Protein AF-A0A9X1VBZ9-F1 (afdb_monomer)

Structure (mmCIF, N/CA/C/O backbone):
data_AF-A0A9X1VBZ9-F1
#
_entry.id   AF-A0A9X1VBZ9-F1
#
loop_
_atom_site.group_PDB
_atom_site.id
_atom_site.type_symbol
_atom_site.label_atom_id
_atom_site.label_alt_id
_atom_site.label_comp_id
_atom_site.label_asym_id
_atom_site.label_entity_id
_atom_site.label_seq_id
_atom_site.pdbx_PDB_ins_code
_atom_site.Cartn_x
_atom_site.Cartn_y
_atom_site.Cartn_z
_atom_site.occupancy
_atom_site.B_iso_or_equiv
_atom_site.auth_seq_id
_atom_site.auth_comp_id
_atom_site.auth_asym_id
_atom_site.auth_atom_id
_atom_site.pdbx_PDB_model_num
ATOM 1 N N . MET A 1 1 ? 1.226 12.423 5.383 1.00 53.84 1 MET A N 1
ATOM 2 C CA . MET A 1 1 ? -0.102 12.284 6.009 1.00 53.84 1 MET A CA 1
ATOM 3 C C . MET A 1 1 ? -0.703 13.651 6.341 1.00 53.84 1 MET A C 1
ATOM 5 O O . MET A 1 1 ? -0.024 14.466 6.964 1.00 53.84 1 MET A O 1
ATOM 9 N N . PRO A 1 2 ? -1.955 13.914 5.944 1.00 56.84 2 PRO A N 1
ATOM 10 C CA . PRO A 1 2 ? -2.710 15.086 6.381 1.00 56.84 2 PRO A CA 1
ATOM 11 C C . PRO A 1 2 ? -3.010 15.087 7.891 1.00 56.84 2 PRO A C 1
ATOM 13 O O . PRO A 1 2 ? -3.467 14.091 8.442 1.00 56.84 2 PRO A O 1
ATOM 16 N N . TYR A 1 3 ? -2.828 16.229 8.563 1.00 52.31 3 TYR A N 1
ATOM 17 C CA . TYR A 1 3 ? -3.035 16.364 10.017 1.00 52.31 3 TYR A CA 1
ATOM 18 C C . TYR A 1 3 ? -4.476 16.064 10.468 1.00 52.31 3 TYR A C 1
ATOM 20 O O . TYR A 1 3 ? -4.707 15.714 11.622 1.00 52.31 3 TYR A O 1
ATOM 28 N N . TYR A 1 4 ? -5.461 16.189 9.573 1.00 55.19 4 TYR A N 1
ATOM 29 C CA . TYR A 1 4 ? -6.855 15.920 9.920 1.00 55.19 4 TYR A CA 1
ATOM 30 C C . TYR A 1 4 ? -7.104 14.430 10.209 1.00 55.19 4 TYR A C 1
ATOM 32 O O . TYR A 1 4 ? -7.902 14.153 11.097 1.00 55.19 4 TYR A O 1
ATOM 40 N N . LEU A 1 5 ? -6.385 13.502 9.556 1.00 51.59 5 LEU A N 1
ATOM 41 C CA . LEU A 1 5 ? -6.502 12.049 9.775 1.00 51.59 5 LEU A CA 1
ATOM 42 C C . LEU A 1 5 ? -6.064 11.625 11.191 1.00 51.59 5 LEU A C 1
ATOM 44 O O . LEU A 1 5 ? -6.492 10.598 11.695 1.00 51.59 5 LEU A O 1
ATOM 48 N N . LEU A 1 6 ? -5.255 12.429 11.891 1.00 58.06 6 LEU A N 1
ATOM 49 C CA . LEU A 1 6 ? -4.872 12.134 13.280 1.00 58.06 6 LEU A CA 1
ATOM 50 C C . LEU A 1 6 ? -6.039 12.269 14.269 1.00 58.06 6 LEU A C 1
ATOM 52 O O . LEU A 1 6 ? -5.960 11.742 15.371 1.00 58.06 6 LEU A O 1
ATOM 56 N N . LYS A 1 7 ? -7.113 12.988 13.911 1.00 51.31 7 LYS A N 1
ATOM 57 C CA . LYS A 1 7 ? -8.297 13.165 14.781 1.00 51.31 7 LYS A CA 1
ATOM 58 C C . LYS A 1 7 ? -9.188 11.921 14.862 1.00 51.31 7 LYS A C 1
ATOM 60 O O . LYS A 1 7 ? -10.097 11.865 15.691 1.00 51.31 7 LYS A O 1
ATOM 65 N N . TYR A 1 8 ? -8.948 11.011 13.939 1.00 51.62 8 TYR A N 1
ATOM 66 C CA . TYR A 1 8 ? -9.750 9.850 13.595 1.00 51.62 8 TYR A CA 1
ATOM 67 C C . TYR A 1 8 ? -9.130 8.593 14.225 1.00 51.62 8 TYR A C 1
ATOM 69 O O . TYR A 1 8 ? -9.820 7.796 14.857 1.00 51.62 8 TYR A O 1
ATOM 77 N N . LEU A 1 9 ? -7.798 8.563 14.285 1.00 60.00 9 LEU A N 1
ATOM 78 C CA . LEU A 1 9 ? -7.036 7.543 14.989 1.00 60.00 9 LEU A CA 1
ATOM 79 C C . LEU A 1 9 ? -7.076 7.663 16.515 1.00 60.00 9 LEU A C 1
ATOM 81 O O . LEU A 1 9 ? -6.998 8.749 17.097 1.00 60.00 9 LEU A O 1
ATOM 85 N N . SER A 1 10 ? -7.090 6.504 17.172 1.00 60.03 10 SER A N 1
ATOM 86 C CA . SER A 1 10 ? -6.899 6.397 18.615 1.00 60.03 10 SER A CA 1
ATOM 87 C C . SER A 1 10 ? -5.503 6.873 19.037 1.00 60.03 10 SER A C 1
ATOM 89 O O . SER A 1 10 ? -4.505 6.335 18.549 1.00 60.03 10 SER A O 1
ATOM 91 N N . PRO A 1 11 ? -5.388 7.803 20.005 1.00 62.31 11 PRO A N 1
ATOM 92 C CA . PRO A 1 11 ? -4.095 8.176 20.573 1.00 62.31 11 PRO A CA 1
ATOM 93 C C . PRO A 1 11 ? -3.332 6.980 21.156 1.00 62.31 11 PRO A C 1
ATOM 95 O O . PRO A 1 11 ? -2.108 6.949 21.068 1.00 62.31 11 PRO A O 1
ATOM 98 N N . LEU A 1 12 ? -4.052 5.988 21.698 1.00 59.88 12 LEU A N 1
ATOM 99 C CA . LEU A 1 12 ? -3.466 4.780 22.277 1.00 59.88 12 LEU A CA 1
ATOM 100 C C . LEU A 1 12 ? -2.837 3.891 21.197 1.00 59.88 12 LEU A C 1
ATOM 102 O O . LEU A 1 12 ? -1.691 3.481 21.353 1.00 59.88 12 LEU A O 1
ATOM 106 N N . THR A 1 13 ? -3.544 3.629 20.094 1.00 65.75 13 THR A N 1
ATOM 107 C CA . THR A 1 13 ? -3.013 2.839 18.967 1.00 65.75 13 THR A CA 1
ATOM 108 C C . THR A 1 13 ? -1.779 3.511 18.371 1.00 65.75 13 THR A C 1
ATOM 110 O O . THR A 1 13 ? -0.770 2.856 18.125 1.00 65.75 13 THR A O 1
ATOM 113 N N . VAL A 1 14 ? -1.821 4.838 18.206 1.00 73.38 14 VAL A N 1
ATOM 114 C CA . VAL A 1 14 ? -0.687 5.629 17.704 1.00 73.38 14 VAL A CA 1
ATOM 115 C C . VAL A 1 14 ? 0.513 5.536 18.652 1.00 73.38 14 VAL A C 1
ATOM 117 O O . VAL A 1 14 ? 1.641 5.320 18.206 1.00 73.38 14 VAL A O 1
ATOM 120 N N . GLU A 1 15 ? 0.287 5.677 19.959 1.00 72.81 15 GLU A N 1
ATOM 121 C CA . GLU A 1 15 ? 1.332 5.559 20.978 1.00 72.81 15 GLU A CA 1
ATOM 122 C C . GLU A 1 15 ? 1.944 4.153 21.007 1.00 72.81 15 GLU A C 1
ATOM 124 O O . GLU A 1 15 ? 3.171 4.020 20.989 1.00 72.81 15 GLU A O 1
ATOM 129 N N . GLN A 1 16 ? 1.113 3.108 21.006 1.00 72.06 16 GLN A N 1
ATOM 130 C CA . GLN A 1 16 ? 1.555 1.715 20.973 1.00 72.06 16 GLN A CA 1
ATOM 131 C C . GLN A 1 16 ? 2.349 1.413 19.703 1.00 72.06 16 GLN A C 1
ATOM 133 O O . GLN A 1 16 ? 3.428 0.826 19.784 1.00 72.06 16 GLN A O 1
ATOM 138 N N . PHE A 1 17 ? 1.873 1.862 18.541 1.00 81.31 17 PHE A N 1
ATOM 139 C CA . PHE A 1 17 ? 2.565 1.684 17.270 1.00 81.31 17 PHE A CA 1
ATOM 140 C C . PHE A 1 17 ? 3.962 2.305 17.280 1.00 81.31 17 PHE A C 1
ATOM 142 O O . PHE A 1 17 ? 4.945 1.608 17.014 1.00 81.31 17 PHE A O 1
ATOM 149 N N . TYR A 1 18 ? 4.089 3.583 17.649 1.00 85.25 18 TYR A N 1
ATOM 150 C CA . TYR A 1 18 ? 5.397 4.240 17.681 1.00 85.25 18 TYR A CA 1
ATOM 151 C C . TYR A 1 18 ? 6.309 3.697 18.780 1.00 85.25 18 TYR A C 1
ATOM 153 O O . TYR A 1 18 ? 7.512 3.559 18.552 1.00 85.25 18 TYR A O 1
ATOM 161 N N . SER A 1 19 ? 5.764 3.338 19.943 1.00 77.06 19 SER A N 1
ATOM 162 C CA . SER A 1 19 ? 6.538 2.723 21.025 1.00 77.06 19 SER A CA 1
ATOM 163 C C . SER A 1 19 ? 7.094 1.366 20.601 1.00 77.06 19 SER A C 1
ATOM 165 O O . SER A 1 19 ? 8.294 1.124 20.745 1.00 77.06 19 SER A O 1
ATOM 167 N N . SER A 1 20 ? 6.263 0.510 20.001 1.00 75.19 20 SER A N 1
ATOM 168 C CA . SER A 1 20 ? 6.684 -0.794 19.482 1.00 75.19 20 SER A CA 1
ATOM 169 C C . SER A 1 20 ? 7.672 -0.664 18.324 1.00 75.19 20 SER A C 1
ATOM 171 O O . SER A 1 20 ? 8.653 -1.409 18.274 1.00 75.19 20 SER A O 1
ATOM 173 N N . LEU A 1 21 ? 7.478 0.304 17.423 1.00 84.44 21 LEU A N 1
ATOM 174 C CA . LEU A 1 21 ? 8.411 0.586 16.332 1.00 84.44 21 LEU A CA 1
ATOM 175 C C . LEU A 1 21 ? 9.787 1.002 16.870 1.00 84.44 21 LEU A C 1
ATOM 177 O O . LEU A 1 21 ? 10.807 0.431 16.479 1.00 84.44 21 LEU A O 1
ATOM 181 N N . LEU A 1 22 ? 9.824 1.967 17.795 1.00 83.19 22 LEU A N 1
ATOM 182 C CA . LEU A 1 22 ? 11.060 2.462 18.405 1.00 83.19 22 LEU A CA 1
ATOM 183 C C . LEU A 1 22 ? 11.771 1.376 19.214 1.00 83.19 22 LEU A C 1
ATOM 185 O O . LEU A 1 22 ? 12.987 1.230 19.088 1.00 83.19 22 LEU A O 1
ATOM 189 N N . LEU A 1 23 ? 11.026 0.588 19.994 1.00 77.12 23 LEU A N 1
ATOM 190 C CA . LEU A 1 23 ? 11.561 -0.555 20.731 1.00 77.12 23 LEU A CA 1
ATOM 191 C C . LEU A 1 23 ? 12.206 -1.563 19.772 1.00 77.12 23 LEU A C 1
ATOM 193 O O . LEU A 1 23 ? 13.351 -1.963 19.974 1.00 77.12 23 LEU A O 1
ATOM 197 N N . THR A 1 24 ? 11.500 -1.936 18.703 1.00 75.88 24 THR A N 1
ATOM 198 C CA . THR A 1 24 ? 11.963 -2.933 17.728 1.00 75.88 24 THR A CA 1
ATOM 199 C C . THR A 1 24 ? 13.219 -2.457 17.003 1.00 75.88 24 THR A C 1
ATOM 201 O O . THR A 1 24 ? 14.221 -3.173 16.958 1.00 75.88 24 THR A O 1
ATOM 204 N N . ILE A 1 25 ? 13.217 -1.221 16.493 1.00 79.19 25 ILE A N 1
ATOM 205 C CA . ILE A 1 25 ? 14.392 -0.616 15.851 1.00 79.19 25 ILE A CA 1
ATOM 206 C C . ILE A 1 25 ? 15.552 -0.500 16.851 1.00 79.19 25 ILE A C 1
ATOM 208 O O . ILE A 1 25 ? 16.699 -0.781 16.495 1.00 79.19 25 ILE A O 1
ATOM 212 N N . GLY A 1 26 ? 15.269 -0.136 18.104 1.00 72.69 26 GLY A N 1
ATOM 213 C CA . GLY A 1 26 ? 16.252 -0.052 19.182 1.00 72.69 26 GLY A CA 1
ATOM 214 C C . GLY A 1 26 ? 16.922 -1.394 19.475 1.00 72.69 26 GLY A C 1
ATOM 215 O O . GLY A 1 26 ? 18.151 -1.475 19.478 1.00 72.69 26 GLY A O 1
ATOM 216 N N . ILE A 1 27 ? 16.134 -2.461 19.644 1.00 71.44 27 ILE A N 1
ATOM 217 C CA . ILE A 1 27 ? 16.629 -3.830 19.863 1.00 71.44 27 ILE A CA 1
ATOM 218 C C . ILE A 1 27 ? 17.498 -4.275 18.684 1.00 71.44 27 ILE A C 1
ATOM 220 O O . ILE A 1 27 ? 18.628 -4.719 18.890 1.00 71.44 27 ILE A O 1
ATOM 224 N N . ILE A 1 28 ? 17.021 -4.096 17.447 1.00 73.94 28 ILE A N 1
ATOM 225 C CA . ILE A 1 28 ? 17.789 -4.435 16.241 1.00 73.94 28 ILE A CA 1
ATOM 226 C C . ILE A 1 28 ? 19.106 -3.651 16.207 1.00 73.94 28 ILE A C 1
ATOM 228 O O . ILE A 1 28 ? 20.165 -4.230 15.953 1.00 73.94 28 ILE A O 1
ATOM 232 N N . GLY A 1 29 ? 19.071 -2.353 16.514 1.00 71.31 29 GLY A N 1
ATOM 233 C CA . GLY A 1 29 ? 20.256 -1.502 16.595 1.00 71.31 29 GLY A CA 1
ATOM 234 C C . GLY A 1 29 ? 21.277 -2.011 17.615 1.00 71.31 29 GLY A C 1
ATOM 235 O O . GLY A 1 29 ? 22.463 -2.124 17.295 1.00 71.31 29 GLY A O 1
ATOM 236 N N . ILE A 1 30 ? 20.826 -2.393 18.813 1.00 72.19 30 ILE A N 1
ATOM 237 C CA . ILE A 1 30 ? 21.673 -2.978 19.863 1.00 72.19 30 ILE A CA 1
ATOM 238 C C . ILE A 1 30 ? 22.279 -4.305 19.394 1.00 72.19 30 ILE A C 1
ATOM 240 O O . ILE A 1 30 ? 23.489 -4.498 19.529 1.00 72.19 30 ILE A O 1
ATOM 244 N N . CYS A 1 31 ? 21.488 -5.197 18.790 1.00 69.12 31 CYS A N 1
ATOM 245 C CA . CYS A 1 31 ? 21.980 -6.462 18.241 1.00 69.12 31 CYS A CA 1
ATOM 246 C C . CYS A 1 31 ? 23.056 -6.236 17.172 1.00 69.12 31 CYS A C 1
ATOM 248 O O . CYS A 1 31 ? 24.099 -6.892 17.195 1.00 69.12 31 CYS A O 1
ATOM 250 N N . VAL A 1 32 ? 22.853 -5.278 16.263 1.00 72.94 32 VAL A N 1
ATOM 251 C CA . VAL A 1 32 ? 23.838 -4.923 15.230 1.00 72.94 32 VAL A CA 1
ATOM 252 C C . VAL A 1 32 ? 25.130 -4.398 15.856 1.00 72.94 32 VAL A C 1
ATOM 254 O O . VAL A 1 32 ? 26.217 -4.791 15.422 1.00 72.94 32 VAL A O 1
ATOM 257 N N . ILE A 1 33 ? 25.043 -3.552 16.887 1.00 72.94 33 ILE A N 1
ATOM 258 C CA . ILE A 1 33 ? 26.212 -3.051 17.624 1.00 72.94 33 ILE A CA 1
ATOM 259 C C . ILE A 1 33 ? 26.944 -4.207 18.310 1.00 72.94 33 ILE A C 1
ATOM 261 O O . ILE A 1 33 ? 28.157 -4.337 18.148 1.00 72.94 33 ILE A O 1
ATOM 265 N N . PHE A 1 34 ? 26.221 -5.074 19.020 1.00 73.19 34 PHE A N 1
ATOM 266 C CA . PHE A 1 34 ? 26.791 -6.221 19.721 1.00 73.19 34 PHE A CA 1
ATOM 267 C C . PHE A 1 34 ? 27.496 -7.184 18.759 1.00 73.19 34 PHE A C 1
ATOM 269 O O . PHE A 1 34 ? 28.655 -7.529 18.979 1.00 73.19 34 PHE A O 1
ATOM 276 N N . ILE A 1 35 ? 26.853 -7.551 17.645 1.00 72.88 35 ILE A N 1
ATOM 277 C CA . ILE A 1 35 ? 27.451 -8.400 16.604 1.00 72.88 35 ILE A CA 1
ATOM 278 C C . ILE A 1 35 ? 28.677 -7.714 15.993 1.00 72.88 35 ILE A C 1
ATOM 280 O O . ILE A 1 35 ? 29.703 -8.358 15.783 1.00 72.88 35 ILE A O 1
ATOM 284 N N . SER A 1 36 ? 28.613 -6.407 15.733 1.00 72.00 36 SER A N 1
ATOM 285 C CA . SER A 1 36 ? 29.745 -5.653 15.182 1.00 72.00 36 SER A CA 1
ATOM 286 C C . SER A 1 36 ? 30.934 -5.617 16.144 1.00 72.00 36 SER A C 1
ATOM 288 O O . SER A 1 36 ? 32.073 -5.805 15.712 1.00 72.00 36 SER A O 1
ATOM 290 N N . LEU A 1 37 ? 30.683 -5.428 17.443 1.00 71.62 37 LEU A N 1
ATOM 291 C CA . LEU A 1 37 ? 31.698 -5.494 18.494 1.00 71.62 37 LEU A CA 1
ATOM 292 C C . LEU A 1 37 ? 32.273 -6.907 18.613 1.00 71.62 37 LEU A C 1
ATOM 294 O O . LEU A 1 37 ? 33.492 -7.061 18.612 1.00 71.62 37 LEU A O 1
ATOM 298 N N . LEU A 1 38 ? 31.428 -7.938 18.631 1.00 73.19 38 LEU A N 1
ATOM 299 C CA . LEU A 1 38 ? 31.850 -9.337 18.662 1.00 73.19 38 LEU A CA 1
ATOM 300 C C . LEU A 1 38 ? 32.754 -9.664 17.467 1.00 73.19 38 LEU A C 1
ATOM 302 O O . LEU A 1 38 ? 33.857 -10.174 17.646 1.00 73.19 38 LEU A O 1
ATOM 306 N N . LEU A 1 39 ? 32.342 -9.305 16.247 1.00 73.38 39 LEU A N 1
ATOM 307 C CA . LEU A 1 39 ? 33.145 -9.488 15.036 1.00 73.38 39 LEU A CA 1
ATOM 308 C C . LEU A 1 39 ? 34.456 -8.695 15.088 1.00 73.38 39 LEU A C 1
ATOM 310 O O . LEU A 1 39 ? 35.487 -9.192 14.632 1.00 73.38 39 LEU A O 1
ATOM 314 N N . PHE A 1 40 ? 34.447 -7.485 15.653 1.00 74.25 40 PHE A N 1
ATOM 315 C CA . PHE A 1 40 ? 35.656 -6.694 15.873 1.00 74.25 40 PHE A CA 1
ATOM 316 C C . PHE A 1 40 ? 36.621 -7.389 16.844 1.00 74.25 40 PHE A C 1
ATOM 318 O O . PHE A 1 40 ? 37.802 -7.520 16.522 1.00 74.25 40 PHE A O 1
ATOM 325 N N . PHE A 1 41 ? 36.138 -7.894 17.982 1.00 71.94 41 PHE A N 1
ATOM 326 C CA . PHE A 1 41 ? 36.957 -8.622 18.956 1.00 71.94 41 PHE A CA 1
ATOM 327 C C . PHE A 1 41 ? 37.475 -9.953 18.402 1.00 71.94 41 PHE A C 1
ATOM 329 O O . PHE A 1 41 ? 38.660 -10.246 18.546 1.00 71.94 41 PHE A O 1
ATOM 336 N N . LEU A 1 42 ? 36.649 -10.712 17.675 1.00 71.75 42 LEU A N 1
ATOM 337 C CA . LEU A 1 42 ? 37.066 -11.939 16.987 1.00 71.75 42 LEU A CA 1
ATOM 338 C C . LEU A 1 42 ? 38.142 -11.661 15.927 1.00 71.75 42 LEU A C 1
ATOM 340 O O . LEU A 1 42 ? 39.098 -12.425 15.784 1.00 71.75 42 LEU A O 1
ATOM 344 N N . LYS A 1 43 ? 38.024 -10.545 15.196 1.00 70.00 43 LYS A N 1
ATOM 345 C CA . LYS A 1 43 ? 39.021 -10.128 14.204 1.00 70.00 43 LYS A CA 1
ATOM 346 C C . LYS A 1 43 ? 40.312 -9.632 14.860 1.00 70.00 43 LYS A C 1
ATOM 348 O O . LYS A 1 43 ? 41.386 -9.958 14.365 1.00 70.00 43 LYS A O 1
ATOM 353 N N . LYS A 1 44 ? 40.219 -8.911 15.983 1.00 63.03 44 LYS A N 1
ATOM 354 C CA . LYS A 1 44 ? 41.369 -8.478 16.791 1.00 63.03 44 LYS A CA 1
ATOM 355 C C . LYS A 1 44 ? 42.115 -9.676 17.395 1.00 63.03 44 LYS A C 1
ATOM 357 O O . LYS A 1 44 ? 43.340 -9.692 17.345 1.00 63.03 44 LYS A O 1
ATOM 362 N N . ASN A 1 45 ? 41.401 -10.709 17.853 1.00 54.19 45 ASN A N 1
ATOM 363 C CA . ASN A 1 45 ? 42.006 -11.959 18.330 1.00 54.19 45 ASN A CA 1
ATOM 364 C C . ASN A 1 45 ? 42.695 -12.749 17.209 1.00 54.19 45 ASN A C 1
ATOM 366 O O . ASN A 1 45 ? 43.790 -13.258 17.420 1.00 54.19 45 ASN A O 1
ATOM 370 N N . LYS A 1 46 ? 42.133 -12.784 15.991 1.00 52.41 46 LYS A N 1
ATOM 371 C CA . LYS A 1 46 ? 42.824 -13.365 14.820 1.00 52.41 46 LYS A CA 1
ATOM 372 C C . LYS A 1 46 ? 44.063 -12.577 14.386 1.00 52.41 46 LYS A C 1
ATOM 374 O O . LYS A 1 46 ? 44.950 -13.140 13.755 1.00 52.41 46 LYS A O 1
ATOM 379 N N . GLN A 1 47 ? 44.137 -11.286 14.707 1.00 47.59 47 GLN A N 1
ATOM 380 C CA . GLN A 1 47 ? 45.290 -10.442 14.390 1.00 47.59 47 GLN A CA 1
ATOM 381 C C . GLN A 1 47 ? 46.449 -10.623 15.390 1.00 47.59 47 GLN A C 1
ATOM 383 O O . GLN A 1 47 ? 47.583 -10.293 15.058 1.00 47.59 47 GLN A O 1
ATOM 388 N N . PHE A 1 48 ? 46.188 -11.206 16.568 1.00 43.12 48 PHE A N 1
ATOM 389 C CA . PHE A 1 48 ? 47.208 -11.572 17.561 1.00 43.12 48 PHE A CA 1
ATOM 390 C C . PHE A 1 48 ? 47.829 -12.965 17.336 1.00 43.12 48 PHE A C 1
ATOM 392 O O . PHE A 1 48 ? 48.825 -13.292 17.970 1.00 43.12 48 PHE A O 1
ATOM 399 N N . SER A 1 49 ? 47.301 -13.764 16.400 1.00 43.47 49 SER A N 1
ATOM 400 C CA . SER A 1 49 ? 47.816 -15.098 16.045 1.00 43.47 49 SER A CA 1
ATOM 401 C C . SER A 1 49 ? 48.415 -15.170 14.630 1.00 43.47 49 SER A C 1
ATOM 403 O O . SER A 1 49 ? 48.457 -16.239 14.027 1.00 43.47 49 SER A O 1
ATOM 405 N N . GLY A 1 50 ? 48.824 -14.034 14.056 1.00 41.06 50 GLY A N 1
ATOM 406 C CA . GLY A 1 50 ? 49.270 -13.960 12.663 1.00 41.06 50 GLY A CA 1
ATOM 407 C C . GLY A 1 50 ? 50.077 -12.707 12.343 1.00 41.06 50 GLY A C 1
ATOM 408 O O . GLY A 1 50 ? 49.732 -11.963 11.427 1.00 41.06 50 GLY A O 1
ATOM 409 N N . LEU A 1 51 ? 51.155 -12.461 13.091 1.00 46.66 51 LEU A N 1
ATOM 410 C CA . LEU A 1 51 ? 52.275 -11.685 12.557 1.00 46.66 51 LEU A CA 1
ATOM 411 C C . LEU A 1 51 ? 52.928 -12.523 11.452 1.00 46.66 51 LEU A C 1
ATOM 413 O O . LEU A 1 51 ? 53.205 -13.698 11.663 1.00 46.66 51 LEU A O 1
ATOM 417 N N . SER A 1 52 ? 53.180 -11.889 10.306 1.00 44.69 52 SER A N 1
ATOM 418 C CA . SER A 1 52 ? 53.787 -12.417 9.071 1.00 44.69 52 SER A CA 1
ATOM 419 C C . SER A 1 52 ? 52.860 -13.162 8.094 1.00 44.69 52 SER A C 1
ATOM 421 O O . SER A 1 52 ? 52.794 -14.385 8.056 1.00 44.69 52 SER A O 1
ATOM 423 N N . ARG A 1 53 ? 52.216 -12.404 7.190 1.00 38.03 53 ARG A N 1
ATOM 424 C CA . ARG A 1 53 ? 52.242 -12.716 5.747 1.00 38.03 53 ARG A CA 1
ATOM 425 C C . ARG A 1 53 ? 51.664 -11.586 4.884 1.00 38.03 53 ARG A C 1
ATOM 427 O O . ARG A 1 53 ? 50.525 -11.162 5.051 1.00 38.03 53 ARG A O 1
ATOM 434 N N . THR A 1 54 ? 52.486 -11.192 3.910 1.00 38.38 54 THR A N 1
ATOM 435 C CA . THR A 1 54 ? 52.107 -10.610 2.612 1.00 38.38 54 THR A CA 1
ATOM 436 C C . THR A 1 54 ? 51.938 -9.088 2.525 1.00 38.38 54 THR A C 1
ATOM 438 O O . THR A 1 54 ? 50.877 -8.559 2.209 1.00 38.38 54 THR A O 1
ATOM 441 N N . SER A 1 55 ? 53.064 -8.385 2.673 1.00 34.94 55 SER A N 1
ATOM 442 C CA . SER A 1 55 ? 53.353 -7.138 1.951 1.00 34.94 55 SER A CA 1
ATOM 443 C C . SER A 1 55 ? 54.007 -7.493 0.607 1.00 34.94 55 SER A C 1
ATOM 445 O O . SER A 1 55 ? 55.219 -7.397 0.469 1.00 34.94 55 SER A O 1
ATOM 447 N N . GLN A 1 56 ? 53.230 -7.985 -0.358 1.00 34.69 56 GLN A N 1
ATOM 448 C CA . GLN A 1 56 ? 53.655 -8.163 -1.755 1.00 34.69 56 GLN A CA 1
ATOM 449 C C . GLN 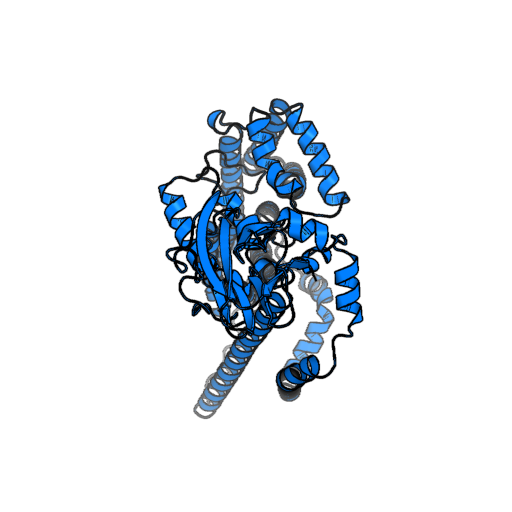A 1 56 ? 52.416 -8.543 -2.572 1.00 34.69 56 GLN A C 1
ATOM 451 O O . GLN A 1 56 ? 52.070 -9.713 -2.654 1.00 34.69 56 GLN A O 1
ATOM 456 N N . ASN A 1 57 ? 51.666 -7.536 -3.031 1.00 31.86 57 ASN A N 1
ATOM 457 C CA . ASN A 1 57 ? 50.737 -7.592 -4.179 1.00 31.86 57 ASN A CA 1
ATOM 458 C C . ASN A 1 57 ? 50.069 -6.220 -4.421 1.00 31.86 57 ASN A C 1
ATOM 460 O O . ASN A 1 57 ? 48.901 -6.127 -4.785 1.00 31.86 57 ASN A O 1
ATOM 464 N N . PHE A 1 58 ? 50.813 -5.126 -4.233 1.00 33.38 58 PHE A N 1
ATOM 465 C CA . PHE A 1 58 ? 50.397 -3.787 -4.660 1.00 33.38 58 PHE A CA 1
ATOM 466 C C . PHE A 1 58 ? 50.999 -3.481 -6.032 1.00 33.38 58 PHE A C 1
ATOM 468 O O . PHE A 1 58 ? 51.782 -2.549 -6.151 1.00 33.38 58 PHE A O 1
ATOM 475 N N . GLN A 1 59 ? 50.695 -4.278 -7.065 1.00 34.53 59 GLN A N 1
ATOM 476 C CA . GLN A 1 59 ? 51.023 -3.830 -8.426 1.00 34.53 59 GLN A CA 1
ATOM 477 C C . GLN A 1 59 ? 50.284 -4.463 -9.608 1.00 34.53 59 GLN A C 1
ATOM 479 O O . GLN A 1 59 ? 50.685 -4.203 -10.733 1.00 34.53 59 GLN A O 1
ATOM 484 N N . ASN A 1 60 ? 49.179 -5.196 -9.435 1.00 33.72 60 ASN A N 1
ATOM 485 C CA . ASN A 1 60 ? 48.419 -5.657 -10.604 1.00 33.72 60 ASN A CA 1
ATOM 486 C C . ASN A 1 60 ? 46.915 -5.395 -10.488 1.00 33.72 60 ASN A C 1
ATOM 488 O O . ASN A 1 60 ? 46.277 -5.773 -9.510 1.00 33.72 60 ASN A O 1
ATOM 492 N N . ASN A 1 61 ? 46.389 -4.786 -11.557 1.00 31.61 61 ASN A N 1
ATOM 493 C CA . ASN A 1 61 ? 44.988 -4.494 -11.886 1.00 31.61 61 ASN A CA 1
ATOM 494 C C . ASN A 1 61 ? 44.405 -3.148 -11.423 1.00 31.61 61 ASN A C 1
ATOM 496 O O . ASN A 1 61 ? 43.329 -3.090 -10.839 1.00 31.61 61 ASN A O 1
ATOM 500 N N . ASN A 1 62 ? 45.011 -2.044 -11.872 1.00 32.03 62 ASN A N 1
ATOM 501 C CA . ASN A 1 62 ? 44.282 -0.789 -12.118 1.00 32.03 62 ASN A CA 1
ATOM 502 C C . ASN A 1 62 ? 43.505 -0.840 -13.456 1.00 32.03 62 ASN A C 1
ATOM 504 O O . ASN A 1 62 ? 43.553 0.089 -14.256 1.00 32.03 62 ASN A O 1
ATOM 508 N N . LYS A 1 63 ? 42.743 -1.911 -13.708 1.00 37.56 63 LYS A N 1
ATOM 509 C CA . LYS A 1 63 ? 41.548 -1.783 -14.550 1.00 37.56 63 LYS A CA 1
ATOM 510 C C . LYS A 1 63 ? 40.427 -1.397 -13.600 1.00 37.56 63 LYS A C 1
ATOM 512 O O . LYS A 1 63 ? 39.780 -2.257 -13.014 1.00 37.56 63 LYS A O 1
ATOM 517 N N . SER A 1 64 ? 40.261 -0.092 -13.394 1.00 38.78 64 SER A N 1
ATOM 518 C CA . SER A 1 64 ? 39.047 0.450 -12.791 1.00 38.78 64 SER A CA 1
ATOM 519 C C . SER A 1 64 ? 37.888 0.019 -13.685 1.00 38.78 64 SER A C 1
ATOM 521 O O . SER A 1 64 ? 37.661 0.638 -14.721 1.00 38.78 64 SER A O 1
ATOM 523 N N . THR A 1 65 ? 37.203 -1.073 -13.341 1.00 45.56 65 THR A N 1
ATOM 524 C CA . THR A 1 65 ? 35.960 -1.468 -14.002 1.00 45.56 65 THR A CA 1
ATOM 525 C C . THR A 1 65 ? 34.956 -0.357 -13.731 1.00 45.56 65 THR A C 1
ATOM 527 O O . THR A 1 65 ? 34.419 -0.210 -12.630 1.00 45.56 65 THR A O 1
ATOM 530 N N . SER A 1 66 ? 34.802 0.537 -14.705 1.00 55.28 66 SER A N 1
ATOM 531 C CA . SER A 1 66 ? 33.856 1.640 -14.629 1.00 55.28 66 SER A CA 1
ATOM 532 C C . SER A 1 66 ? 32.460 1.039 -14.532 1.00 55.28 66 SER A C 1
ATOM 534 O O . SER A 1 66 ? 31.961 0.474 -15.501 1.00 55.28 66 SER A O 1
ATOM 536 N N . VAL A 1 67 ? 31.848 1.121 -13.349 1.00 61.47 67 VAL A N 1
ATOM 537 C CA . VAL A 1 67 ? 30.495 0.603 -13.124 1.00 61.47 67 VAL A CA 1
ATOM 538 C C . VAL A 1 67 ? 29.540 1.305 -14.098 1.00 61.47 67 VAL A C 1
ATOM 540 O O . VAL A 1 67 ? 29.502 2.539 -14.091 1.00 61.47 67 VAL A O 1
ATOM 543 N N . PRO A 1 68 ? 28.758 0.563 -14.905 1.00 75.88 68 PRO A N 1
ATOM 544 C CA . PRO A 1 68 ? 27.788 1.165 -15.812 1.00 75.88 68 PRO A CA 1
ATOM 545 C C . PRO A 1 68 ? 26.802 2.056 -15.050 1.00 75.88 68 PRO A C 1
ATOM 547 O O . PRO A 1 68 ? 26.215 1.630 -14.050 1.00 75.88 68 PRO A O 1
ATOM 550 N N . VAL A 1 69 ? 26.614 3.293 -15.517 1.00 79.00 69 VAL A N 1
ATOM 551 C CA . VAL A 1 69 ? 25.785 4.306 -14.837 1.00 79.00 69 VAL A CA 1
ATOM 552 C C . VAL A 1 69 ? 24.351 3.814 -14.643 1.00 79.00 69 VAL A C 1
ATOM 554 O O . VAL A 1 69 ? 23.786 3.985 -13.567 1.00 79.00 69 VAL A O 1
ATOM 557 N N . GLY A 1 70 ? 23.801 3.115 -15.639 1.00 81.00 70 GLY A N 1
ATOM 558 C CA . GLY A 1 70 ? 22.473 2.506 -15.570 1.00 81.00 70 GLY A CA 1
ATOM 559 C C . GLY A 1 70 ? 22.293 1.564 -14.378 1.00 81.00 70 GLY A C 1
ATOM 560 O O . GLY A 1 70 ? 21.342 1.699 -13.611 1.00 81.00 70 GLY A O 1
ATOM 561 N N . ARG A 1 71 ? 23.264 0.674 -14.137 1.00 86.62 71 ARG A N 1
ATOM 562 C CA . ARG A 1 71 ? 23.253 -0.237 -12.979 1.00 86.62 71 ARG A CA 1
ATOM 563 C C . ARG A 1 71 ? 23.261 0.532 -11.659 1.00 86.62 71 ARG A C 1
ATOM 565 O O . ARG A 1 71 ? 22.593 0.137 -10.710 1.00 86.62 71 ARG A O 1
ATOM 572 N N . TRP A 1 72 ? 24.037 1.613 -11.590 1.00 86.62 72 TRP A N 1
ATOM 573 C CA . TRP A 1 72 ? 24.122 2.458 -10.399 1.00 86.62 72 TRP A CA 1
ATOM 574 C C . TRP A 1 72 ? 22.791 3.163 -10.119 1.00 86.62 72 TRP A C 1
ATOM 576 O O . TRP A 1 72 ? 22.315 3.123 -8.986 1.00 86.62 72 TRP A O 1
ATOM 586 N N . ILE A 1 73 ? 22.172 3.737 -11.155 1.00 88.19 73 ILE A N 1
ATOM 587 C CA . ILE A 1 73 ? 20.850 4.372 -11.080 1.00 88.19 73 ILE A CA 1
ATOM 588 C C . ILE A 1 73 ? 19.816 3.367 -10.575 1.00 88.19 73 ILE A C 1
ATOM 590 O O . ILE A 1 73 ? 19.113 3.663 -9.616 1.00 88.19 73 ILE A O 1
ATOM 594 N N . LEU A 1 74 ? 19.762 2.167 -11.161 1.00 91.56 74 LEU A N 1
ATOM 595 C CA . LEU A 1 74 ? 18.792 1.148 -10.759 1.00 91.56 74 LEU A CA 1
ATOM 596 C C . LEU A 1 74 ? 19.010 0.684 -9.311 1.00 91.56 74 LEU A C 1
ATOM 598 O O . LEU A 1 74 ? 18.047 0.524 -8.570 1.00 91.56 74 LEU A O 1
ATOM 602 N N . TRP A 1 75 ? 20.268 0.517 -8.884 1.00 93.62 75 TRP A N 1
ATOM 603 C CA . TRP A 1 75 ? 20.603 0.088 -7.523 1.00 93.62 75 TRP A CA 1
ATOM 604 C C . TRP A 1 75 ? 20.135 1.087 -6.463 1.00 93.62 75 TRP A C 1
ATOM 606 O O . TRP A 1 75 ? 19.4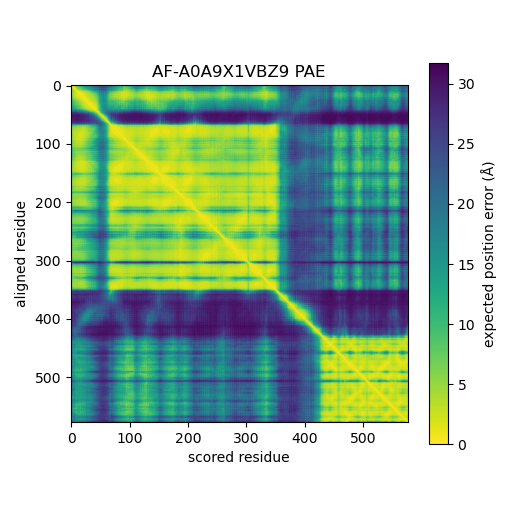57 0.714 -5.508 1.00 93.62 75 TRP A O 1
ATOM 616 N N . TYR A 1 76 ? 20.512 2.358 -6.612 1.00 91.00 76 TYR A N 1
ATOM 617 C CA . TYR A 1 76 ? 20.148 3.393 -5.645 1.00 91.00 76 TYR A CA 1
ATOM 618 C C . TYR A 1 76 ? 18.709 3.873 -5.806 1.00 91.00 76 TYR A C 1
ATOM 620 O O . TYR A 1 76 ? 18.120 4.317 -4.826 1.00 91.00 76 TYR A O 1
ATOM 628 N N . GLY A 1 77 ? 18.134 3.734 -7.000 1.00 93.19 77 GLY A N 1
ATOM 629 C CA . GLY A 1 77 ? 16.711 3.920 -7.236 1.00 93.19 77 GLY A CA 1
ATOM 630 C C . GLY A 1 77 ? 15.900 2.904 -6.442 1.00 93.19 77 GLY A C 1
ATOM 631 O O . GLY A 1 77 ? 15.143 3.314 -5.575 1.00 93.19 77 GLY A O 1
ATOM 632 N N . LEU A 1 78 ? 16.146 1.600 -6.621 1.00 96.69 78 LEU A N 1
ATOM 633 C CA . LEU A 1 78 ? 15.459 0.547 -5.860 1.00 96.69 78 LEU A CA 1
ATOM 634 C C . LEU A 1 78 ? 15.642 0.716 -4.341 1.00 96.69 78 LEU A C 1
ATOM 636 O O . LEU A 1 78 ? 14.694 0.556 -3.582 1.00 96.69 78 LEU A O 1
ATOM 640 N N . ALA A 1 79 ? 16.847 1.085 -3.889 1.00 93.94 79 ALA A N 1
ATOM 641 C CA . ALA A 1 79 ? 17.090 1.387 -2.476 1.00 93.94 79 ALA A CA 1
ATOM 642 C C . ALA A 1 79 ? 16.257 2.580 -1.972 1.00 93.94 79 ALA A C 1
ATOM 644 O O . ALA A 1 79 ? 15.790 2.564 -0.836 1.00 93.94 79 ALA A O 1
ATOM 645 N N . SER A 1 80 ? 16.082 3.608 -2.808 1.00 95.06 80 SER A N 1
ATOM 646 C CA . SER A 1 80 ? 15.256 4.779 -2.494 1.00 95.06 80 SER A CA 1
ATOM 647 C C . SER A 1 80 ? 13.769 4.442 -2.466 1.00 95.06 80 SER A C 1
ATOM 649 O O . SER A 1 80 ? 13.093 4.918 -1.567 1.00 95.06 80 SER A O 1
ATOM 651 N N . PHE A 1 81 ? 13.277 3.607 -3.386 1.00 95.69 81 PHE A N 1
ATOM 652 C CA . PHE A 1 81 ? 11.888 3.134 -3.375 1.00 95.69 81 PHE A CA 1
ATOM 653 C C . PHE A 1 81 ? 11.580 2.387 -2.075 1.00 95.69 81 PHE A C 1
ATOM 655 O O . PHE A 1 81 ? 10.729 2.834 -1.323 1.00 95.69 81 PHE A O 1
ATOM 662 N N . TRP A 1 82 ? 12.388 1.390 -1.694 1.00 97.25 82 TRP A N 1
ATOM 663 C CA . TRP A 1 82 ? 12.210 0.712 -0.401 1.00 97.25 82 TRP A CA 1
ATOM 664 C C . TRP A 1 82 ? 12.285 1.639 0.815 1.00 97.25 82 TRP A C 1
ATOM 666 O O . TRP A 1 82 ? 11.648 1.378 1.831 1.00 97.25 82 TRP A O 1
ATOM 676 N N . LEU A 1 83 ? 13.086 2.707 0.742 1.00 94.25 83 LEU A N 1
ATOM 677 C CA . LEU A 1 83 ? 13.142 3.705 1.806 1.00 94.25 83 LEU A CA 1
ATOM 678 C C . LEU A 1 83 ? 11.862 4.544 1.861 1.00 94.25 83 LEU A C 1
ATOM 680 O O . LEU A 1 83 ? 11.392 4.841 2.954 1.00 94.25 83 LEU A O 1
ATOM 684 N N . VAL A 1 84 ? 11.329 4.944 0.706 1.00 93.12 84 VAL A N 1
ATOM 685 C CA . VAL A 1 84 ? 10.055 5.665 0.614 1.00 93.12 84 VAL A CA 1
ATOM 686 C C . VAL A 1 84 ? 8.931 4.784 1.142 1.00 93.12 84 VAL A C 1
ATOM 688 O O . VAL A 1 84 ? 8.210 5.243 2.021 1.00 93.12 84 VAL A O 1
ATOM 691 N N . ASP A 1 85 ? 8.861 3.523 0.724 1.00 93.94 85 ASP A N 1
ATOM 692 C CA . ASP A 1 85 ? 7.869 2.558 1.203 1.00 93.94 85 ASP A CA 1
ATOM 693 C C . ASP A 1 85 ? 7.969 2.394 2.725 1.00 93.94 85 ASP A C 1
ATOM 695 O O . ASP A 1 85 ? 6.975 2.531 3.427 1.00 93.94 85 ASP A O 1
ATOM 699 N N . ALA A 1 86 ? 9.185 2.252 3.270 1.00 91.69 86 ALA A N 1
ATOM 700 C CA . ALA A 1 86 ? 9.392 2.186 4.717 1.00 91.69 86 ALA A CA 1
ATOM 701 C C . ALA A 1 86 ? 8.896 3.443 5.450 1.00 91.69 86 ALA A C 1
ATOM 703 O O . ALA A 1 86 ? 8.319 3.346 6.529 1.00 91.69 86 ALA A O 1
ATOM 704 N N . ILE A 1 87 ? 9.123 4.633 4.888 1.00 90.00 87 ILE A N 1
ATOM 705 C CA . ILE A 1 87 ? 8.641 5.897 5.464 1.00 90.00 87 ILE A CA 1
ATOM 706 C C . ILE A 1 87 ? 7.112 5.963 5.406 1.00 90.00 87 ILE A C 1
ATOM 708 O O . ILE A 1 87 ? 6.477 6.389 6.371 1.00 90.00 87 ILE A O 1
ATOM 712 N N . LEU A 1 88 ? 6.526 5.539 4.290 1.00 90.62 88 LEU A N 1
ATOM 713 C CA . LEU A 1 88 ? 5.085 5.484 4.090 1.00 90.62 88 LEU A CA 1
ATOM 714 C C . LEU A 1 88 ? 4.422 4.457 5.017 1.00 90.62 88 LEU A C 1
ATOM 716 O O . LEU A 1 88 ? 3.354 4.728 5.560 1.00 90.62 88 LEU A O 1
ATOM 720 N N . GLN A 1 89 ? 5.083 3.339 5.300 1.00 91.19 89 GLN A N 1
ATOM 721 C CA . GLN A 1 89 ? 4.599 2.315 6.222 1.00 91.19 89 GLN A CA 1
ATOM 722 C C . GLN A 1 89 ? 4.596 2.779 7.690 1.00 91.19 89 GLN A C 1
ATOM 724 O O . GLN A 1 89 ? 3.859 2.241 8.511 1.00 91.19 89 GLN A O 1
ATOM 729 N N . ILE A 1 90 ? 5.385 3.805 8.034 1.00 89.19 90 ILE A N 1
ATOM 730 C CA . ILE A 1 90 ? 5.429 4.421 9.377 1.00 89.19 90 ILE A CA 1
ATOM 731 C C . ILE A 1 90 ? 4.258 5.407 9.593 1.00 89.19 90 ILE A C 1
ATOM 733 O O . ILE A 1 90 ? 4.121 6.022 10.657 1.00 89.19 90 ILE A O 1
ATOM 737 N N . GLN A 1 91 ? 3.380 5.576 8.601 1.00 86.81 91 GLN A N 1
ATOM 738 C CA . GLN A 1 91 ? 2.167 6.367 8.764 1.00 86.81 91 GLN A CA 1
ATOM 739 C C . GLN A 1 91 ? 1.244 5.727 9.820 1.00 86.81 91 GLN A C 1
ATOM 741 O O . GLN A 1 91 ? 0.979 4.532 9.746 1.00 86.81 91 GLN A O 1
ATOM 746 N N . PRO A 1 92 ? 0.705 6.501 10.780 1.00 80.25 92 PRO A N 1
ATOM 747 C CA . PRO A 1 92 ? -0.161 5.968 11.832 1.00 80.25 92 PRO A CA 1
ATOM 748 C C . PRO A 1 92 ? -1.360 5.118 11.354 1.00 80.25 92 PRO A C 1
ATOM 750 O O . PRO A 1 92 ? -1.592 4.068 11.958 1.00 80.25 92 PRO A O 1
ATOM 753 N N . PRO A 1 93 ? -2.078 5.478 10.263 1.00 79.25 93 PRO A N 1
ATOM 754 C CA . PRO A 1 93 ? -3.165 4.660 9.712 1.00 79.25 93 PRO A CA 1
ATOM 755 C C . PRO A 1 93 ? -2.764 3.238 9.306 1.00 79.25 93 PRO A C 1
ATOM 757 O O . PRO A 1 93 ? -3.611 2.355 9.262 1.00 79.25 93 PRO A O 1
ATOM 760 N N . MET A 1 94 ? -1.477 2.985 9.041 1.00 84.38 94 MET A N 1
ATOM 761 C CA . MET A 1 94 ? -0.988 1.654 8.660 1.00 84.38 94 MET A CA 1
ATOM 762 C C . MET A 1 94 ? -1.130 0.621 9.780 1.00 84.38 94 MET A C 1
ATOM 764 O O . MET A 1 94 ? -1.070 -0.577 9.522 1.00 84.38 94 MET A O 1
ATOM 768 N N . SER A 1 95 ? -1.290 1.088 11.021 1.00 81.19 95 SER A N 1
ATOM 769 C CA . SER A 1 95 ? -1.432 0.259 12.218 1.00 81.19 95 SER A CA 1
ATOM 770 C C . SER A 1 95 ? -2.883 0.036 12.660 1.00 81.19 95 SER A C 1
ATOM 772 O O . SER A 1 95 ? -3.091 -0.590 13.696 1.00 81.19 95 SER A O 1
ATOM 774 N N . SER A 1 96 ? -3.866 0.533 11.897 1.00 76.00 96 SER A N 1
ATOM 775 C CA . SER A 1 96 ? -5.299 0.422 12.194 1.00 76.00 96 SER A CA 1
ATOM 776 C C . SER A 1 96 ? -6.077 -0.286 11.074 1.00 76.00 96 SER A C 1
ATOM 778 O O . SER A 1 96 ? -5.525 -0.663 10.037 1.00 76.00 96 SER A O 1
ATOM 780 N N . SER A 1 97 ? -7.391 -0.430 11.266 1.00 72.19 97 SER A N 1
ATOM 781 C CA . SER A 1 97 ? -8.349 -0.886 10.247 1.00 72.19 97 SER A CA 1
ATOM 782 C C . SER A 1 97 ? -8.351 -0.047 8.972 1.00 72.19 97 SER A C 1
ATOM 784 O O . SER A 1 97 ? -8.680 -0.580 7.918 1.00 72.19 97 SER A O 1
ATOM 786 N N . MET A 1 98 ? -7.937 1.226 9.039 1.00 74.81 98 MET A N 1
ATOM 787 C CA . MET A 1 98 ? -7.901 2.126 7.881 1.00 74.81 98 MET A CA 1
ATOM 788 C C . MET A 1 98 ? -7.084 1.527 6.736 1.00 74.81 98 MET A C 1
ATOM 790 O O . MET A 1 98 ? -7.463 1.654 5.578 1.00 74.81 98 MET A O 1
ATOM 794 N N . PHE A 1 99 ? -5.976 0.848 7.046 1.00 79.31 99 PHE A N 1
ATOM 795 C CA . PHE A 1 99 ? -5.184 0.154 6.035 1.00 79.31 99 PHE A CA 1
ATOM 796 C C . PHE A 1 99 ? -5.993 -0.935 5.320 1.00 79.31 99 PHE A C 1
ATOM 798 O O . PHE A 1 99 ? -5.966 -1.029 4.098 1.00 79.31 99 PHE A O 1
ATOM 805 N N . VAL A 1 100 ? -6.740 -1.745 6.068 1.00 78.06 100 VAL A N 1
ATOM 806 C CA . VAL A 1 100 ? -7.534 -2.836 5.491 1.00 78.06 100 VAL A CA 1
ATOM 807 C C . VAL A 1 100 ? -8.666 -2.271 4.643 1.00 78.06 100 VAL A C 1
ATOM 809 O O . VAL A 1 100 ? -8.817 -2.680 3.496 1.00 78.06 100 VAL A O 1
ATOM 812 N N . ASP A 1 101 ? -9.396 -1.293 5.168 1.00 73.31 101 ASP A N 1
ATOM 813 C CA . ASP A 1 101 ? -10.575 -0.733 4.509 1.00 73.31 101 ASP A CA 1
ATOM 814 C C . ASP A 1 101 ? -10.210 0.092 3.269 1.00 73.31 101 ASP A C 1
ATOM 816 O O . ASP A 1 101 ? -10.892 0.008 2.252 1.00 73.31 101 ASP A O 1
ATOM 820 N N . MET A 1 102 ? -9.121 0.863 3.323 1.00 74.88 102 MET A N 1
ATOM 821 C CA . MET A 1 102 ? -8.764 1.797 2.249 1.00 74.88 102 MET A CA 1
ATOM 822 C C . MET A 1 102 ? -7.734 1.249 1.257 1.00 74.88 102 MET A C 1
ATOM 824 O O . MET A 1 102 ? -7.652 1.757 0.142 1.00 74.88 102 MET A O 1
ATOM 828 N N . VAL A 1 103 ? -6.922 0.258 1.643 1.00 79.19 103 VAL A N 1
ATOM 829 C CA . VAL A 1 103 ? -5.872 -0.303 0.769 1.00 79.19 103 VAL A CA 1
ATOM 830 C C . VAL A 1 103 ? -6.221 -1.713 0.328 1.00 79.19 103 VAL A C 1
ATOM 832 O O . VAL A 1 103 ? -6.084 -2.030 -0.847 1.00 79.19 103 VAL A O 1
ATOM 835 N N . VAL A 1 104 ? -6.693 -2.565 1.240 1.00 80.25 104 VAL A N 1
ATOM 836 C CA . VAL A 1 104 ? -6.864 -3.994 0.943 1.00 80.25 104 VAL A CA 1
ATOM 837 C C . VAL A 1 104 ? -8.267 -4.332 0.434 1.00 80.25 104 VAL A C 1
ATOM 839 O O . VAL A 1 104 ? -8.409 -5.170 -0.452 1.00 80.25 104 VAL A O 1
ATOM 842 N N . ALA A 1 105 ? -9.316 -3.682 0.937 1.00 77.50 105 ALA A N 1
ATOM 843 C CA . ALA A 1 105 ? -10.689 -3.949 0.513 1.00 77.50 105 ALA A CA 1
ATOM 844 C C . ALA A 1 105 ? -10.928 -3.706 -0.991 1.00 77.50 105 ALA A C 1
ATOM 846 O O . ALA A 1 105 ? -11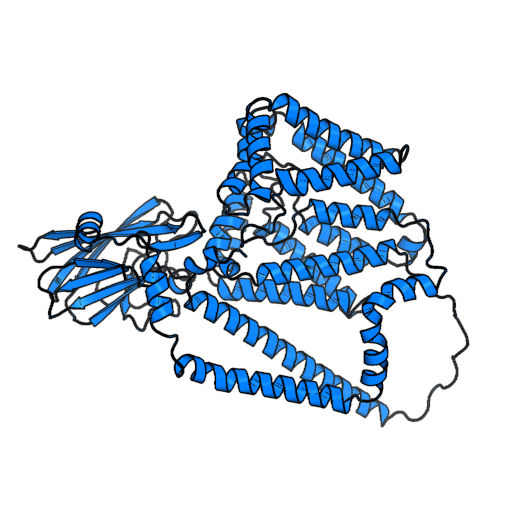.542 -4.571 -1.624 1.00 77.50 105 ALA A O 1
ATOM 847 N N . PRO A 1 106 ? -10.416 -2.614 -1.603 1.00 76.50 106 PRO A N 1
ATOM 848 C CA . PRO A 1 106 ? -10.577 -2.388 -3.041 1.00 76.50 106 PRO A CA 1
ATOM 849 C C . PRO A 1 106 ? -9.922 -3.480 -3.894 1.00 76.50 106 PRO A C 1
ATOM 851 O O . PRO A 1 106 ? -10.430 -3.829 -4.956 1.00 76.50 106 PRO A O 1
ATOM 854 N N . VAL A 1 107 ? -8.830 -4.069 -3.401 1.00 79.06 107 VAL A N 1
ATOM 855 C CA . VAL A 1 107 ? -8.055 -5.111 -4.090 1.00 79.06 107 VAL A CA 1
ATOM 856 C C . VAL A 1 107 ? -8.837 -6.421 -4.238 1.00 79.06 107 VAL A C 1
ATOM 858 O O . VAL A 1 107 ? -8.534 -7.227 -5.109 1.00 79.06 107 VAL A O 1
ATOM 861 N N . LEU A 1 108 ? -9.869 -6.652 -3.422 1.00 77.88 108 LEU A N 1
ATOM 862 C CA . LEU A 1 108 ? -10.676 -7.874 -3.497 1.00 77.88 108 LEU A CA 1
ATOM 863 C C . LEU A 1 108 ? -11.695 -7.866 -4.645 1.00 77.88 108 LEU A C 1
ATOM 865 O O . LEU A 1 108 ? -12.311 -8.896 -4.930 1.00 77.88 108 LEU A O 1
ATOM 869 N N . GLN A 1 109 ? -11.934 -6.720 -5.280 1.00 77.62 109 GLN A N 1
ATOM 870 C CA . GLN A 1 109 ? -12.983 -6.596 -6.284 1.00 77.62 109 GLN A CA 1
ATOM 871 C C . GLN A 1 109 ? -12.601 -7.307 -7.589 1.00 77.62 109 GLN A C 1
ATOM 873 O O . GLN A 1 109 ? -11.524 -7.107 -8.138 1.00 77.62 109 GLN A O 1
ATOM 878 N N . GLY A 1 110 ? -13.506 -8.150 -8.097 1.00 77.69 110 GLY A N 1
ATOM 879 C CA . GLY A 1 110 ? -13.319 -8.881 -9.357 1.00 77.69 110 GLY A CA 1
ATOM 880 C C . GLY A 1 110 ? -12.409 -10.112 -9.267 1.00 77.69 110 GLY A C 1
ATOM 881 O O . GLY A 1 110 ? -12.318 -10.870 -10.230 1.00 77.69 110 GLY A O 1
ATOM 882 N N . GLU A 1 111 ? -11.771 -10.361 -8.121 1.00 84.56 111 GLU A N 1
ATOM 883 C CA . GLU A 1 111 ? -10.802 -11.447 -7.984 1.00 84.56 111 GLU A CA 1
ATOM 884 C C . GLU A 1 111 ? -11.449 -12.851 -7.994 1.00 84.56 111 GLU A C 1
ATOM 886 O O . GLU A 1 111 ? -12.549 -13.058 -7.462 1.00 84.56 111 GLU A O 1
ATOM 891 N N . PRO A 1 112 ? -10.770 -13.880 -8.540 1.00 87.19 112 PRO A N 1
ATOM 892 C CA . PRO A 1 112 ? -11.296 -15.239 -8.571 1.00 87.19 112 PRO A CA 1
ATOM 893 C C . PRO A 1 112 ? -11.520 -15.808 -7.166 1.00 87.19 112 PRO A C 1
ATOM 895 O O . PRO A 1 112 ? -10.684 -15.664 -6.274 1.00 87.19 112 PRO A O 1
ATOM 898 N N . THR A 1 113 ? -12.579 -16.601 -6.980 1.00 84.75 113 THR A N 1
ATOM 899 C CA . THR A 1 113 ? -12.941 -17.172 -5.665 1.00 84.75 113 THR A CA 1
ATOM 900 C C . THR A 1 113 ? -11.818 -17.978 -5.008 1.00 84.75 113 THR A C 1
ATOM 902 O O . THR A 1 113 ? -11.682 -17.993 -3.784 1.00 84.75 113 THR A O 1
ATOM 905 N N . TRP A 1 114 ? -10.992 -18.675 -5.796 1.00 84.12 114 TRP A N 1
ATOM 906 C CA . TRP A 1 114 ? -9.860 -19.423 -5.247 1.00 84.12 114 TRP A CA 1
ATOM 907 C C . TRP A 1 114 ? -8.804 -18.496 -4.639 1.00 84.12 114 TRP A C 1
ATOM 909 O O . TRP A 1 114 ? -8.224 -18.855 -3.617 1.00 84.12 114 TRP A O 1
ATOM 919 N N . TYR A 1 115 ? -8.597 -17.322 -5.234 1.00 86.94 115 TYR A N 1
ATOM 920 C CA . TYR A 1 115 ? -7.608 -16.348 -4.802 1.00 86.94 115 TYR A CA 1
ATOM 921 C C . TYR A 1 115 ? -8.130 -15.500 -3.644 1.00 86.94 115 TYR A C 1
ATOM 923 O O . TYR A 1 115 ? -7.402 -15.299 -2.675 1.00 86.94 115 TYR A O 1
ATOM 931 N N . LEU A 1 116 ? -9.422 -15.154 -3.653 1.00 81.06 116 LEU A N 1
ATOM 932 C CA . LEU A 1 116 ? -10.103 -14.523 -2.517 1.00 81.06 116 LEU A CA 1
ATOM 933 C C . LEU A 1 116 ? -9.926 -15.304 -1.208 1.00 81.06 116 LEU A C 1
ATOM 935 O O . LEU A 1 116 ? -9.762 -14.701 -0.152 1.00 81.06 116 LEU A O 1
ATOM 939 N N . ARG A 1 117 ? -9.899 -16.644 -1.253 1.00 77.75 117 ARG A N 1
ATOM 940 C CA . ARG A 1 117 ? -9.611 -17.465 -0.061 1.00 77.75 117 ARG A CA 1
ATOM 941 C C . ARG A 1 117 ? -8.191 -17.254 0.466 1.00 77.75 117 ARG A C 1
ATOM 943 O O . ARG A 1 117 ? -8.002 -17.172 1.676 1.00 77.75 117 ARG A O 1
ATOM 950 N N . THR A 1 118 ? -7.209 -17.156 -0.425 1.00 79.94 118 THR A N 1
ATOM 951 C CA . THR A 1 118 ? -5.809 -16.892 -0.066 1.00 79.94 118 THR A CA 1
ATOM 952 C C . THR A 1 118 ? -5.632 -15.470 0.466 1.00 79.94 118 THR A C 1
ATOM 954 O O . THR A 1 118 ? -4.994 -15.280 1.500 1.00 79.94 118 THR A O 1
ATOM 957 N N . LEU A 1 119 ? -6.243 -14.480 -0.194 1.00 80.75 119 LEU A N 1
ATOM 958 C CA . LEU A 1 119 ? -6.252 -13.088 0.259 1.00 80.75 119 LEU A CA 1
ATOM 959 C C . LEU A 1 119 ? -6.912 -12.962 1.633 1.00 80.75 119 LEU A C 1
ATOM 961 O O . LEU A 1 119 ? -6.328 -12.364 2.530 1.00 80.75 119 LEU A O 1
ATOM 965 N N . GLY A 1 120 ? -8.061 -13.609 1.843 1.00 75.00 120 GLY A N 1
ATOM 966 C CA . GLY A 1 120 ? -8.758 -13.623 3.129 1.00 75.00 120 GLY A CA 1
ATOM 967 C C . GLY A 1 120 ? -7.896 -14.157 4.277 1.00 75.00 120 GLY A C 1
ATOM 968 O O . GLY A 1 120 ? -7.899 -13.580 5.360 1.00 75.00 120 GLY A O 1
ATOM 969 N N . GLN A 1 121 ? -7.096 -15.203 4.043 1.00 72.50 121 GLN A N 1
ATOM 970 C CA . GLN A 1 121 ? -6.140 -15.703 5.042 1.00 72.50 121 GLN A CA 1
ATOM 971 C C . GLN A 1 121 ? -5.029 -14.689 5.344 1.00 72.50 121 GLN A C 1
ATOM 973 O O . GLN A 1 121 ? -4.682 -14.487 6.506 1.00 72.50 121 GLN A O 1
ATOM 978 N N . GLY A 1 122 ? -4.476 -14.040 4.315 1.00 75.25 122 GLY A N 1
ATOM 979 C CA . GLY A 1 122 ? -3.462 -12.995 4.481 1.00 75.25 122 GLY A CA 1
ATOM 980 C C . GLY A 1 122 ? -3.989 -11.784 5.253 1.00 75.25 122 GLY A C 1
ATOM 981 O O . GLY A 1 122 ? -3.327 -11.307 6.173 1.00 75.25 122 GLY A O 1
ATOM 982 N N . ILE A 1 123 ? -5.208 -11.347 4.932 1.00 76.38 123 ILE A N 1
ATOM 983 C CA . ILE A 1 123 ? -5.913 -10.268 5.630 1.00 76.38 123 ILE A CA 1
ATOM 984 C C . ILE A 1 123 ? -6.115 -10.633 7.094 1.00 76.38 123 ILE A C 1
ATOM 986 O O . ILE A 1 123 ? -5.755 -9.843 7.956 1.00 76.38 123 ILE A O 1
ATOM 990 N N . GLN A 1 124 ? -6.600 -11.842 7.389 1.00 71.44 124 GLN A N 1
ATOM 991 C CA . GLN A 1 124 ? -6.782 -12.300 8.768 1.00 71.44 124 GLN A CA 1
ATOM 992 C C . GLN A 1 124 ? -5.470 -12.317 9.559 1.00 71.44 124 GLN A C 1
ATOM 994 O O . GLN A 1 124 ? -5.432 -11.877 10.704 1.00 71.44 124 GLN A O 1
ATOM 999 N N . LEU A 1 125 ? -4.374 -12.792 8.959 1.00 73.25 125 LEU A N 1
ATOM 1000 C CA . LEU A 1 125 ? -3.057 -12.757 9.603 1.00 73.25 125 LEU A CA 1
ATOM 1001 C C . LEU A 1 125 ? -2.615 -11.323 9.912 1.00 73.25 125 LEU A C 1
ATOM 1003 O O . LEU A 1 125 ? -2.054 -11.077 10.981 1.00 73.25 125 LEU A O 1
ATOM 1007 N N . TRP A 1 126 ? -2.887 -10.387 9.000 1.00 77.62 126 TRP A N 1
ATOM 1008 C CA . TRP A 1 126 ? -2.602 -8.974 9.211 1.00 77.62 126 TRP A CA 1
ATOM 1009 C C . TRP A 1 126 ? -3.468 -8.386 10.327 1.00 77.62 126 TRP A C 1
ATOM 1011 O O . TRP A 1 126 ? -2.933 -7.749 11.236 1.00 77.62 126 TRP A O 1
ATOM 1021 N N . THR A 1 127 ? -4.785 -8.618 10.291 1.00 70.75 127 THR A N 1
ATOM 1022 C CA . THR A 1 127 ? -5.737 -8.046 11.250 1.00 70.75 127 THR A CA 1
ATOM 1023 C C . THR A 1 127 ? -5.549 -8.598 12.649 1.00 70.75 127 THR A C 1
ATOM 1025 O O . THR A 1 127 ? -5.521 -7.819 13.587 1.00 70.75 127 THR A O 1
ATOM 1028 N N . ASN A 1 128 ? -5.272 -9.891 12.818 1.00 66.88 128 ASN A N 1
ATOM 1029 C CA . ASN A 1 128 ? -5.009 -10.471 14.142 1.00 66.88 128 ASN A CA 1
ATOM 1030 C C . ASN A 1 128 ? -3.927 -9.713 14.929 1.00 66.88 128 ASN A C 1
ATOM 1032 O O . ASN A 1 128 ? -3.983 -9.645 16.157 1.00 66.88 128 ASN A O 1
ATOM 1036 N N . HIS A 1 129 ? -2.960 -9.107 14.231 1.00 71.75 129 HIS A N 1
ATOM 1037 C CA . HIS A 1 129 ? -1.899 -8.315 14.839 1.00 71.75 129 HIS A CA 1
ATOM 1038 C C . HIS A 1 129 ? -1.573 -7.042 14.032 1.00 71.75 129 HIS A C 1
ATOM 1040 O O . HIS A 1 129 ? -0.426 -6.862 13.621 1.00 71.75 129 HIS A O 1
ATOM 1046 N N . GLN A 1 130 ? -2.542 -6.138 13.827 1.00 76.88 130 GLN A N 1
ATOM 1047 C CA . GLN A 1 130 ? -2.389 -4.938 12.970 1.00 76.88 130 GLN A CA 1
ATOM 1048 C C . GLN A 1 130 ? -1.128 -4.116 13.288 1.00 76.88 130 GLN A C 1
ATOM 1050 O O . GLN A 1 130 ? -0.309 -3.850 12.406 1.00 76.88 130 GLN A O 1
ATOM 1055 N N . ILE A 1 131 ? -0.918 -3.778 14.566 1.00 78.75 131 ILE A N 1
ATOM 1056 C CA . ILE A 1 131 ? 0.240 -2.989 15.009 1.00 78.75 131 ILE A CA 1
ATOM 1057 C C . ILE A 1 131 ? 1.555 -3.731 14.728 1.00 78.75 131 ILE A C 1
ATOM 1059 O O . ILE A 1 131 ? 2.499 -3.146 14.195 1.00 78.75 131 ILE A O 1
ATOM 1063 N N . ALA A 1 132 ? 1.636 -5.020 15.070 1.00 78.50 132 ALA A N 1
ATOM 1064 C CA . ALA A 1 132 ? 2.860 -5.797 14.880 1.00 78.50 132 ALA A CA 1
ATOM 1065 C C . ALA A 1 132 ? 3.175 -6.010 13.392 1.00 78.50 132 ALA A C 1
ATOM 1067 O O . ALA A 1 132 ? 4.336 -5.907 12.997 1.00 78.50 132 ALA A O 1
ATOM 1068 N N . SER A 1 133 ? 2.151 -6.247 12.570 1.00 83.38 133 SER A N 1
ATOM 1069 C CA . SER A 1 133 ? 2.268 -6.392 11.117 1.00 83.38 133 SER A CA 1
ATOM 1070 C C . SER A 1 133 ? 2.776 -5.106 10.467 1.00 83.38 133 SER A C 1
ATOM 1072 O O . SER A 1 133 ? 3.730 -5.147 9.688 1.00 83.38 133 SER A O 1
ATOM 1074 N N . ALA A 1 134 ? 2.233 -3.950 10.864 1.00 87.38 134 ALA A N 1
ATOM 1075 C CA . ALA A 1 134 ? 2.692 -2.645 10.397 1.00 87.38 134 ALA A CA 1
ATOM 1076 C C . ALA A 1 134 ? 4.152 -2.362 10.792 1.00 87.38 134 ALA A C 1
ATOM 1078 O O . ALA A 1 134 ? 4.953 -1.935 9.957 1.00 87.38 134 ALA A O 1
ATOM 1079 N N . VAL A 1 135 ? 4.529 -2.651 12.046 1.00 86.44 135 VAL A N 1
ATOM 1080 C CA . VAL A 1 135 ? 5.919 -2.521 12.518 1.00 86.44 135 VAL A CA 1
ATOM 1081 C C . VAL A 1 135 ? 6.848 -3.448 11.736 1.00 86.44 135 VAL A C 1
ATOM 1083 O O . VAL A 1 135 ? 7.915 -3.019 11.295 1.00 86.44 135 VAL A O 1
ATOM 1086 N N . PHE A 1 136 ? 6.452 -4.706 11.533 1.00 88.38 136 PHE A N 1
ATOM 1087 C CA . PHE A 1 136 ? 7.238 -5.678 10.780 1.00 88.38 136 PHE A CA 1
ATOM 1088 C C . PHE A 1 136 ? 7.468 -5.221 9.337 1.00 88.38 136 PHE A C 1
ATOM 1090 O O . PHE A 1 136 ? 8.615 -5.215 8.885 1.00 88.38 136 PHE A O 1
ATOM 1097 N N . ALA A 1 137 ? 6.411 -4.776 8.648 1.00 90.69 137 ALA A N 1
ATOM 1098 C CA . ALA A 1 137 ? 6.485 -4.246 7.290 1.00 90.69 137 ALA A CA 1
ATOM 1099 C C . ALA A 1 137 ? 7.437 -3.037 7.201 1.00 90.69 137 ALA A C 1
ATOM 1101 O O . ALA A 1 137 ? 8.334 -3.018 6.356 1.00 90.69 137 ALA A O 1
ATOM 1102 N N . ALA A 1 138 ? 7.332 -2.078 8.127 1.00 92.12 138 ALA A N 1
ATOM 1103 C CA . ALA A 1 138 ? 8.213 -0.910 8.151 1.00 92.12 138 ALA A CA 1
ATOM 1104 C C . ALA A 1 138 ? 9.684 -1.307 8.372 1.00 92.12 138 ALA A C 1
ATOM 1106 O O . ALA A 1 138 ? 10.595 -0.802 7.708 1.00 92.12 138 ALA A O 1
ATOM 1107 N N . VAL A 1 139 ? 9.933 -2.247 9.287 1.00 89.19 139 VAL A N 1
ATOM 1108 C CA . VAL A 1 139 ? 11.283 -2.715 9.622 1.00 89.19 139 VAL A CA 1
ATOM 1109 C C . VAL A 1 139 ? 11.911 -3.497 8.470 1.00 89.19 139 VAL A C 1
ATOM 1111 O O . VAL A 1 139 ? 13.084 -3.265 8.166 1.00 89.19 139 VAL A O 1
ATOM 1114 N N . ILE A 1 140 ? 11.177 -4.400 7.812 1.00 91.62 140 ILE A N 1
ATOM 1115 C CA . ILE A 1 140 ? 11.728 -5.181 6.696 1.00 91.62 140 ILE A CA 1
ATOM 1116 C C . ILE A 1 140 ? 12.027 -4.289 5.486 1.00 91.62 140 ILE A C 1
ATOM 1118 O O . ILE A 1 140 ? 13.118 -4.393 4.923 1.00 91.62 140 ILE A O 1
ATOM 1122 N N . GLN A 1 141 ? 11.135 -3.353 5.140 1.00 95.44 141 GLN A N 1
ATOM 1123 C CA . GLN A 1 141 ? 11.349 -2.384 4.057 1.00 95.44 141 GLN A CA 1
ATOM 1124 C C . GLN A 1 141 ? 12.574 -1.497 4.343 1.00 95.44 141 GLN A C 1
ATOM 1126 O O . GLN A 1 141 ? 13.467 -1.360 3.499 1.00 95.44 141 GLN A O 1
ATOM 1131 N N . LEU A 1 142 ? 12.700 -0.987 5.576 1.00 94.56 142 LEU A N 1
ATOM 1132 C CA . LEU A 1 142 ? 13.862 -0.202 6.000 1.00 94.56 142 LEU A CA 1
ATOM 1133 C C . LEU A 1 142 ? 15.155 -1.029 5.962 1.00 94.56 142 LEU A C 1
ATOM 1135 O O . LEU A 1 142 ? 16.196 -0.541 5.515 1.00 94.56 142 LEU A O 1
ATOM 1139 N N . ALA A 1 143 ? 15.110 -2.287 6.407 1.00 90.94 143 ALA A N 1
ATOM 1140 C CA . ALA A 1 143 ? 16.259 -3.183 6.379 1.00 90.94 143 ALA A CA 1
ATOM 1141 C C . ALA A 1 143 ? 16.735 -3.448 4.944 1.00 90.94 143 ALA A C 1
ATOM 1143 O O . ALA A 1 143 ? 17.941 -3.382 4.685 1.00 90.94 143 ALA A O 1
ATOM 1144 N N . ILE A 1 144 ? 15.810 -3.675 4.001 1.00 95.06 144 ILE A N 1
ATOM 1145 C CA . ILE A 1 144 ? 16.130 -3.814 2.575 1.00 95.06 144 ILE A CA 1
ATOM 1146 C C . ILE A 1 144 ? 16.823 -2.543 2.072 1.00 95.06 144 ILE A C 1
ATOM 1148 O O . ILE A 1 144 ? 17.928 -2.628 1.528 1.00 95.06 144 ILE A O 1
ATOM 1152 N N . ALA A 1 145 ? 16.239 -1.365 2.315 1.00 93.19 145 ALA A N 1
ATOM 1153 C CA . ALA A 1 145 ? 16.821 -0.089 1.905 1.00 93.19 145 ALA A CA 1
ATOM 1154 C C . ALA A 1 145 ? 18.254 0.085 2.442 1.00 93.19 145 ALA A C 1
ATOM 1156 O O . ALA A 1 145 ? 19.188 0.359 1.682 1.00 93.19 145 ALA A O 1
ATOM 1157 N N . VAL A 1 146 ? 18.467 -0.151 3.741 1.00 89.50 146 VAL A N 1
ATOM 1158 C CA . VAL A 1 146 ? 19.785 -0.052 4.390 1.00 89.50 146 VAL A CA 1
ATOM 1159 C C . VAL A 1 146 ? 20.781 -1.054 3.801 1.00 89.50 146 VAL A C 1
ATOM 1161 O O . VAL A 1 146 ? 21.929 -0.689 3.517 1.00 89.50 146 VAL A O 1
ATOM 1164 N N . PHE A 1 147 ? 20.369 -2.304 3.574 1.00 91.94 147 PHE A N 1
ATOM 1165 C CA . PHE A 1 147 ? 21.225 -3.330 2.973 1.00 91.94 147 PHE A CA 1
ATOM 1166 C C . PHE A 1 147 ? 21.658 -2.938 1.563 1.00 91.94 147 PHE A C 1
ATOM 1168 O O . PHE A 1 147 ? 22.824 -3.133 1.209 1.00 91.94 147 PHE A O 1
ATOM 1175 N N . LEU A 1 148 ? 20.771 -2.333 0.773 1.00 90.12 148 LEU A N 1
ATOM 1176 C CA . LEU A 1 148 ? 21.102 -1.853 -0.563 1.00 90.12 148 LEU A CA 1
ATOM 1177 C C . LEU A 1 148 ? 22.006 -0.611 -0.516 1.00 90.12 148 LEU A C 1
ATOM 1179 O O . LEU A 1 148 ? 23.042 -0.599 -1.188 1.00 90.12 148 LEU A O 1
ATOM 1183 N N . PHE A 1 149 ? 21.713 0.394 0.317 1.00 89.31 149 PHE A N 1
ATOM 1184 C CA . PHE A 1 149 ? 22.538 1.608 0.425 1.00 89.31 149 PHE A CA 1
ATOM 1185 C C . PHE A 1 149 ? 23.967 1.322 0.910 1.00 89.31 149 PHE A C 1
ATOM 1187 O O . PHE A 1 149 ? 24.934 1.863 0.361 1.00 89.31 149 PHE A O 1
ATOM 1194 N N . LEU A 1 150 ? 24.124 0.463 1.923 1.00 83.25 150 LEU A N 1
ATOM 1195 C CA . LEU A 1 150 ? 25.424 0.156 2.537 1.00 83.25 150 LEU A CA 1
ATOM 1196 C C . LEU A 1 150 ? 26.158 -1.009 1.857 1.00 83.25 150 LEU A C 1
ATOM 1198 O O . LEU A 1 150 ? 27.378 -1.166 2.004 1.00 83.25 150 LEU A O 1
ATOM 1202 N N . GLY A 1 151 ? 25.419 -1.845 1.131 1.00 83.12 151 GLY A N 1
ATOM 1203 C CA . GLY A 1 151 ? 25.870 -3.140 0.643 1.00 83.12 151 GLY A CA 1
ATOM 1204 C C . GLY A 1 151 ? 26.198 -3.224 -0.835 1.00 83.12 151 GLY A C 1
ATOM 1205 O O . GLY A 1 151 ? 26.356 -4.347 -1.309 1.00 83.12 151 GLY A O 1
ATOM 1206 N N . LYS A 1 152 ? 26.318 -2.105 -1.564 1.00 84.31 152 LYS A N 1
ATOM 1207 C CA . LYS A 1 152 ? 26.590 -2.116 -3.013 1.00 84.31 152 LYS A CA 1
ATOM 1208 C C . LYS A 1 152 ? 27.716 -3.087 -3.388 1.00 84.31 152 LYS A C 1
ATOM 1210 O O . LYS A 1 152 ? 28.837 -2.959 -2.896 1.00 84.31 152 LYS A O 1
ATOM 1215 N N . ASP A 1 153 ? 27.392 -4.060 -4.243 1.00 77.81 153 ASP A N 1
ATOM 1216 C CA . ASP A 1 153 ? 28.259 -5.157 -4.718 1.00 77.81 153 ASP A CA 1
ATOM 1217 C C . ASP A 1 153 ? 28.885 -6.052 -3.621 1.00 77.81 153 ASP A C 1
ATOM 1219 O O . ASP A 1 153 ? 29.707 -6.925 -3.901 1.00 77.81 153 ASP A O 1
ATOM 1223 N N . ARG A 1 154 ? 28.476 -5.890 -2.359 1.00 86.19 154 ARG A N 1
ATOM 1224 C CA . ARG A 1 154 ? 28.889 -6.718 -1.218 1.00 86.19 154 ARG A CA 1
ATOM 1225 C C . ARG A 1 154 ? 27.862 -7.819 -0.965 1.00 86.19 154 ARG A C 1
ATOM 1227 O O . ARG A 1 154 ? 26.719 -7.748 -1.408 1.00 86.19 154 ARG A O 1
ATOM 1234 N N . ARG A 1 155 ? 28.255 -8.826 -0.176 1.00 89.62 155 ARG A N 1
ATOM 1235 C CA . ARG A 1 155 ? 27.356 -9.921 0.239 1.00 89.62 155 ARG A CA 1
ATOM 1236 C C . ARG A 1 155 ? 26.066 -9.401 0.881 1.00 89.62 155 ARG A C 1
ATOM 1238 O O . ARG A 1 155 ? 25.004 -9.894 0.540 1.00 89.62 155 ARG A O 1
ATOM 1245 N N . ILE A 1 156 ? 26.155 -8.372 1.727 1.00 85.94 156 ILE A N 1
ATOM 1246 C CA . ILE A 1 156 ? 24.981 -7.791 2.396 1.00 85.94 156 ILE A CA 1
ATOM 1247 C C . ILE A 1 156 ? 23.996 -7.137 1.416 1.00 85.94 156 ILE A C 1
ATOM 1249 O O . ILE A 1 156 ? 22.796 -7.311 1.573 1.00 85.94 156 ILE A O 1
ATOM 1253 N N . GLY A 1 157 ? 24.476 -6.485 0.349 1.00 90.38 157 GLY A N 1
ATOM 1254 C CA . GLY A 1 157 ? 23.595 -5.945 -0.690 1.00 90.38 157 GLY A CA 1
ATOM 1255 C C . GLY A 1 157 ? 22.924 -7.045 -1.505 1.00 90.38 157 GLY A C 1
ATOM 1256 O O . GLY A 1 157 ? 21.745 -6.940 -1.802 1.00 90.38 157 GLY A O 1
ATOM 1257 N N . LYS A 1 158 ? 23.633 -8.144 -1.802 1.00 94.19 158 LYS A N 1
ATOM 1258 C CA . LYS A 1 158 ? 23.026 -9.319 -2.455 1.00 94.19 158 LYS A CA 1
ATOM 1259 C C . LYS A 1 158 ? 21.957 -9.979 -1.585 1.00 94.19 158 LYS A C 1
ATOM 1261 O O . LYS A 1 158 ? 20.929 -10.381 -2.110 1.00 94.19 158 LYS A O 1
ATOM 1266 N N . ILE A 1 159 ? 22.191 -10.071 -0.274 1.00 94.94 159 ILE A N 1
ATOM 1267 C CA . ILE A 1 159 ? 21.175 -10.521 0.686 1.00 94.94 159 ILE A CA 1
ATOM 1268 C C . ILE A 1 159 ? 19.974 -9.568 0.644 1.00 94.94 159 ILE A C 1
ATOM 1270 O O . ILE A 1 159 ? 18.852 -10.034 0.506 1.00 94.94 159 ILE A O 1
ATOM 1274 N N . GLY A 1 160 ? 20.208 -8.250 0.655 1.00 95.31 160 GLY A N 1
ATOM 1275 C CA . GLY A 1 160 ? 19.156 -7.241 0.496 1.00 95.31 160 GLY A CA 1
ATOM 1276 C C . GLY A 1 160 ? 18.334 -7.408 -0.785 1.00 95.31 160 GLY A C 1
ATOM 1277 O O . GLY A 1 160 ? 17.117 -7.313 -0.725 1.00 95.31 160 GLY A O 1
ATOM 1278 N N . LEU A 1 161 ? 18.961 -7.734 -1.921 1.00 98.19 161 LEU A N 1
ATOM 1279 C CA . LEU A 1 161 ? 18.251 -8.014 -3.178 1.00 98.19 161 LEU A CA 1
ATOM 1280 C C . LEU A 1 161 ? 17.384 -9.280 -3.100 1.00 98.19 161 LEU A C 1
ATOM 1282 O O . LEU A 1 161 ? 16.273 -9.285 -3.614 1.00 98.19 161 LEU A O 1
ATOM 1286 N N . TRP A 1 162 ? 17.852 -10.346 -2.445 1.00 98.25 162 TRP A N 1
ATOM 1287 C CA . TRP A 1 162 ? 17.039 -11.554 -2.252 1.00 98.25 162 TRP A CA 1
ATOM 1288 C C . TRP A 1 162 ? 15.866 -11.324 -1.299 1.00 98.25 162 TRP A C 1
ATOM 1290 O O . TRP A 1 162 ? 14.759 -11.769 -1.590 1.00 98.25 162 TRP A O 1
ATOM 1300 N N . ILE A 1 163 ? 16.086 -10.590 -0.204 1.00 97.75 163 ILE A N 1
ATOM 1301 C CA . ILE A 1 163 ? 15.010 -10.184 0.711 1.00 97.75 163 ILE A CA 1
ATOM 1302 C C . ILE A 1 163 ? 14.021 -9.274 -0.024 1.00 97.75 163 ILE A C 1
ATOM 1304 O O . ILE A 1 163 ? 12.821 -9.483 0.095 1.00 97.75 163 ILE A O 1
ATOM 1308 N N . SER A 1 164 ? 14.510 -8.336 -0.846 1.00 98.19 164 SER A N 1
ATOM 1309 C CA . SER A 1 164 ? 13.682 -7.501 -1.723 1.00 98.19 164 SER A CA 1
ATOM 1310 C C . SER A 1 164 ? 12.779 -8.359 -2.598 1.00 98.19 164 SER A C 1
ATOM 1312 O O . SER A 1 164 ? 11.589 -8.090 -2.641 1.00 98.19 164 SER A O 1
ATOM 1314 N N . ILE A 1 165 ? 13.302 -9.390 -3.271 1.00 98.62 165 ILE A N 1
ATOM 1315 C CA . ILE A 1 165 ? 12.493 -10.286 -4.116 1.00 98.62 165 ILE A CA 1
ATOM 1316 C C . ILE A 1 165 ? 11.440 -11.023 -3.283 1.00 98.62 165 ILE A C 1
ATOM 1318 O O . ILE A 1 165 ? 10.271 -11.031 -3.654 1.00 98.62 165 ILE A O 1
ATOM 1322 N N . ALA A 1 166 ? 11.840 -11.622 -2.160 1.00 98.12 166 ALA A N 1
ATOM 1323 C CA . ALA A 1 166 ? 10.933 -12.394 -1.315 1.00 98.12 166 ALA A CA 1
ATOM 1324 C C . ALA A 1 166 ? 9.799 -11.528 -0.747 1.00 98.12 166 ALA A C 1
ATOM 1326 O O . ALA A 1 166 ? 8.634 -11.896 -0.846 1.00 98.12 166 ALA A O 1
ATOM 1327 N N . TRP A 1 167 ? 10.134 -10.355 -0.206 1.00 96.81 167 TRP A N 1
ATOM 1328 C CA . TRP A 1 167 ? 9.150 -9.422 0.333 1.00 96.81 167 TRP A CA 1
ATOM 1329 C C . TRP A 1 167 ? 8.261 -8.834 -0.765 1.00 96.81 167 TRP A C 1
ATOM 1331 O O . TRP A 1 167 ? 7.051 -8.743 -0.587 1.00 96.81 167 TRP A O 1
ATOM 1341 N N . SER A 1 168 ? 8.832 -8.543 -1.937 1.00 97.94 168 SER A N 1
ATOM 1342 C CA . SER A 1 168 ? 8.056 -8.089 -3.093 1.00 97.94 168 SER A CA 1
ATOM 1343 C C . SER A 1 168 ? 6.998 -9.105 -3.518 1.00 97.94 168 SER A C 1
ATOM 1345 O O . SER A 1 168 ? 5.887 -8.722 -3.849 1.00 97.94 168 SER A O 1
ATOM 1347 N N . LEU A 1 169 ? 7.306 -10.406 -3.485 1.00 96.75 169 LEU A N 1
ATOM 1348 C CA . LEU A 1 169 ? 6.325 -11.448 -3.803 1.00 96.75 169 LEU A CA 1
ATOM 1349 C C . LEU A 1 169 ? 5.177 -11.487 -2.786 1.00 96.75 169 LEU A C 1
ATOM 1351 O O . LEU A 1 169 ? 4.031 -11.681 -3.180 1.00 96.75 169 LEU A O 1
ATOM 1355 N N . VAL A 1 170 ? 5.465 -11.282 -1.498 1.00 93.19 170 VAL A N 1
ATOM 1356 C CA . VAL A 1 170 ? 4.429 -11.204 -0.453 1.00 93.19 170 VAL A CA 1
ATOM 1357 C C . VAL A 1 170 ? 3.525 -9.996 -0.690 1.00 93.19 170 VAL A C 1
ATOM 1359 O O . VAL A 1 170 ? 2.310 -10.154 -0.735 1.00 93.19 170 VAL A O 1
ATOM 1362 N N . VAL A 1 171 ? 4.102 -8.811 -0.906 1.00 93.00 171 VAL A N 1
ATOM 1363 C CA . VAL A 1 171 ? 3.327 -7.587 -1.160 1.00 93.00 171 VAL A CA 1
ATOM 1364 C C . VAL A 1 171 ? 2.535 -7.701 -2.461 1.00 93.00 171 VAL A C 1
ATOM 1366 O O . VAL A 1 171 ? 1.344 -7.425 -2.463 1.00 93.00 171 VAL A O 1
ATOM 1369 N N . TRP A 1 172 ? 3.138 -8.200 -3.539 1.00 94.62 172 TRP A N 1
ATOM 1370 C CA . TRP A 1 172 ? 2.446 -8.365 -4.817 1.00 94.62 172 TRP A CA 1
ATOM 1371 C C . TRP A 1 172 ? 1.258 -9.331 -4.708 1.00 94.62 172 TRP A C 1
ATOM 1373 O O . TRP A 1 172 ? 0.195 -9.071 -5.256 1.00 94.62 172 TRP A O 1
ATOM 1383 N N . THR A 1 173 ? 1.402 -10.435 -3.967 1.00 90.88 173 THR A N 1
ATOM 1384 C CA . THR A 1 173 ? 0.339 -11.450 -3.844 1.00 90.88 173 THR A CA 1
ATOM 1385 C C . THR A 1 173 ? -0.701 -11.170 -2.767 1.00 90.88 173 THR A C 1
ATOM 1387 O O . THR A 1 173 ? -1.805 -11.683 -2.893 1.00 90.88 173 THR A O 1
ATOM 1390 N N . LEU A 1 174 ? -0.392 -10.427 -1.704 1.00 85.38 174 LEU A N 1
ATOM 1391 C CA . LEU A 1 174 ? -1.335 -10.186 -0.602 1.00 85.38 174 LEU A CA 1
ATOM 1392 C C . LEU A 1 174 ? -1.738 -8.717 -0.462 1.00 85.38 174 LEU A C 1
ATOM 1394 O O . LEU A 1 174 ? -2.855 -8.444 -0.043 1.00 85.38 174 LEU A O 1
ATOM 1398 N N . GLY A 1 175 ? -0.839 -7.789 -0.790 1.00 85.00 175 GLY A N 1
ATOM 1399 C CA . GLY A 1 175 ? -1.066 -6.347 -0.684 1.00 85.00 175 GLY A CA 1
ATOM 1400 C C . GLY A 1 175 ? -1.625 -5.720 -1.961 1.00 85.00 175 GLY A C 1
ATOM 1401 O O . GLY A 1 175 ? -2.545 -4.922 -1.879 1.00 85.00 175 GLY A O 1
ATOM 1402 N N . GLU A 1 176 ? -1.110 -6.099 -3.135 1.00 89.94 176 GLU A N 1
ATOM 1403 C CA . GLU A 1 176 ? -1.528 -5.527 -4.429 1.00 89.94 176 GLU A CA 1
ATOM 1404 C C . GLU A 1 176 ? -2.550 -6.394 -5.190 1.00 89.94 176 GLU A C 1
ATOM 1406 O O . GLU A 1 176 ? -2.976 -6.010 -6.276 1.00 89.94 176 GLU A O 1
ATOM 1411 N N . GLY A 1 177 ? -2.911 -7.587 -4.696 1.00 89.50 177 GLY A N 1
ATOM 1412 C CA . GLY A 1 177 ? -3.854 -8.484 -5.393 1.00 89.50 177 GLY A CA 1
ATOM 1413 C C . GLY A 1 177 ? -3.356 -8.950 -6.761 1.00 89.50 177 GLY A C 1
ATOM 1414 O O . GLY A 1 177 ? -4.097 -8.949 -7.736 1.00 89.50 177 GLY A O 1
ATOM 1415 N N . MET A 1 178 ? -2.058 -9.236 -6.882 1.00 92.38 178 MET A N 1
ATOM 1416 C CA . MET A 1 178 ? -1.365 -9.444 -8.161 1.00 92.38 178 MET A CA 1
ATOM 1417 C C . MET A 1 178 ? -1.511 -8.258 -9.130 1.00 92.38 178 MET A C 1
ATOM 1419 O O . MET A 1 178 ? -1.436 -8.432 -10.346 1.00 92.38 178 MET A O 1
ATOM 1423 N N . GLY A 1 179 ? -1.734 -7.052 -8.601 1.00 90.06 179 GLY A N 1
ATOM 1424 C CA . GLY A 1 179 ? -1.981 -5.834 -9.364 1.00 90.06 179 GLY A CA 1
ATOM 1425 C C . GLY A 1 179 ? -3.276 -5.859 -10.171 1.00 90.06 179 GLY A C 1
ATOM 1426 O O . GLY A 1 179 ? -3.336 -5.211 -11.218 1.00 90.06 179 GLY A O 1
ATOM 1427 N N . GLY A 1 180 ? -4.267 -6.654 -9.754 1.00 89.50 180 GLY A N 1
ATOM 1428 C CA . GLY A 1 180 ? -5.560 -6.775 -10.428 1.00 89.50 180 GLY A CA 1
ATOM 1429 C C . GLY A 1 180 ? -5.499 -7.493 -11.777 1.00 89.50 180 GLY A C 1
ATOM 1430 O O . GLY A 1 180 ? -6.420 -7.384 -12.576 1.00 89.50 180 GLY A O 1
ATOM 1431 N N . ILE A 1 181 ? -4.423 -8.233 -12.080 1.00 92.12 181 ILE A N 1
ATOM 1432 C CA . ILE A 1 181 ? -4.311 -8.978 -13.353 1.00 92.12 181 ILE A CA 1
ATOM 1433 C C . ILE A 1 181 ? -5.445 -10.002 -13.505 1.00 92.12 181 ILE A C 1
ATOM 1435 O O . ILE A 1 181 ? -5.842 -10.330 -14.622 1.00 92.12 181 ILE A O 1
ATOM 1439 N N . LEU A 1 182 ? -5.947 -10.524 -12.385 1.00 89.88 182 LEU A N 1
ATOM 1440 C CA . LEU A 1 182 ? -6.974 -11.559 -12.350 1.00 89.88 182 LEU A CA 1
ATOM 1441 C C . LEU A 1 182 ? -8.384 -11.003 -12.097 1.00 89.88 182 LEU A C 1
ATOM 1443 O O . LEU A 1 182 ? -9.332 -11.787 -12.131 1.00 89.88 182 LEU A O 1
ATOM 1447 N N . SER A 1 183 ? -8.535 -9.685 -11.916 1.00 84.38 183 SER A N 1
ATOM 1448 C CA . SER A 1 183 ? -9.811 -9.041 -11.570 1.00 84.38 183 SER A CA 1
ATOM 1449 C C . SER A 1 183 ? -10.819 -8.975 -12.727 1.00 84.38 183 SER A C 1
ATOM 1451 O O . SER A 1 183 ? -11.982 -8.631 -12.528 1.00 84.38 183 SER A O 1
ATOM 1453 N N . GLY A 1 184 ? -10.378 -9.285 -13.953 1.00 83.69 184 GLY A N 1
ATOM 1454 C CA . GLY A 1 184 ? -11.181 -9.186 -15.176 1.00 83.69 184 GLY A CA 1
ATOM 1455 C C . GLY A 1 184 ? -11.132 -7.820 -15.870 1.00 83.69 184 GLY A C 1
ATOM 1456 O O . GLY A 1 184 ? -11.606 -7.718 -16.996 1.00 83.69 184 GLY A O 1
ATOM 1457 N N . SER A 1 185 ? -10.508 -6.810 -15.250 1.00 86.31 185 SER A N 1
ATOM 1458 C CA . SER A 1 185 ? -10.322 -5.473 -15.837 1.00 86.31 185 SER A CA 1
ATOM 1459 C C . SER A 1 185 ? -8.957 -4.855 -15.471 1.00 86.31 185 SER A C 1
ATOM 1461 O O . SER A 1 185 ? -8.910 -3.789 -14.852 1.00 86.31 185 SER A O 1
ATOM 1463 N N . PRO A 1 186 ? -7.813 -5.486 -15.811 1.00 91.19 186 PRO A N 1
ATOM 1464 C CA . PRO A 1 186 ? -6.500 -4.909 -15.527 1.00 91.19 186 PRO A CA 1
ATOM 1465 C C . PRO A 1 186 ? -6.210 -3.683 -16.399 1.00 91.19 186 PRO A C 1
ATOM 1467 O O . PRO A 1 186 ? -6.451 -3.682 -17.603 1.00 91.19 186 PRO A O 1
ATOM 1470 N N . THR A 1 187 ? -5.607 -2.640 -15.826 1.00 91.88 187 THR A N 1
ATOM 1471 C CA . THR A 1 187 ? -5.177 -1.468 -16.600 1.00 91.88 187 THR A CA 1
ATOM 1472 C C . THR A 1 187 ? -3.941 -0.797 -16.013 1.00 91.88 187 THR A C 1
ATOM 1474 O O . THR A 1 187 ? -3.796 -0.619 -14.807 1.00 91.88 187 THR A O 1
ATOM 1477 N N . PHE A 1 188 ? -3.030 -0.364 -16.889 1.00 94.31 188 PHE A N 1
ATOM 1478 C CA . PHE A 1 188 ? -1.864 0.423 -16.479 1.00 94.31 188 PHE A CA 1
ATOM 1479 C C . PHE A 1 188 ? -2.260 1.761 -15.833 1.00 94.31 188 PHE A C 1
ATOM 1481 O O . PHE A 1 188 ? -1.505 2.311 -15.028 1.00 94.31 188 PHE A O 1
ATOM 1488 N N . ILE A 1 189 ? -3.440 2.290 -16.178 1.00 92.12 189 ILE A N 1
ATOM 1489 C CA . ILE A 1 189 ? -3.912 3.582 -15.678 1.00 92.12 189 ILE A CA 1
ATOM 1490 C C . ILE A 1 189 ? -4.108 3.541 -14.160 1.00 92.12 189 ILE A C 1
ATOM 1492 O O . ILE A 1 189 ? -3.728 4.496 -13.495 1.00 92.12 189 ILE A O 1
ATOM 1496 N N . THR A 1 190 ? -4.598 2.425 -13.616 1.00 87.44 190 THR A N 1
ATOM 1497 C CA . THR A 1 190 ? -4.781 2.209 -12.168 1.00 87.44 190 THR A CA 1
ATOM 1498 C C . THR A 1 190 ? -3.583 1.540 -11.506 1.00 87.44 190 THR A C 1
ATOM 1500 O O . THR A 1 190 ? -3.549 1.390 -10.291 1.00 87.44 190 THR A O 1
ATOM 1503 N N . GLY A 1 191 ? -2.570 1.164 -12.289 1.00 91.12 191 GLY A N 1
ATOM 1504 C CA . GLY A 1 191 ? -1.307 0.653 -11.776 1.00 91.12 191 GLY A CA 1
ATOM 1505 C C . GLY A 1 191 ? -1.049 -0.835 -12.010 1.00 91.12 191 GLY A C 1
ATOM 1506 O O . GLY A 1 191 ? 0.010 -1.309 -11.602 1.00 91.12 191 GLY A O 1
ATOM 1507 N N . SER A 1 192 ? -1.923 -1.579 -12.702 1.00 93.19 192 SER A N 1
ATOM 1508 C CA . SER A 1 192 ? -1.648 -2.977 -13.074 1.00 93.19 192 SER A CA 1
ATOM 1509 C C . SER A 1 192 ? -0.364 -3.087 -13.911 1.00 93.19 192 SER A C 1
ATOM 1511 O O . SER A 1 192 ? -0.138 -2.256 -14.800 1.00 93.19 192 SER A O 1
ATOM 1513 N N . PRO A 1 193 ? 0.483 -4.119 -13.723 1.00 94.62 193 PRO A N 1
ATOM 1514 C CA . PRO A 1 193 ? 0.379 -5.285 -12.826 1.00 94.62 193 PRO A CA 1
ATOM 1515 C C . PRO A 1 193 ? 0.866 -5.081 -11.373 1.00 94.62 193 PRO A C 1
ATOM 1517 O O . PRO A 1 193 ? 1.238 -6.059 -10.724 1.00 94.62 193 PRO A O 1
ATOM 1520 N N . GLY A 1 194 ? 0.895 -3.855 -10.857 1.00 93.06 194 GLY A N 1
ATOM 1521 C CA . GLY A 1 194 ? 1.444 -3.520 -9.538 1.00 93.06 194 GLY A CA 1
ATOM 1522 C C . GLY A 1 194 ? 2.879 -3.003 -9.629 1.00 93.06 194 GLY A C 1
ATOM 1523 O O . GLY A 1 194 ? 3.624 -3.342 -10.556 1.00 93.06 194 GLY A O 1
ATOM 1524 N N . SER A 1 195 ? 3.288 -2.140 -8.699 1.00 94.75 195 SER A N 1
ATOM 1525 C CA . SER A 1 195 ? 4.611 -1.502 -8.745 1.00 94.75 195 SER A CA 1
ATOM 1526 C C . SER A 1 195 ? 5.709 -2.483 -8.330 1.00 94.75 195 SER A C 1
ATOM 1528 O O . SER A 1 195 ? 6.803 -2.523 -8.912 1.00 94.75 195 SER A O 1
ATOM 1530 N N . VAL A 1 196 ? 5.382 -3.359 -7.384 1.00 95.50 196 VAL A N 1
ATOM 1531 C CA . VAL A 1 196 ? 6.330 -4.230 -6.696 1.00 95.50 196 VAL A CA 1
ATOM 1532 C C . VAL A 1 196 ? 6.830 -5.381 -7.583 1.00 95.50 196 VAL A C 1
ATOM 1534 O O . VAL A 1 196 ? 7.960 -5.858 -7.422 1.00 95.50 196 VAL A O 1
ATOM 1537 N N . ILE A 1 197 ? 6.096 -5.764 -8.634 1.00 95.75 197 ILE A N 1
ATOM 1538 C CA . ILE A 1 197 ? 6.626 -6.691 -9.652 1.00 95.75 197 ILE A CA 1
ATOM 1539 C C . ILE A 1 197 ? 7.875 -6.110 -10.340 1.00 95.75 197 ILE A C 1
ATOM 1541 O O . ILE A 1 197 ? 8.823 -6.837 -10.654 1.00 95.75 197 ILE A O 1
ATOM 1545 N N . LEU A 1 198 ? 7.944 -4.785 -10.520 1.00 95.94 198 LEU A N 1
ATOM 1546 C CA . LEU A 1 198 ? 9.119 -4.129 -11.090 1.00 95.94 198 LEU A CA 1
ATOM 1547 C C . LEU A 1 198 ? 10.273 -4.047 -10.090 1.00 95.94 198 LEU A C 1
ATOM 1549 O O . LEU A 1 198 ? 11.428 -3.987 -10.516 1.00 95.94 198 LEU A O 1
ATOM 1553 N N . TYR A 1 199 ? 10.006 -4.120 -8.783 1.00 97.88 199 TYR A N 1
ATOM 1554 C CA . TYR A 1 199 ? 11.050 -4.250 -7.765 1.00 97.88 199 TYR A CA 1
ATOM 1555 C C . TYR A 1 199 ? 11.731 -5.613 -7.885 1.00 97.88 199 TYR A C 1
ATOM 1557 O O . TYR A 1 199 ? 12.961 -5.689 -7.836 1.00 97.88 199 TYR A O 1
ATOM 1565 N N . ILE A 1 200 ? 10.956 -6.676 -8.137 1.00 97.88 200 ILE A N 1
ATOM 1566 C CA . ILE A 1 200 ? 11.484 -8.016 -8.434 1.00 97.88 200 ILE A CA 1
ATOM 1567 C C . ILE A 1 200 ? 12.349 -7.963 -9.690 1.00 97.88 200 ILE A C 1
ATOM 1569 O O . ILE A 1 200 ? 13.503 -8.396 -9.658 1.00 97.88 200 ILE A O 1
ATOM 1573 N N . VAL A 1 201 ? 11.834 -7.388 -10.783 1.00 95.50 201 VAL A N 1
ATOM 1574 C CA . VAL A 1 201 ? 12.588 -7.250 -12.040 1.00 95.50 201 VAL A CA 1
ATOM 1575 C C . VAL A 1 201 ? 13.888 -6.476 -11.812 1.00 95.50 201 VAL A C 1
ATOM 1577 O O . VAL A 1 201 ? 14.956 -6.938 -12.217 1.00 95.50 201 VAL A O 1
ATOM 1580 N N . ALA A 1 202 ? 13.835 -5.338 -11.117 1.00 95.94 202 ALA A N 1
ATOM 1581 C CA . ALA A 1 202 ? 15.013 -4.542 -10.799 1.00 95.94 202 ALA A CA 1
ATOM 1582 C C . ALA A 1 202 ? 16.028 -5.337 -9.969 1.00 95.94 202 ALA A C 1
ATOM 1584 O O . ALA A 1 202 ? 17.213 -5.370 -10.309 1.00 95.94 202 ALA A O 1
ATOM 1585 N N . ALA A 1 203 ? 15.579 -6.034 -8.924 1.00 97.38 203 ALA A N 1
ATOM 1586 C CA . ALA A 1 203 ? 16.452 -6.828 -8.075 1.00 97.38 203 ALA A CA 1
ATOM 1587 C C . ALA A 1 203 ? 17.119 -7.982 -8.842 1.00 97.38 203 ALA A C 1
ATOM 1589 O O . ALA A 1 203 ? 18.331 -8.183 -8.724 1.00 97.38 203 ALA A O 1
ATOM 1590 N N . VAL A 1 204 ? 16.367 -8.685 -9.695 1.00 95.94 204 VAL A N 1
ATOM 1591 C CA . VAL A 1 204 ? 16.884 -9.748 -10.572 1.00 95.94 204 VAL A CA 1
ATOM 1592 C C . VAL A 1 204 ? 17.923 -9.196 -11.550 1.00 95.94 204 VAL A C 1
ATOM 1594 O O . VAL A 1 204 ? 19.001 -9.777 -11.689 1.00 95.94 204 VAL A O 1
ATOM 1597 N N . LEU A 1 205 ? 17.663 -8.046 -12.182 1.00 92.56 205 LEU A N 1
ATOM 1598 C CA . LEU A 1 205 ? 18.625 -7.392 -13.078 1.00 92.56 205 LEU A CA 1
ATOM 1599 C C . LEU A 1 205 ? 19.924 -7.005 -12.347 1.00 92.56 205 LEU A C 1
ATOM 1601 O O . LEU A 1 205 ? 21.017 -7.141 -12.905 1.00 92.56 205 LEU A O 1
ATOM 1605 N N . LEU A 1 206 ? 19.831 -6.553 -11.093 1.00 93.88 206 LEU A N 1
ATOM 1606 C CA . LEU A 1 206 ? 20.985 -6.179 -10.266 1.00 93.88 206 LEU A CA 1
ATOM 1607 C C . LEU A 1 206 ? 21.779 -7.387 -9.744 1.00 93.88 206 LEU A C 1
ATOM 1609 O O . LEU A 1 206 ? 22.990 -7.272 -9.520 1.00 93.88 206 LEU A O 1
ATOM 1613 N N . LEU A 1 207 ? 21.133 -8.547 -9.589 1.00 94.44 207 LEU A N 1
ATOM 1614 C CA . LEU A 1 207 ? 21.792 -9.814 -9.254 1.00 94.44 207 LEU A CA 1
ATOM 1615 C C . LEU A 1 207 ? 22.633 -10.370 -10.414 1.00 94.44 207 LEU A C 1
ATOM 1617 O O . LEU A 1 207 ? 23.551 -11.160 -10.170 1.00 94.44 207 LEU A O 1
ATOM 1621 N N . LEU A 1 208 ? 22.378 -9.939 -11.655 1.00 90.88 208 LEU A N 1
ATOM 1622 C CA . LEU A 1 208 ? 23.175 -10.354 -12.807 1.00 90.88 208 LEU A CA 1
ATOM 1623 C C . LEU A 1 208 ? 24.647 -9.893 -12.697 1.00 90.88 208 LEU A C 1
ATOM 1625 O O . LEU A 1 208 ? 24.949 -8.826 -12.137 1.00 90.88 208 LEU A O 1
ATOM 1629 N N . PRO A 1 209 ? 25.589 -10.668 -13.277 1.00 86.88 209 PRO A N 1
ATOM 1630 C CA . PRO A 1 209 ? 26.998 -10.288 -13.345 1.00 86.88 209 PRO A CA 1
ATOM 1631 C C . PRO A 1 209 ? 27.206 -8.910 -13.986 1.00 86.88 209 PRO A C 1
ATOM 1633 O O . PRO A 1 209 ? 26.506 -8.550 -14.932 1.00 86.88 209 PRO A O 1
ATOM 1636 N N . ILE A 1 210 ? 28.201 -8.157 -13.499 1.00 83.12 210 ILE A N 1
ATOM 1637 C CA . ILE A 1 210 ? 28.523 -6.804 -13.994 1.00 83.12 210 ILE A CA 1
ATOM 1638 C C . ILE A 1 210 ? 28.855 -6.816 -15.493 1.00 83.12 210 ILE A C 1
ATOM 1640 O O . ILE A 1 210 ? 28.419 -5.914 -16.199 1.00 83.12 210 ILE A O 1
ATOM 1644 N N . SER A 1 211 ? 29.504 -7.868 -16.002 1.00 81.81 211 SER A N 1
ATOM 1645 C CA . SER A 1 2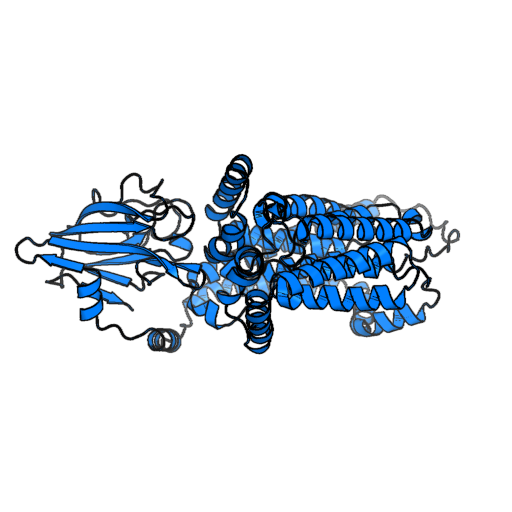11 ? 29.830 -8.008 -17.431 1.00 81.81 211 SER A CA 1
ATOM 1646 C C . SER A 1 211 ? 28.609 -7.869 -18.346 1.00 81.81 211 SER A C 1
ATOM 1648 O O . SER A 1 211 ? 28.664 -7.197 -19.368 1.00 81.81 211 SER A O 1
ATOM 1650 N N . ARG A 1 212 ? 27.443 -8.387 -17.930 1.00 82.81 212 ARG A N 1
ATOM 1651 C CA . ARG A 1 212 ? 26.190 -8.267 -18.701 1.00 82.81 212 ARG A CA 1
ATOM 1652 C C . ARG A 1 212 ? 25.707 -6.822 -18.847 1.00 82.81 212 ARG A C 1
ATOM 1654 O O . ARG A 1 212 ? 24.960 -6.525 -19.778 1.00 82.81 212 ARG A O 1
ATOM 1661 N N . TRP A 1 213 ? 26.105 -5.952 -17.922 1.00 80.38 213 TRP A N 1
ATOM 1662 C CA . TRP A 1 213 ? 25.827 -4.520 -17.961 1.00 80.38 213 TRP A CA 1
ATOM 1663 C C . TRP A 1 213 ? 26.860 -3.747 -18.790 1.00 80.38 213 TRP A C 1
ATOM 1665 O O . TRP A 1 213 ? 26.507 -2.728 -19.379 1.00 80.38 213 TRP A O 1
ATOM 1675 N N . GLU A 1 214 ? 28.101 -4.233 -18.862 1.00 77.62 214 GLU A N 1
ATOM 1676 C CA . GLU A 1 214 ? 29.190 -3.642 -19.655 1.00 77.62 214 GLU A CA 1
ATOM 1677 C C . GLU A 1 214 ? 29.004 -3.895 -21.159 1.00 77.62 214 GLU A C 1
ATOM 1679 O O . GLU A 1 214 ? 29.190 -2.985 -21.961 1.00 77.62 214 GLU A O 1
ATOM 1684 N N . ASP A 1 215 ? 28.522 -5.082 -21.540 1.00 71.44 215 ASP A N 1
ATOM 1685 C CA . ASP A 1 215 ? 28.348 -5.492 -22.944 1.00 71.44 215 ASP A CA 1
ATOM 1686 C C . ASP A 1 215 ? 27.226 -4.733 -23.689 1.00 71.44 215 ASP A C 1
ATOM 1688 O O . ASP A 1 215 ? 26.932 -5.009 -24.854 1.00 71.44 215 ASP A O 1
ATOM 1692 N N . GLY A 1 216 ? 26.498 -3.833 -23.017 1.00 67.50 216 GLY A N 1
ATOM 1693 C CA . GLY A 1 216 ? 25.384 -3.068 -23.590 1.00 67.50 216 GLY A CA 1
ATOM 1694 C C . GLY A 1 216 ? 24.126 -3.894 -23.922 1.00 67.50 216 GLY A C 1
ATOM 1695 O O . GLY A 1 216 ? 23.036 -3.334 -24.047 1.00 67.50 216 GLY A O 1
ATOM 1696 N N . GLY A 1 217 ? 24.232 -5.224 -24.005 1.00 75.69 217 GLY A N 1
ATOM 1697 C CA . GLY A 1 217 ? 23.149 -6.134 -24.385 1.00 75.69 217 GLY A CA 1
ATOM 1698 C C . GLY A 1 217 ? 21.948 -6.117 -23.437 1.00 75.69 217 GLY A C 1
ATOM 1699 O O . GLY A 1 217 ? 20.817 -6.294 -23.895 1.00 75.69 217 GLY A O 1
ATOM 1700 N N . ILE A 1 218 ? 22.159 -5.853 -22.142 1.00 79.31 218 ILE A N 1
ATOM 1701 C CA . ILE A 1 218 ? 21.063 -5.745 -21.169 1.00 79.31 218 ILE A CA 1
ATOM 1702 C C . ILE A 1 218 ? 20.113 -4.592 -21.503 1.00 79.31 218 ILE A C 1
ATOM 1704 O O . ILE A 1 218 ? 18.905 -4.762 -21.418 1.00 79.31 218 ILE A O 1
ATOM 1708 N N . HIS A 1 219 ? 20.634 -3.470 -21.998 1.00 77.00 219 HIS A N 1
ATOM 1709 C CA . HIS A 1 219 ? 19.839 -2.290 -22.328 1.00 77.00 219 HIS A CA 1
ATOM 1710 C C . HIS A 1 219 ? 18.912 -2.548 -23.518 1.00 77.00 219 HIS A C 1
ATOM 1712 O O . HIS A 1 219 ? 17.728 -2.224 -23.470 1.00 77.00 219 HIS A O 1
ATOM 1718 N N . ARG A 1 220 ? 19.415 -3.230 -24.560 1.00 78.94 220 ARG A N 1
ATOM 1719 C CA . ARG A 1 220 ? 18.589 -3.652 -25.707 1.00 78.94 220 ARG A CA 1
ATOM 1720 C C . ARG A 1 220 ? 17.502 -4.635 -25.285 1.00 78.94 220 ARG A C 1
ATOM 1722 O O . ARG A 1 220 ? 16.386 -4.564 -25.786 1.00 78.94 220 ARG A O 1
ATOM 1729 N N . ARG A 1 221 ? 17.825 -5.556 -24.369 1.00 85.44 221 ARG A N 1
ATOM 1730 C CA . ARG A 1 221 ? 16.835 -6.486 -23.816 1.00 85.44 221 ARG A CA 1
ATOM 1731 C C . ARG A 1 221 ? 15.777 -5.727 -23.027 1.00 85.44 221 ARG A C 1
ATOM 1733 O O . ARG A 1 221 ? 14.609 -5.944 -23.303 1.00 85.44 221 ARG A O 1
ATOM 1740 N N . ILE A 1 222 ? 16.164 -4.825 -22.121 1.00 85.75 222 ILE A N 1
ATOM 1741 C CA . ILE A 1 222 ? 15.220 -4.004 -21.348 1.00 85.75 222 ILE A CA 1
ATOM 1742 C C . ILE A 1 222 ? 14.290 -3.224 -22.289 1.00 85.75 222 ILE A C 1
ATOM 1744 O O . ILE A 1 222 ? 13.084 -3.271 -22.096 1.00 85.75 222 ILE A O 1
ATOM 1748 N N . GLY A 1 223 ? 14.804 -2.614 -23.364 1.00 85.94 223 GLY A N 1
ATOM 1749 C CA . GLY A 1 223 ? 13.961 -1.960 -24.375 1.00 85.94 223 GLY A CA 1
ATOM 1750 C C . GLY A 1 223 ? 12.904 -2.893 -24.987 1.00 85.94 223 GLY A C 1
ATOM 1751 O O . GLY A 1 223 ? 11.733 -2.531 -25.054 1.00 85.94 223 GLY A O 1
ATOM 1752 N N . LYS A 1 224 ? 13.281 -4.127 -25.351 1.00 88.12 224 LYS A N 1
ATOM 1753 C CA . LYS A 1 224 ? 12.335 -5.141 -25.855 1.00 88.12 224 LYS A CA 1
ATOM 1754 C C . LYS A 1 224 ? 11.329 -5.603 -24.798 1.00 88.12 224 LYS A C 1
ATOM 1756 O O . LYS A 1 224 ? 10.160 -5.765 -25.124 1.00 88.12 224 LYS A O 1
ATOM 1761 N N . TRP A 1 225 ? 11.761 -5.794 -23.551 1.00 90.06 225 TRP A N 1
ATOM 1762 C CA . TRP A 1 225 ? 10.867 -6.138 -22.439 1.00 90.06 225 TRP A CA 1
ATOM 1763 C C . TRP A 1 225 ? 9.840 -5.035 -22.187 1.00 90.06 225 TRP A C 1
ATOM 1765 O O . TRP A 1 225 ? 8.676 -5.332 -21.968 1.00 90.06 225 TRP A O 1
ATOM 1775 N N . ILE A 1 226 ? 10.253 -3.771 -22.278 1.00 91.12 226 ILE A N 1
ATOM 1776 C CA . ILE A 1 226 ? 9.366 -2.618 -22.096 1.00 91.12 226 ILE A CA 1
ATOM 1777 C C . ILE A 1 226 ? 8.410 -2.464 -23.278 1.00 91.12 226 ILE A C 1
ATOM 1779 O O . ILE A 1 226 ? 7.240 -2.166 -23.078 1.00 91.12 226 ILE A O 1
ATOM 1783 N N . SER A 1 227 ? 8.866 -2.736 -24.502 1.00 93.31 227 SER A N 1
ATOM 1784 C CA . SER A 1 227 ? 7.974 -2.841 -25.661 1.00 93.31 227 SER A CA 1
ATOM 1785 C C . SER A 1 227 ? 6.909 -3.924 -25.450 1.00 93.31 227 SER A C 1
ATOM 1787 O O . SER A 1 227 ? 5.725 -3.643 -25.601 1.00 93.31 227 SER A O 1
ATOM 1789 N N . LEU A 1 228 ? 7.308 -5.128 -25.020 1.00 94.56 228 LEU A N 1
ATOM 1790 C CA . LEU A 1 228 ? 6.383 -6.225 -24.722 1.00 94.56 228 LEU A CA 1
ATOM 1791 C C . LEU A 1 228 ? 5.409 -5.874 -23.589 1.00 94.56 228 LEU A C 1
ATOM 1793 O O . LEU A 1 228 ? 4.224 -6.174 -23.691 1.00 94.56 228 LEU A O 1
ATOM 1797 N N . PHE A 1 229 ? 5.899 -5.214 -22.540 1.00 94.50 229 PHE A N 1
ATOM 1798 C CA . PHE A 1 229 ? 5.075 -4.698 -21.452 1.00 94.50 229 PHE A CA 1
ATOM 1799 C C . PHE A 1 229 ? 3.983 -3.759 -21.979 1.00 94.50 229 PHE A C 1
ATOM 1801 O O . PHE A 1 229 ? 2.813 -3.987 -21.697 1.00 94.50 229 PHE A O 1
ATOM 1808 N N . TRP A 1 230 ? 4.332 -2.783 -22.824 1.00 96.25 230 TRP A N 1
ATOM 1809 C CA . TRP A 1 230 ? 3.342 -1.885 -23.427 1.00 96.25 230 TRP A CA 1
ATOM 1810 C C . TRP A 1 230 ? 2.369 -2.600 -24.373 1.00 96.25 230 TRP A C 1
ATOM 1812 O O . TRP A 1 230 ? 1.201 -2.232 -24.435 1.00 96.25 230 TRP A O 1
ATOM 1822 N N . VAL A 1 231 ? 2.804 -3.640 -25.095 1.00 97.31 231 VAL A N 1
ATOM 1823 C CA . VAL A 1 231 ? 1.881 -4.474 -25.890 1.00 97.31 231 VAL A CA 1
ATOM 1824 C C . VAL A 1 231 ? 0.866 -5.166 -24.983 1.00 97.31 231 VAL A C 1
ATOM 1826 O O . VAL A 1 231 ? -0.321 -5.173 -25.292 1.00 97.31 231 VAL A O 1
ATOM 1829 N N . MET A 1 232 ? 1.310 -5.719 -23.854 1.00 95.56 232 MET A N 1
ATOM 1830 C CA . MET A 1 232 ? 0.425 -6.378 -22.896 1.00 95.56 232 MET A CA 1
ATOM 1831 C C . MET A 1 232 ? -0.611 -5.402 -22.321 1.00 95.56 232 MET A C 1
ATOM 1833 O O . MET A 1 232 ? -1.794 -5.726 -22.296 1.00 95.56 232 MET A O 1
ATOM 1837 N N . THR A 1 233 ? -0.202 -4.186 -21.946 1.00 95.69 233 THR A N 1
ATOM 1838 C CA . THR A 1 233 ? -1.137 -3.172 -21.431 1.00 95.69 233 THR A CA 1
ATOM 1839 C C . THR A 1 233 ? -2.104 -2.668 -22.506 1.00 95.69 233 THR A C 1
ATOM 1841 O O . THR A 1 233 ? -3.248 -2.363 -22.190 1.00 95.69 233 THR A O 1
ATOM 1844 N N . VAL A 1 234 ? -1.688 -2.615 -23.780 1.00 97.50 234 VAL A N 1
ATOM 1845 C CA . VAL A 1 234 ? -2.595 -2.344 -24.912 1.00 97.50 234 VAL A CA 1
ATOM 1846 C C . VAL A 1 234 ? -3.649 -3.436 -25.039 1.00 97.50 234 VAL A C 1
ATOM 1848 O O . VAL A 1 234 ? -4.820 -3.116 -25.221 1.00 97.50 234 VAL A O 1
ATOM 1851 N N . VAL A 1 235 ? -3.247 -4.708 -24.948 1.00 95.62 235 VAL A N 1
ATOM 1852 C CA . VAL A 1 235 ? -4.180 -5.839 -25.031 1.00 95.62 235 VAL A CA 1
ATOM 1853 C C . VAL A 1 235 ? -5.221 -5.744 -23.920 1.00 95.62 235 VAL A C 1
ATOM 1855 O O . VAL A 1 235 ? -6.403 -5.789 -24.224 1.00 95.62 235 VAL A O 1
ATOM 1858 N N . TRP A 1 236 ? -4.813 -5.521 -22.671 1.00 93.69 236 TRP A N 1
ATOM 1859 C CA . TRP A 1 236 ? -5.759 -5.327 -21.567 1.00 93.69 236 TRP A CA 1
ATOM 1860 C C . TRP A 1 236 ? -6.701 -4.135 -21.796 1.00 93.69 236 TRP A C 1
ATOM 1862 O O . TRP A 1 236 ? -7.912 -4.255 -21.688 1.00 93.69 236 TRP A O 1
ATOM 1872 N N . GLN A 1 237 ? -6.173 -2.988 -22.225 1.00 95.12 237 GLN A N 1
ATOM 1873 C CA . GLN A 1 237 ? -6.994 -1.786 -22.394 1.00 95.12 237 GLN A CA 1
ATOM 1874 C C . GLN A 1 237 ? -7.999 -1.871 -23.562 1.00 95.12 237 GLN A C 1
ATOM 1876 O O . GLN A 1 237 ? -9.041 -1.210 -23.545 1.00 95.12 237 GLN A O 1
ATOM 1881 N N . VAL A 1 238 ? -7.674 -2.630 -24.617 1.00 96.12 238 VAL A N 1
ATOM 1882 C CA . VAL A 1 238 ? -8.485 -2.693 -25.845 1.00 96.12 238 VAL A CA 1
ATOM 1883 C C . VAL A 1 238 ? -9.593 -3.744 -25.771 1.00 96.12 238 VAL A C 1
ATOM 1885 O O . VAL A 1 238 ? -10.581 -3.626 -26.500 1.00 96.12 238 VAL A O 1
ATOM 1888 N N . LEU A 1 239 ? -9.446 -4.771 -24.928 1.00 92.94 239 LEU A N 1
ATOM 1889 C CA . LEU A 1 239 ? -10.375 -5.896 -24.864 1.00 92.94 239 LEU A CA 1
ATOM 1890 C C . LEU A 1 239 ? -11.786 -5.430 -24.460 1.00 92.94 239 LEU A C 1
ATOM 1892 O O . LEU A 1 239 ? -11.967 -4.850 -23.390 1.00 92.94 239 LEU A O 1
ATOM 1896 N N . PRO A 1 240 ? -12.824 -5.691 -25.282 1.00 87.31 240 PRO A N 1
ATOM 1897 C CA . PRO A 1 240 ? -14.190 -5.291 -24.944 1.00 87.31 240 PRO A CA 1
ATOM 1898 C C . PRO A 1 240 ? -14.742 -5.962 -23.683 1.00 87.31 240 PRO A C 1
ATOM 1900 O O . PRO A 1 240 ? -15.599 -5.380 -23.024 1.00 87.31 240 PRO A O 1
ATOM 1903 N N . SER A 1 241 ? -14.249 -7.163 -23.354 1.00 85.88 241 SER A N 1
ATOM 1904 C CA . SER A 1 241 ? -14.616 -7.909 -22.143 1.00 85.88 241 SER A CA 1
ATOM 1905 C C . SER A 1 241 ? -14.316 -7.150 -20.857 1.00 85.88 241 SER A C 1
ATOM 1907 O O . SER A 1 241 ? -15.027 -7.336 -19.876 1.00 85.88 241 SER A O 1
ATOM 1909 N N . ASP A 1 242 ? -13.311 -6.278 -20.888 1.00 84.25 242 ASP A N 1
ATOM 1910 C CA . ASP A 1 242 ? -12.767 -5.626 -19.699 1.00 84.25 242 ASP A CA 1
ATOM 1911 C C . ASP A 1 242 ? -13.546 -4.334 -19.373 1.00 84.25 242 ASP A C 1
ATOM 1913 O O . ASP A 1 242 ? -13.335 -3.710 -18.336 1.00 84.25 242 ASP A O 1
ATOM 1917 N N . GLY A 1 243 ? -14.490 -3.936 -20.242 1.00 88.12 243 GLY A N 1
ATOM 1918 C CA . GLY A 1 243 ? -15.499 -2.904 -19.973 1.00 88.12 243 GLY A CA 1
ATOM 1919 C C . GLY A 1 243 ? -15.075 -1.454 -20.247 1.00 88.12 243 GLY A C 1
ATOM 1920 O O . GLY A 1 243 ? -15.925 -0.559 -20.229 1.00 88.12 243 GLY A O 1
ATOM 1921 N N . PHE A 1 244 ? -13.803 -1.208 -20.580 1.00 91.69 244 PHE A N 1
ATOM 1922 C CA . PHE A 1 244 ? -13.203 0.134 -20.718 1.00 91.69 244 PHE A CA 1
ATOM 1923 C C . PHE A 1 244 ? -13.758 1.014 -21.851 1.00 91.69 244 PHE A C 1
ATOM 1925 O O . PHE A 1 244 ? -13.459 2.204 -21.919 1.00 91.69 244 PHE A O 1
ATOM 1932 N N . TRP A 1 245 ? -14.575 0.460 -22.748 1.00 92.69 245 TRP A N 1
ATOM 1933 C CA . TRP A 1 245 ? -15.260 1.224 -23.800 1.00 92.69 245 TRP A CA 1
ATOM 1934 C C . TRP A 1 245 ? -16.574 1.866 -23.335 1.00 92.69 245 TRP A C 1
ATOM 1936 O O . TRP A 1 245 ? -17.204 2.600 -24.096 1.00 92.69 245 TRP A O 1
ATOM 1946 N N . THR A 1 246 ? -16.989 1.600 -22.095 1.00 90.62 246 THR A N 1
ATOM 1947 C CA . THR A 1 246 ? -18.161 2.203 -21.451 1.00 90.62 246 THR A CA 1
ATOM 1948 C C . THR A 1 246 ? -17.726 3.175 -20.358 1.00 90.62 246 THR A C 1
ATOM 1950 O O . THR A 1 246 ? -16.633 3.046 -19.806 1.00 90.62 246 THR A O 1
ATOM 1953 N N . TRP A 1 247 ? -18.577 4.149 -20.024 1.00 82.88 247 TRP A N 1
ATOM 1954 C CA . TRP A 1 247 ? -18.261 5.084 -18.941 1.00 82.88 247 TRP A CA 1
ATOM 1955 C C . TRP A 1 247 ? -18.215 4.377 -17.587 1.00 82.88 247 TRP A C 1
ATOM 1957 O O . TRP A 1 247 ? -17.407 4.760 -16.752 1.00 82.88 247 TRP A O 1
ATOM 1967 N N . GLN A 1 248 ? -19.026 3.333 -17.384 1.00 83.94 248 GLN A N 1
ATOM 1968 C CA . GLN A 1 248 ? -19.030 2.558 -16.147 1.00 83.94 248 GLN A CA 1
ATOM 1969 C C . GLN A 1 248 ? -17.664 1.913 -15.937 1.00 83.94 248 GLN A C 1
ATOM 1971 O O . GLN A 1 248 ? -16.998 2.234 -14.965 1.00 83.94 248 GLN A O 1
ATOM 1976 N N . GLY A 1 249 ? -17.198 1.098 -16.890 1.00 82.19 249 GLY A N 1
ATOM 1977 C CA . GLY A 1 249 ? -15.919 0.397 -16.748 1.00 82.19 249 GLY A CA 1
ATOM 1978 C C . GLY A 1 249 ? -14.711 1.332 -16.655 1.00 82.19 249 GLY A C 1
ATOM 1979 O O . GLY A 1 249 ? -13.759 1.037 -15.938 1.00 82.19 249 GLY A O 1
ATOM 1980 N N . LEU A 1 250 ? -14.742 2.475 -17.351 1.00 84.81 250 LEU A N 1
ATOM 1981 C CA . LEU A 1 250 ? -13.624 3.420 -17.358 1.00 84.81 250 LEU A CA 1
ATOM 1982 C C . LEU A 1 250 ? -13.637 4.388 -16.159 1.00 84.81 250 LEU A C 1
ATOM 1984 O O . LEU A 1 250 ? -12.571 4.701 -15.641 1.00 84.81 250 LEU A O 1
ATOM 1988 N N . SER A 1 251 ? -14.805 4.862 -15.707 1.00 77.69 251 SER A N 1
ATOM 1989 C CA . SER A 1 251 ? -14.913 5.814 -14.587 1.00 77.69 251 SER A CA 1
ATOM 1990 C C . SER A 1 251 ? -14.855 5.111 -13.229 1.00 77.69 251 SER A C 1
ATOM 1992 O O . SER A 1 251 ? -14.035 5.488 -12.390 1.00 77.69 251 SER A O 1
ATOM 1994 N N . SER A 1 252 ? -15.647 4.046 -13.030 1.00 66.88 252 SER A N 1
ATOM 1995 C CA . SER A 1 252 ? -15.677 3.312 -11.754 1.00 66.88 252 SER A CA 1
ATOM 1996 C C . SER A 1 252 ? -14.351 2.591 -11.499 1.00 66.88 252 SER A C 1
ATOM 1998 O O . SER A 1 252 ? -13.824 2.603 -10.394 1.00 66.88 252 SER A O 1
ATOM 2000 N N . GLY A 1 253 ? -13.736 2.052 -12.557 1.00 65.62 253 GLY A N 1
ATOM 2001 C CA . GLY A 1 253 ? -12.440 1.388 -12.456 1.00 65.62 253 GLY A CA 1
ATOM 2002 C C . GLY A 1 253 ? -11.278 2.326 -12.117 1.00 65.62 253 GLY A C 1
ATOM 2003 O O . GLY A 1 253 ? -10.350 1.894 -11.442 1.00 65.62 253 GLY A O 1
ATOM 2004 N N . ILE A 1 254 ? -11.300 3.589 -12.575 1.00 73.12 254 ILE A N 1
ATOM 2005 C CA . ILE A 1 254 ? -10.144 4.499 -12.458 1.00 73.12 254 ILE A CA 1
ATOM 2006 C C . ILE A 1 254 ? -10.271 5.493 -11.295 1.00 73.12 254 ILE A C 1
ATOM 2008 O O . ILE A 1 254 ? -9.269 5.759 -10.638 1.00 73.12 254 ILE A O 1
ATOM 2012 N N . PHE A 1 255 ? -11.457 6.055 -11.032 1.00 76.00 255 PHE A N 1
ATOM 2013 C CA . PHE A 1 255 ? -11.581 7.238 -10.162 1.00 76.00 255 PHE A CA 1
ATOM 2014 C C . PHE A 1 255 ? -12.365 7.021 -8.863 1.00 76.00 255 PHE A C 1
ATOM 2016 O O . PHE A 1 255 ? -12.322 7.890 -7.994 1.00 76.00 255 PHE A O 1
ATOM 2023 N N . GLU A 1 256 ? -13.075 5.900 -8.705 1.00 65.75 256 GLU A N 1
ATOM 2024 C CA . GLU A 1 256 ? -14.025 5.695 -7.598 1.00 65.75 256 GLU A CA 1
ATOM 2025 C C . GLU A 1 256 ? -13.352 5.804 -6.218 1.00 65.75 256 GLU A C 1
ATOM 2027 O O . GLU A 1 256 ? -13.809 6.563 -5.365 1.00 65.75 256 GLU A O 1
ATOM 2032 N N . ASN A 1 257 ? -12.178 5.188 -6.045 1.00 63.16 257 ASN A N 1
ATOM 2033 C CA . ASN A 1 257 ? -11.419 5.251 -4.787 1.00 63.16 257 ASN A CA 1
ATOM 2034 C C . ASN A 1 257 ? -10.745 6.617 -4.543 1.00 63.16 257 ASN A C 1
ATOM 2036 O O . ASN A 1 257 ? -10.418 6.966 -3.409 1.00 63.16 257 ASN A O 1
ATOM 2040 N N . THR A 1 258 ? -10.515 7.408 -5.595 1.00 68.94 258 THR A N 1
ATOM 2041 C CA . THR A 1 258 ? -9.757 8.668 -5.515 1.00 68.94 258 THR A CA 1
ATOM 2042 C C . THR A 1 258 ? -10.573 9.821 -4.930 1.00 68.94 258 THR A C 1
ATOM 2044 O O . THR A 1 258 ? -10.008 10.778 -4.400 1.00 68.94 258 THR A O 1
ATOM 2047 N N . PHE A 1 259 ? -11.905 9.760 -5.015 1.00 67.00 259 PHE A N 1
ATOM 2048 C CA . PHE A 1 259 ? -12.775 10.799 -4.452 1.00 67.00 259 PHE A CA 1
ATOM 2049 C C . PHE A 1 259 ? -13.016 10.642 -2.952 1.00 67.00 259 PHE A C 1
ATOM 2051 O O . PHE A 1 259 ? -13.378 11.617 -2.290 1.00 67.00 259 PHE A O 1
ATOM 2058 N N . GLU A 1 260 ? -12.789 9.445 -2.416 1.00 61.62 260 GLU A N 1
ATOM 2059 C CA . GLU A 1 260 ? -12.973 9.147 -0.997 1.00 61.62 260 GLU A CA 1
ATOM 2060 C C . GLU A 1 260 ? -11.727 9.491 -0.164 1.00 61.62 260 GLU A C 1
ATOM 2062 O O . GLU A 1 260 ? -11.833 9.766 1.032 1.00 61.62 260 GLU A O 1
ATOM 2067 N N . THR A 1 261 ? -10.546 9.572 -0.789 1.00 65.19 261 THR A N 1
ATOM 2068 C CA . THR A 1 261 ? -9.298 9.960 -0.121 1.00 65.19 261 THR A CA 1
ATOM 2069 C C . THR A 1 261 ? -9.186 11.488 -0.016 1.00 65.19 261 THR A C 1
ATOM 2071 O O . THR A 1 261 ? -9.152 12.194 -1.026 1.00 65.19 261 THR A O 1
ATOM 2074 N N . PRO A 1 262 ? -9.090 12.085 1.188 1.00 65.31 262 PRO A N 1
ATOM 2075 C CA . PRO A 1 262 ? -9.031 13.539 1.263 1.00 65.31 262 PRO A CA 1
ATOM 2076 C C . PRO A 1 262 ? -7.610 14.056 1.021 1.00 65.31 262 PRO A C 1
ATOM 2078 O O . PRO A 1 262 ? -6.668 13.779 1.773 1.00 65.31 262 PRO A O 1
ATOM 2081 N N . GLN A 1 263 ? -7.476 14.884 -0.011 1.00 73.38 263 GLN A N 1
ATOM 2082 C CA . GLN A 1 263 ? -6.204 15.375 -0.526 1.00 73.38 263 GLN A CA 1
ATOM 2083 C C . GLN A 1 263 ? -6.274 16.851 -0.964 1.00 73.38 263 GLN A C 1
ATOM 2085 O O . GLN A 1 263 ? -7.367 17.414 -1.078 1.00 73.38 263 GLN A O 1
ATOM 2090 N N . PRO A 1 264 ? -5.127 17.537 -1.156 1.00 80.94 264 PRO A N 1
ATOM 2091 C CA . PRO A 1 264 ? -5.119 18.944 -1.535 1.00 80.94 264 PRO A CA 1
ATOM 2092 C C . PRO A 1 264 ? -5.903 19.207 -2.834 1.00 80.94 264 PRO A C 1
ATOM 2094 O O . PRO A 1 264 ? -5.712 18.474 -3.807 1.00 80.94 264 PRO A O 1
ATOM 2097 N N . PRO A 1 265 ? -6.697 20.294 -2.916 1.00 82.38 265 PRO A N 1
ATOM 2098 C CA . PRO A 1 265 ? -7.522 20.574 -4.093 1.00 82.38 265 PRO A CA 1
ATOM 2099 C C . PRO A 1 265 ? -6.739 20.649 -5.406 1.00 82.38 265 PRO A C 1
ATOM 2101 O O . PRO A 1 265 ? -7.260 20.281 -6.448 1.00 82.38 265 PRO A O 1
ATOM 2104 N N . PHE A 1 266 ? -5.477 21.087 -5.373 1.00 85.06 266 PHE A N 1
ATOM 2105 C CA . PHE A 1 266 ? -4.651 21.165 -6.581 1.00 85.06 266 PHE A CA 1
ATOM 2106 C C . PHE A 1 266 ? -4.257 19.789 -7.144 1.00 85.06 266 PHE A C 1
ATOM 2108 O O . PHE A 1 266 ? -3.922 19.711 -8.320 1.00 85.06 266 PHE A O 1
ATOM 2115 N N . ILE A 1 267 ? -4.285 18.728 -6.328 1.00 84.75 267 ILE A N 1
ATOM 2116 C CA . ILE A 1 267 ? -4.052 17.344 -6.767 1.00 84.75 267 ILE A CA 1
ATOM 2117 C C . ILE A 1 267 ? -5.362 16.738 -7.265 1.00 84.75 267 ILE A C 1
ATOM 2119 O O . ILE A 1 267 ? -5.385 16.174 -8.356 1.00 84.75 267 ILE A O 1
ATOM 2123 N N . LEU A 1 268 ? -6.445 16.943 -6.507 1.00 84.50 268 LEU A N 1
ATOM 2124 C CA . LEU A 1 268 ? -7.763 16.361 -6.761 1.00 84.50 268 LEU A CA 1
ATOM 2125 C C . LEU A 1 268 ? -8.501 16.983 -7.953 1.00 84.50 268 LEU A C 1
ATOM 2127 O O . LEU A 1 268 ? -9.153 16.277 -8.714 1.00 84.50 268 LEU A O 1
ATOM 2131 N N . MET A 1 269 ? -8.428 18.306 -8.124 1.00 86.69 269 MET A N 1
ATOM 2132 C CA . MET A 1 269 ? -9.219 19.024 -9.130 1.00 86.69 269 MET A CA 1
ATOM 2133 C C . MET A 1 269 ? -8.918 18.558 -10.566 1.00 86.69 269 MET A C 1
ATOM 2135 O O . MET A 1 269 ? -9.872 18.340 -11.311 1.00 86.69 269 MET A O 1
ATOM 2139 N N . PRO A 1 270 ? -7.653 18.341 -10.983 1.00 88.00 270 PRO A N 1
ATOM 2140 C CA . PRO A 1 270 ? -7.365 17.738 -12.285 1.00 88.00 270 PRO A CA 1
ATOM 2141 C C . PRO A 1 270 ? -7.983 16.349 -12.470 1.00 88.00 270 PRO A C 1
ATOM 2143 O O . PRO A 1 270 ? -8.487 16.061 -13.551 1.00 88.00 270 PRO A O 1
ATOM 2146 N N . ILE A 1 271 ? -7.991 15.521 -11.421 1.00 88.88 271 ILE A N 1
ATOM 2147 C CA . ILE A 1 271 ? -8.573 14.172 -11.447 1.00 88.88 271 ILE A CA 1
ATOM 2148 C C . ILE A 1 271 ? -10.094 14.261 -11.610 1.00 88.88 271 ILE A C 1
ATOM 2150 O O . ILE A 1 271 ? -10.651 13.611 -12.486 1.00 88.88 271 ILE A O 1
ATOM 2154 N N . GLN A 1 272 ? -10.755 15.141 -10.851 1.00 87.38 272 GLN A N 1
ATOM 2155 C CA . GLN A 1 272 ? -12.193 15.406 -10.973 1.00 87.38 272 GLN A CA 1
ATOM 2156 C C . GLN A 1 272 ? -12.574 15.930 -12.359 1.00 87.38 272 GLN A C 1
ATOM 2158 O O . GLN A 1 272 ? -13.544 15.474 -12.950 1.00 87.38 272 GLN A O 1
ATOM 2163 N N . ILE A 1 273 ? -11.827 16.892 -12.907 1.00 87.88 273 ILE A N 1
ATOM 2164 C CA . ILE A 1 273 ? -12.090 17.396 -14.263 1.00 87.88 273 ILE A CA 1
ATOM 2165 C C . ILE A 1 273 ? -11.964 16.254 -15.268 1.00 87.88 273 ILE A C 1
ATOM 2167 O O . ILE A 1 273 ? -12.799 16.103 -16.159 1.00 87.88 273 ILE A O 1
ATOM 2171 N N . PHE A 1 274 ? -10.920 15.445 -15.120 1.00 88.69 274 PHE A N 1
ATOM 2172 C CA . PHE A 1 274 ? -10.657 14.358 -16.038 1.00 88.69 274 PHE A CA 1
ATOM 2173 C C . PHE A 1 274 ? -11.691 13.228 -15.936 1.00 88.69 274 PHE A C 1
ATOM 2175 O O . PHE A 1 274 ? -12.095 12.707 -16.973 1.00 88.69 274 PHE A O 1
ATOM 2182 N N . SER A 1 275 ? -12.201 12.911 -14.742 1.00 88.56 275 SER A N 1
ATOM 2183 C CA . SER A 1 275 ? -13.274 11.922 -14.578 1.00 88.56 275 SER A CA 1
ATOM 2184 C C . SER A 1 275 ? -14.545 12.332 -15.325 1.00 88.56 275 SER A C 1
ATOM 2186 O O . SER A 1 275 ? -15.101 11.529 -16.067 1.00 88.56 275 SER A O 1
ATOM 2188 N N . HIS A 1 276 ? -14.940 13.610 -15.253 1.00 88.19 276 HIS A N 1
ATOM 2189 C CA . HIS A 1 276 ? -16.091 14.126 -16.003 1.00 88.19 276 HIS A CA 1
ATOM 2190 C C . HIS A 1 276 ? -15.869 14.044 -17.522 1.00 88.19 276 HIS A C 1
ATOM 2192 O O . HIS A 1 276 ? -16.794 13.739 -18.275 1.00 88.19 276 HIS A O 1
ATOM 2198 N N . LEU A 1 277 ? -14.642 14.296 -17.995 1.00 89.62 277 LEU A N 1
ATOM 2199 C CA . LEU A 1 277 ? -14.298 14.161 -19.416 1.00 89.62 277 LEU A CA 1
ATOM 2200 C C . LEU A 1 277 ? -14.366 12.701 -19.884 1.00 89.62 277 LEU A C 1
ATOM 2202 O O . LEU A 1 277 ? -14.829 12.433 -20.996 1.00 89.62 277 LEU A O 1
ATOM 2206 N N . VAL A 1 278 ? -13.916 11.767 -19.044 1.00 90.06 278 VAL A N 1
ATOM 2207 C CA . VAL A 1 278 ? -13.997 10.322 -19.285 1.00 90.06 278 VAL A CA 1
ATOM 2208 C C . VAL A 1 278 ? -15.449 9.849 -19.321 1.00 90.06 278 VAL A C 1
ATOM 2210 O O . VAL A 1 278 ? -15.810 9.095 -20.221 1.00 90.06 278 VAL A O 1
ATOM 2213 N N . GLU A 1 279 ? -16.296 10.332 -18.414 1.00 89.06 279 GLU A N 1
ATOM 2214 C CA . GLU A 1 279 ? -17.724 9.999 -18.384 1.00 89.06 279 GLU A CA 1
ATOM 2215 C C . GLU A 1 279 ? -18.470 10.478 -19.632 1.00 89.06 279 GLU A C 1
ATOM 2217 O O . GLU A 1 279 ? -19.297 9.752 -20.183 1.00 89.06 279 GLU A O 1
ATOM 2222 N N . GLN A 1 280 ? -18.152 11.6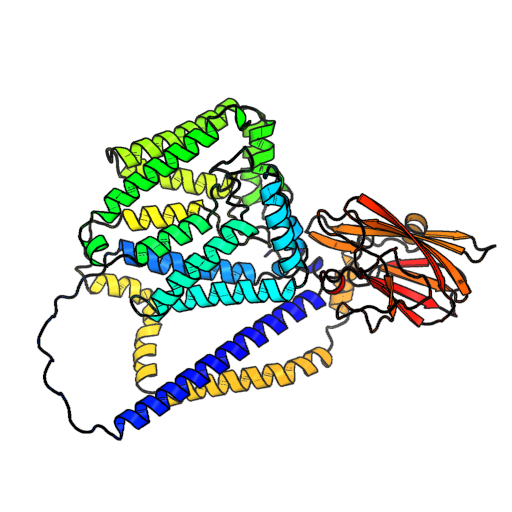82 -20.116 1.00 92.25 280 GLN A N 1
ATOM 2223 C CA . GLN A 1 280 ? -18.774 12.246 -21.316 1.00 92.25 280 GLN A CA 1
ATOM 2224 C C . GLN A 1 280 ? -18.306 11.560 -22.604 1.00 92.25 280 GLN A C 1
ATOM 2226 O O . GLN A 1 280 ? -19.082 11.414 -23.554 1.00 92.25 280 GLN A O 1
ATOM 2231 N N . HIS A 1 281 ? -17.034 11.152 -22.665 1.00 93.31 281 HIS A N 1
ATOM 2232 C CA . HIS A 1 281 ? -16.401 10.653 -23.887 1.00 93.31 281 HIS A CA 1
ATOM 2233 C C . HIS A 1 281 ? -15.536 9.396 -23.656 1.00 93.31 281 HIS A C 1
ATOM 2235 O O . HIS A 1 281 ? -14.348 9.397 -24.001 1.00 93.31 281 HIS A O 1
ATOM 2241 N N . PRO A 1 282 ? -16.103 8.285 -23.146 1.00 91.94 282 PRO A N 1
ATOM 2242 C CA . PRO A 1 282 ? -15.322 7.117 -22.726 1.00 91.94 282 PRO A CA 1
ATOM 2243 C C . PRO A 1 282 ? -14.564 6.458 -23.884 1.00 91.94 282 PRO A C 1
ATOM 2245 O O . PRO A 1 282 ? -13.391 6.119 -23.755 1.00 91.94 282 PRO A O 1
ATOM 2248 N N . ILE A 1 283 ? -15.192 6.354 -25.059 1.00 94.75 283 ILE A N 1
ATOM 2249 C CA . ILE A 1 283 ? -14.579 5.756 -26.257 1.00 94.75 283 ILE A CA 1
ATOM 2250 C C . ILE A 1 283 ? -13.360 6.567 -26.720 1.00 94.75 283 ILE A C 1
ATOM 2252 O O . ILE A 1 283 ? -12.338 5.992 -27.095 1.00 94.75 283 ILE A O 1
ATOM 2256 N N . LEU A 1 284 ? -13.455 7.901 -26.682 1.00 95.81 284 LEU A N 1
ATOM 2257 C CA . LEU A 1 284 ? -12.374 8.795 -27.098 1.00 95.81 284 LEU A CA 1
ATOM 2258 C C . LEU A 1 284 ? -11.169 8.657 -26.166 1.00 95.81 284 LEU A C 1
ATOM 2260 O O . LEU A 1 284 ? -10.045 8.491 -26.641 1.00 95.81 284 LEU A O 1
ATOM 2264 N N . TRP A 1 285 ? -11.399 8.697 -24.852 1.00 93.81 285 TRP A N 1
ATOM 2265 C CA . TRP A 1 285 ? -10.321 8.617 -23.868 1.00 93.81 285 TRP A CA 1
ATOM 2266 C C . TRP A 1 285 ? -9.697 7.227 -23.795 1.00 93.81 285 TRP A C 1
ATOM 2268 O O . TRP A 1 285 ? -8.471 7.125 -23.765 1.00 93.81 285 TRP A O 1
ATOM 2278 N N . ASN A 1 286 ? -10.498 6.161 -23.886 1.00 95.31 286 ASN A N 1
ATOM 2279 C CA . ASN A 1 286 ? -9.951 4.811 -23.980 1.00 95.31 286 ASN A CA 1
ATOM 2280 C C . ASN A 1 286 ? -9.104 4.634 -25.250 1.00 95.31 286 ASN A C 1
ATOM 2282 O O . ASN A 1 286 ? -7.983 4.128 -25.197 1.00 95.31 286 ASN A O 1
ATOM 2286 N N . GLY A 1 287 ? -9.601 5.126 -26.392 1.00 97.06 287 GLY A N 1
ATOM 2287 C CA . GLY A 1 287 ? -8.856 5.137 -27.651 1.00 97.06 287 GLY A CA 1
ATOM 2288 C C . GLY A 1 287 ? -7.534 5.903 -27.545 1.00 97.06 287 GLY A C 1
ATOM 2289 O O . GLY A 1 287 ? -6.512 5.436 -28.049 1.00 97.06 287 GLY A O 1
ATOM 2290 N N . PHE A 1 288 ? -7.520 7.036 -26.836 1.00 96.06 288 PHE A N 1
ATOM 2291 C CA . PHE A 1 288 ? -6.299 7.782 -26.534 1.00 96.06 288 PHE A CA 1
ATOM 2292 C C . PHE A 1 288 ? -5.317 6.968 -25.676 1.00 96.06 288 PHE A C 1
ATOM 2294 O O . PHE A 1 288 ? -4.135 6.913 -26.016 1.00 96.06 288 PHE A O 1
ATOM 2301 N N . PHE A 1 289 ? -5.776 6.289 -24.618 1.00 95.44 289 PHE A N 1
ATOM 2302 C CA . PHE A 1 289 ? -4.913 5.448 -23.778 1.00 95.44 289 PHE A CA 1
ATOM 2303 C C . PHE A 1 289 ? -4.277 4.304 -24.569 1.00 95.44 289 PHE A C 1
ATOM 2305 O O . PHE A 1 289 ? -3.058 4.119 -24.525 1.00 95.44 289 PHE A O 1
ATOM 2312 N N . VAL A 1 290 ? -5.088 3.584 -25.349 1.00 97.62 290 VAL A N 1
ATOM 2313 C CA . VAL A 1 290 ? -4.628 2.520 -26.252 1.00 97.62 290 VAL A CA 1
ATOM 2314 C C . VAL A 1 290 ? -3.586 3.064 -27.229 1.00 97.62 290 VAL A C 1
ATOM 2316 O O . VAL A 1 290 ? -2.519 2.468 -27.390 1.00 97.62 290 VAL A O 1
ATOM 2319 N N . LEU A 1 291 ? -3.851 4.219 -27.846 1.00 97.81 291 LEU A N 1
ATOM 2320 C CA . LEU A 1 291 ? -2.942 4.841 -28.805 1.00 97.81 291 LEU A CA 1
ATOM 2321 C C . LEU A 1 291 ? -1.602 5.232 -28.166 1.00 97.81 291 LEU A C 1
ATOM 2323 O O . LEU A 1 291 ? -0.554 4.946 -28.744 1.00 97.81 291 LEU A O 1
ATOM 2327 N N . MET A 1 292 ? -1.615 5.852 -26.982 1.00 97.00 292 MET A N 1
ATOM 2328 C CA . MET A 1 292 ? -0.393 6.238 -26.264 1.00 97.00 292 MET A CA 1
ATOM 2329 C C . MET A 1 292 ? 0.467 5.018 -25.925 1.00 97.00 292 MET A C 1
ATOM 2331 O O . MET A 1 292 ? 1.664 5.003 -26.224 1.00 97.00 292 MET A O 1
ATOM 2335 N N . MET A 1 293 ? -0.139 3.965 -25.370 1.00 97.12 293 MET A N 1
ATOM 2336 C CA . MET A 1 293 ? 0.577 2.730 -25.037 1.00 97.12 293 MET A CA 1
ATOM 2337 C C . MET A 1 293 ? 1.097 2.012 -26.291 1.00 97.12 293 MET A C 1
ATOM 2339 O O . MET A 1 293 ? 2.231 1.532 -26.298 1.00 97.12 293 MET A O 1
ATOM 2343 N N . LEU A 1 294 ? 0.340 2.016 -27.394 1.00 96.94 294 LEU A N 1
ATOM 2344 C CA . LEU A 1 294 ? 0.779 1.450 -28.672 1.00 96.94 294 LEU A CA 1
ATOM 2345 C C . LEU A 1 294 ? 1.961 2.227 -29.271 1.00 96.94 294 LEU A C 1
ATOM 2347 O O . LEU A 1 294 ? 2.932 1.624 -29.733 1.00 96.94 294 LEU A O 1
ATOM 2351 N N . MET A 1 295 ? 1.924 3.562 -29.228 1.00 94.75 295 MET A N 1
ATOM 2352 C CA . MET A 1 295 ? 3.040 4.405 -29.668 1.00 94.75 295 MET A CA 1
ATOM 2353 C C . MET A 1 295 ? 4.309 4.134 -28.850 1.00 94.75 295 MET A C 1
ATOM 2355 O O . MET A 1 295 ? 5.401 4.071 -29.419 1.00 94.75 295 MET A O 1
ATOM 2359 N N . LEU A 1 296 ? 4.182 3.918 -27.536 1.00 94.31 296 LEU A N 1
ATOM 2360 C CA . LEU A 1 296 ? 5.302 3.516 -26.682 1.00 94.31 296 LEU A CA 1
ATOM 2361 C C . LEU A 1 296 ? 5.815 2.116 -27.040 1.00 94.31 296 LEU A C 1
ATOM 2363 O O . LEU A 1 296 ? 7.024 1.944 -27.213 1.00 94.31 296 LEU A O 1
ATOM 2367 N N . ALA A 1 297 ? 4.926 1.137 -27.237 1.00 94.44 297 ALA A N 1
ATOM 2368 C CA . ALA A 1 297 ? 5.291 -0.215 -27.658 1.00 94.44 297 ALA A CA 1
ATOM 2369 C C . ALA A 1 297 ? 6.125 -0.209 -28.951 1.00 94.44 297 ALA A C 1
ATOM 2371 O O . ALA A 1 297 ? 7.215 -0.790 -28.990 1.00 94.44 297 ALA A O 1
ATOM 2372 N N . VAL A 1 298 ? 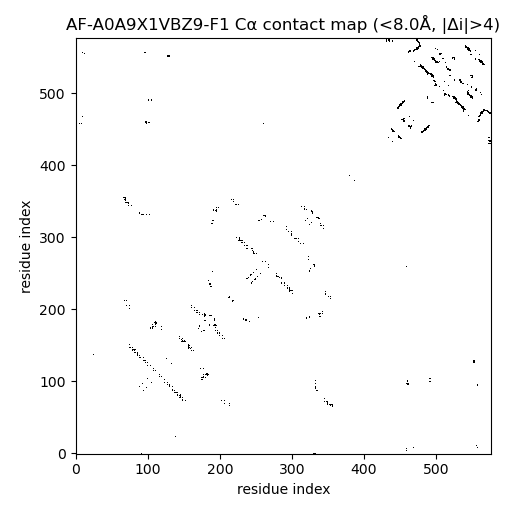5.655 0.507 -29.978 1.00 92.31 298 VAL A N 1
ATOM 2373 C CA . VAL A 1 298 ? 6.333 0.672 -31.275 1.00 92.31 298 VAL A CA 1
ATOM 2374 C C . VAL A 1 298 ? 7.635 1.466 -31.117 1.00 92.31 298 VAL A C 1
ATOM 2376 O O . VAL A 1 298 ? 8.676 1.079 -31.653 1.00 92.31 298 VAL A O 1
ATOM 2379 N N . GLY A 1 299 ? 7.616 2.545 -30.330 1.00 89.69 299 GLY A N 1
ATOM 2380 C CA . GLY A 1 299 ? 8.775 3.402 -30.089 1.00 89.69 299 GLY A CA 1
ATOM 2381 C C . GLY A 1 299 ? 9.948 2.665 -29.436 1.00 89.69 299 GLY A C 1
ATOM 2382 O O . GLY A 1 299 ? 11.100 2.877 -29.831 1.00 89.69 299 GLY A O 1
ATOM 2383 N N . TYR A 1 300 ? 9.670 1.774 -28.479 1.00 88.50 300 TYR A N 1
ATOM 2384 C CA . TYR A 1 300 ? 10.680 0.922 -27.843 1.00 88.50 300 TYR A CA 1
ATOM 2385 C C . TYR A 1 300 ? 11.089 -0.287 -28.697 1.00 88.50 300 TYR A C 1
ATOM 2387 O O . TYR A 1 300 ? 12.204 -0.785 -28.526 1.00 88.50 300 TYR A O 1
ATOM 2395 N N . LEU A 1 301 ? 10.244 -0.730 -29.637 1.00 87.12 301 LEU A N 1
ATOM 2396 C CA . LEU A 1 301 ? 10.558 -1.830 -30.553 1.00 87.12 301 LEU A CA 1
ATOM 2397 C C . LEU A 1 301 ? 11.578 -1.422 -31.624 1.00 87.12 301 LEU A C 1
ATOM 2399 O O . LEU A 1 301 ? 12.541 -2.150 -31.866 1.00 87.12 301 LEU A O 1
ATOM 2403 N N . PHE A 1 302 ? 11.375 -0.261 -32.256 1.00 79.69 302 PHE A N 1
ATOM 2404 C CA . PHE A 1 302 ? 12.143 0.139 -33.442 1.00 79.69 302 PHE A CA 1
ATOM 2405 C C . PHE A 1 302 ? 13.247 1.165 -33.170 1.00 79.69 302 PHE A C 1
ATOM 2407 O O . PHE A 1 302 ? 14.102 1.390 -34.028 1.00 79.69 302 PHE A O 1
ATOM 2414 N N . THR A 1 303 ? 13.301 1.776 -31.979 1.00 65.56 303 THR A N 1
ATOM 2415 C CA . THR A 1 303 ? 14.328 2.777 -31.606 1.00 65.56 303 THR A CA 1
ATOM 2416 C C . THR A 1 303 ? 14.467 3.965 -32.583 1.00 65.56 303 THR A C 1
ATOM 2418 O O . THR A 1 303 ? 15.471 4.676 -32.547 1.00 65.56 303 THR A O 1
ATOM 2421 N N . THR A 1 304 ? 13.467 4.224 -33.436 1.00 47.94 304 THR A N 1
ATOM 2422 C CA . THR A 1 304 ? 13.570 5.139 -34.591 1.00 47.94 304 THR A CA 1
ATOM 2423 C C . THR A 1 304 ? 13.556 6.625 -34.201 1.00 47.94 304 THR A C 1
ATOM 2425 O O . THR A 1 304 ? 14.133 7.439 -34.912 1.00 47.94 304 THR A O 1
ATOM 2428 N N . CYS A 1 305 ? 13.009 6.983 -33.027 1.00 55.03 305 CYS A N 1
ATOM 2429 C CA . CYS A 1 305 ? 12.991 8.357 -32.500 1.00 55.03 305 CYS A CA 1
ATOM 2430 C C . CYS A 1 305 ? 13.267 8.408 -30.983 1.00 55.03 305 CYS A C 1
ATOM 2432 O O . CYS A 1 305 ? 12.367 8.701 -30.197 1.00 55.03 305 CYS A O 1
ATOM 2434 N N . LYS A 1 306 ? 14.521 8.174 -30.546 1.00 73.69 306 LYS A N 1
ATOM 2435 C CA . LYS A 1 306 ? 14.909 8.141 -29.111 1.00 73.69 306 LYS A CA 1
ATOM 2436 C C . LYS A 1 306 ? 14.358 9.324 -28.289 1.00 73.69 306 LYS A C 1
ATOM 2438 O O . LYS A 1 306 ? 13.937 9.127 -27.155 1.00 73.69 306 LYS A O 1
ATOM 2443 N N . ARG A 1 307 ? 14.347 10.542 -28.850 1.00 80.75 307 ARG A N 1
ATOM 2444 C CA . ARG A 1 307 ? 13.850 11.750 -28.164 1.00 80.75 307 ARG A CA 1
ATOM 2445 C C . ARG A 1 307 ? 12.324 11.797 -28.078 1.00 80.75 307 ARG A C 1
ATOM 2447 O O . ARG A 1 307 ? 11.810 12.085 -27.005 1.00 80.75 307 ARG A O 1
ATOM 2454 N N . CYS A 1 308 ? 11.613 11.508 -29.168 1.00 84.31 308 CYS A N 1
ATOM 2455 C CA . CYS A 1 308 ? 10.148 11.521 -29.180 1.00 84.31 308 CYS A CA 1
ATOM 2456 C C . CYS A 1 308 ? 9.581 10.423 -28.280 1.00 84.31 308 CYS A C 1
ATOM 2458 O O . CYS A 1 308 ? 8.723 10.719 -27.459 1.00 84.31 308 CYS A O 1
ATOM 2460 N N . THR A 1 309 ? 10.118 9.198 -28.360 1.00 87.19 309 THR A N 1
ATOM 2461 C CA . THR A 1 309 ? 9.722 8.101 -27.465 1.00 87.19 309 THR A CA 1
ATOM 2462 C C . THR A 1 309 ? 9.961 8.485 -26.010 1.00 87.19 309 THR A C 1
ATOM 2464 O O . THR A 1 309 ? 9.086 8.287 -25.184 1.00 87.19 309 THR A O 1
ATOM 2467 N N . TRP A 1 310 ? 11.103 9.102 -25.687 1.00 85.62 310 TRP A N 1
ATOM 2468 C CA . TRP A 1 310 ? 11.383 9.545 -24.320 1.00 85.62 310 TRP A CA 1
ATOM 2469 C C . TRP A 1 310 ? 10.432 10.647 -23.835 1.00 85.62 310 TRP A C 1
ATOM 2471 O O . TRP A 1 310 ? 9.931 10.566 -22.718 1.00 85.62 310 TRP A O 1
ATOM 2481 N N . MET A 1 311 ? 10.151 11.661 -24.661 1.00 89.50 311 MET A N 1
ATOM 2482 C CA . MET A 1 311 ? 9.184 12.713 -24.317 1.00 89.50 311 MET A CA 1
ATOM 2483 C C . MET A 1 311 ? 7.785 12.136 -24.099 1.00 89.50 311 MET A C 1
ATOM 2485 O O . MET A 1 311 ? 7.123 12.506 -23.132 1.00 89.50 311 MET A O 1
ATOM 2489 N N . LEU A 1 312 ? 7.374 11.199 -24.957 1.00 92.75 312 LEU A N 1
ATOM 2490 C CA . LEU A 1 312 ? 6.107 10.493 -24.822 1.00 92.75 312 LEU A CA 1
ATOM 2491 C C . LEU A 1 312 ? 6.069 9.656 -23.540 1.00 92.75 312 LEU A C 1
ATOM 2493 O O . LEU A 1 312 ? 5.085 9.720 -22.819 1.00 92.75 312 LEU A O 1
ATOM 2497 N N . THR A 1 313 ? 7.148 8.942 -23.208 1.00 92.69 313 THR A N 1
ATOM 2498 C CA . THR A 1 313 ? 7.267 8.180 -21.958 1.00 92.69 313 THR A CA 1
ATOM 2499 C C . THR A 1 313 ? 7.134 9.086 -20.743 1.00 92.69 313 THR A C 1
ATOM 2501 O O . THR A 1 313 ? 6.358 8.784 -19.846 1.00 92.69 313 THR A O 1
ATOM 2504 N N . VAL A 1 314 ? 7.868 10.201 -20.696 1.00 92.69 314 VAL A N 1
ATOM 2505 C CA . VAL A 1 314 ? 7.811 11.131 -19.558 1.00 92.69 314 VAL A CA 1
ATOM 2506 C C . VAL A 1 314 ? 6.406 11.705 -19.403 1.00 92.69 314 VAL A C 1
ATOM 2508 O O . VAL A 1 314 ? 5.879 11.711 -18.294 1.00 92.69 314 VAL A O 1
ATOM 2511 N N . PHE A 1 315 ? 5.791 12.142 -20.505 1.00 95.75 315 PHE A N 1
ATOM 2512 C CA . PHE A 1 315 ? 4.418 12.637 -20.495 1.00 95.75 315 PHE A CA 1
ATOM 2513 C C . PHE A 1 315 ? 3.440 11.564 -20.010 1.00 95.75 315 PHE A C 1
ATOM 2515 O O . PHE A 1 315 ? 2.688 11.810 -19.076 1.00 95.75 315 PHE A O 1
ATOM 2522 N N . TRP A 1 316 ? 3.481 10.372 -20.604 1.00 96.75 316 TRP A N 1
ATOM 2523 C CA . TRP A 1 316 ? 2.549 9.290 -20.311 1.00 96.75 316 TRP A CA 1
ATOM 2524 C C . TRP A 1 316 ? 2.670 8.785 -18.873 1.00 96.75 316 TRP A C 1
ATOM 2526 O O . TRP A 1 316 ? 1.663 8.626 -18.187 1.00 96.75 316 TRP A O 1
ATOM 2536 N N . LEU A 1 317 ? 3.896 8.580 -18.384 1.00 96.56 317 LEU A N 1
ATOM 2537 C CA . LEU A 1 317 ? 4.130 8.147 -17.008 1.00 96.56 317 LEU A CA 1
ATOM 2538 C C . LEU A 1 317 ? 3.718 9.223 -16.007 1.00 96.56 317 LEU A C 1
ATOM 2540 O O . LEU A 1 317 ? 3.117 8.888 -14.998 1.00 96.56 317 LEU A O 1
ATOM 2544 N N . PHE A 1 318 ? 3.985 10.504 -16.278 1.00 95.69 318 PHE A N 1
ATOM 2545 C CA . PHE A 1 318 ? 3.535 11.582 -15.396 1.00 95.69 318 PHE A CA 1
ATOM 2546 C C . PHE A 1 318 ? 2.008 11.725 -15.396 1.00 95.69 318 PHE A C 1
ATOM 2548 O O . PHE A 1 318 ? 1.402 11.843 -14.335 1.00 95.69 318 PHE A O 1
ATOM 2555 N N . PHE A 1 319 ? 1.391 11.672 -16.579 1.00 94.50 319 PHE A N 1
ATOM 2556 C CA . PHE A 1 319 ? -0.056 11.741 -16.749 1.00 94.50 319 PHE A CA 1
ATOM 2557 C C . PHE A 1 319 ? -0.756 10.615 -15.986 1.00 94.50 319 PHE A C 1
ATOM 2559 O O . PHE A 1 319 ? -1.618 10.886 -15.160 1.00 94.50 319 PHE A O 1
ATOM 2566 N N . THR A 1 320 ? -0.346 9.364 -16.204 1.00 93.50 320 THR A N 1
ATOM 2567 C CA . THR A 1 320 ? -0.928 8.203 -15.511 1.00 93.50 320 THR A CA 1
ATOM 2568 C C . THR A 1 320 ? -0.635 8.211 -14.017 1.00 93.50 320 THR A C 1
ATOM 2570 O O . THR A 1 320 ? -1.522 7.891 -13.235 1.00 93.50 320 THR A O 1
ATOM 2573 N N . TRP A 1 321 ? 0.565 8.633 -13.603 1.00 93.31 321 TRP A N 1
ATOM 2574 C CA . TRP A 1 321 ? 0.924 8.719 -12.189 1.00 93.31 321 TRP A CA 1
ATOM 2575 C C . TRP A 1 321 ? 0.028 9.689 -11.418 1.00 93.31 321 TRP A C 1
ATOM 2577 O O . TRP A 1 321 ? -0.394 9.380 -10.311 1.00 93.31 321 TRP A O 1
ATOM 2587 N N . TRP A 1 322 ? -0.282 10.845 -12.006 1.00 91.19 322 TRP A N 1
ATOM 2588 C CA . TRP A 1 322 ? -1.155 11.830 -11.376 1.00 91.19 322 TRP A CA 1
ATOM 2589 C C . TRP A 1 322 ? -2.631 11.462 -11.540 1.00 91.19 322 TRP A C 1
ATOM 2591 O O . TRP A 1 322 ? -3.344 11.328 -10.555 1.00 91.19 322 TRP A O 1
ATOM 2601 N N . VAL A 1 323 ? -3.098 11.311 -12.779 1.00 88.69 323 VAL A N 1
ATOM 2602 C CA . VAL A 1 323 ? -4.532 11.249 -13.086 1.00 88.69 323 VAL A CA 1
ATOM 2603 C C . VAL A 1 323 ? -5.137 9.883 -12.773 1.00 88.69 323 VAL A C 1
ATOM 2605 O O . VAL A 1 323 ? -6.275 9.831 -12.332 1.00 88.69 323 VAL A O 1
ATOM 2608 N N . GLY A 1 324 ? -4.404 8.793 -13.009 1.00 87.75 324 GLY A N 1
ATOM 2609 C CA . GLY A 1 324 ? -4.918 7.436 -12.802 1.00 87.75 324 GLY A CA 1
ATOM 2610 C C . GLY A 1 324 ? -4.488 6.805 -11.479 1.00 87.75 324 GLY A C 1
ATOM 2611 O O . GLY A 1 324 ? -5.278 6.143 -10.824 1.00 87.75 324 GLY A O 1
ATOM 2612 N N . GLN A 1 325 ? -3.239 7.029 -11.070 1.00 88.94 325 GLN A N 1
ATOM 2613 C CA . GLN A 1 325 ? -2.635 6.380 -9.899 1.00 88.94 325 GLN A CA 1
ATOM 2614 C C . GLN A 1 325 ? -2.623 7.280 -8.651 1.00 88.94 325 GLN A C 1
ATOM 2616 O O . GLN A 1 325 ? -2.049 6.892 -7.634 1.00 88.94 325 GLN A O 1
ATOM 2621 N N . ASP A 1 326 ? -3.193 8.490 -8.732 1.00 87.19 326 ASP A N 1
ATOM 2622 C CA . ASP A 1 326 ? -3.326 9.461 -7.630 1.00 87.19 326 ASP A CA 1
ATOM 2623 C C . ASP A 1 326 ? -2.024 9.694 -6.830 1.00 87.19 326 ASP A C 1
ATOM 2625 O O . ASP A 1 326 ? -1.999 9.822 -5.605 1.00 87.19 326 ASP A O 1
ATOM 2629 N N . PHE A 1 327 ? -0.886 9.649 -7.528 1.00 87.75 327 PHE A N 1
ATOM 2630 C CA . PHE A 1 327 ? 0.480 9.580 -6.995 1.00 87.75 327 PHE A CA 1
ATOM 2631 C C . PHE A 1 327 ? 0.811 8.379 -6.082 1.00 87.75 327 PHE A C 1
ATOM 2633 O O . PHE A 1 327 ? 1.993 8.122 -5.844 1.00 87.75 327 PHE A O 1
ATOM 2640 N N . GLY A 1 328 ? -0.183 7.671 -5.544 1.00 80.81 328 GLY A N 1
ATOM 2641 C CA . GLY A 1 328 ? -0.055 6.550 -4.608 1.00 80.81 328 GLY A CA 1
ATOM 2642 C C . GLY A 1 328 ? 0.230 6.933 -3.152 1.00 80.81 328 GLY A C 1
ATOM 2643 O O . GLY A 1 328 ? 0.134 6.089 -2.270 1.00 80.81 328 GLY A O 1
ATOM 2644 N N . VAL A 1 329 ? 0.554 8.201 -2.853 1.00 80.50 329 VAL A N 1
ATOM 2645 C CA . VAL A 1 329 ? 1.150 8.597 -1.552 1.00 80.50 329 VAL A CA 1
ATOM 2646 C C . VAL A 1 329 ? 0.363 9.640 -0.750 1.00 80.50 329 VAL A C 1
ATOM 2648 O O . VAL A 1 329 ? 0.699 9.920 0.403 1.00 80.50 329 VAL A O 1
ATOM 2651 N N . VAL A 1 330 ? -0.661 10.265 -1.334 1.00 70.88 330 VAL A N 1
ATOM 2652 C CA . VAL A 1 330 ? -1.260 11.498 -0.783 1.00 70.88 330 VAL A CA 1
ATOM 2653 C C . VAL A 1 330 ? -2.369 11.215 0.247 1.00 70.88 330 VAL A C 1
ATOM 2655 O O . VAL A 1 330 ? -2.549 12.005 1.178 1.00 70.88 330 VAL A O 1
ATOM 2658 N N . GLY A 1 331 ? -3.032 10.056 0.163 1.00 64.62 331 GLY A N 1
ATOM 2659 C CA . GLY A 1 331 ? -4.204 9.683 0.974 1.00 64.62 331 GLY A CA 1
ATOM 2660 C C . GLY A 1 331 ? -3.949 9.275 2.434 1.00 64.62 331 GLY A C 1
ATOM 2661 O O . GLY A 1 331 ? -4.890 8.966 3.152 1.00 64.62 331 GLY A O 1
ATOM 2662 N N . GLY A 1 332 ? -2.700 9.264 2.916 1.00 69.06 332 GLY A N 1
ATOM 2663 C CA . GLY A 1 332 ? -2.377 8.930 4.318 1.00 69.06 332 GLY A CA 1
ATOM 2664 C C . GLY A 1 332 ? -2.261 7.432 4.650 1.00 69.06 332 GLY A C 1
ATOM 2665 O O . GLY A 1 332 ? -1.747 7.096 5.715 1.00 69.06 332 GLY A O 1
ATOM 2666 N N . VAL A 1 333 ? -2.674 6.562 3.725 1.00 74.62 333 VAL A N 1
ATOM 2667 C CA . VAL A 1 333 ? -2.507 5.092 3.744 1.00 74.62 333 VAL A CA 1
ATOM 2668 C C . VAL A 1 333 ? -1.716 4.578 2.532 1.00 74.62 333 VAL A C 1
ATOM 2670 O O . VAL A 1 333 ? -1.651 3.381 2.292 1.00 74.62 333 VAL A O 1
ATOM 2673 N N . GLY A 1 334 ? -1.115 5.476 1.746 1.00 81.88 334 GLY A N 1
ATOM 2674 C CA . GLY A 1 334 ? -0.319 5.088 0.580 1.00 81.88 334 GLY A CA 1
ATOM 2675 C C . GLY A 1 334 ? 0.873 4.219 0.971 1.00 81.88 334 GLY A C 1
ATOM 2676 O O . GLY A 1 334 ? 1.559 4.568 1.932 1.00 81.88 334 GLY A O 1
ATOM 2677 N N . THR A 1 335 ? 1.110 3.121 0.253 1.00 84.94 335 THR A N 1
ATOM 2678 C CA . THR A 1 335 ? 2.173 2.133 0.528 1.00 84.94 335 THR A CA 1
ATOM 2679 C C . THR A 1 335 ? 3.442 2.373 -0.282 1.00 84.94 335 THR A C 1
ATOM 2681 O O . THR A 1 335 ? 4.536 2.108 0.211 1.00 84.94 335 THR A O 1
ATOM 2684 N N . ASP A 1 336 ? 3.301 2.916 -1.492 1.00 89.38 336 ASP A N 1
ATOM 2685 C CA . ASP A 1 336 ? 4.384 3.182 -2.436 1.00 89.38 336 ASP A CA 1
ATOM 2686 C C . ASP A 1 336 ? 3.952 4.231 -3.491 1.00 89.38 336 ASP A C 1
ATOM 2688 O O . ASP A 1 336 ? 2.776 4.594 -3.571 1.00 89.38 336 ASP A O 1
ATOM 2692 N N . PRO A 1 337 ? 4.881 4.765 -4.308 1.00 90.62 337 PRO A N 1
ATOM 2693 C CA . PRO A 1 337 ? 4.572 5.743 -5.356 1.00 90.62 337 PRO A CA 1
ATOM 2694 C C . PRO A 1 337 ? 3.838 5.204 -6.594 1.00 90.62 337 PRO A C 1
ATOM 2696 O O . PRO A 1 337 ? 3.817 5.908 -7.606 1.00 90.62 337 PRO A O 1
ATOM 2699 N N . ASN A 1 338 ? 3.279 3.993 -6.560 1.00 92.12 338 ASN A N 1
ATOM 2700 C CA . ASN A 1 338 ? 2.684 3.293 -7.696 1.00 92.12 338 ASN A CA 1
ATOM 2701 C C . ASN A 1 338 ? 3.682 2.946 -8.827 1.00 92.12 338 ASN A C 1
ATOM 2703 O O . ASN A 1 338 ? 4.896 3.177 -8.762 1.00 92.12 338 ASN A O 1
ATOM 2707 N N . ILE A 1 339 ? 3.180 2.296 -9.884 1.00 95.12 339 ILE A N 1
ATOM 2708 C CA . ILE A 1 339 ? 4.004 1.668 -10.928 1.00 95.12 339 ILE A CA 1
ATOM 2709 C C . ILE A 1 339 ? 4.732 2.676 -11.834 1.00 95.12 339 ILE A C 1
ATOM 2711 O O . ILE A 1 339 ? 5.859 2.410 -12.266 1.00 95.12 339 ILE A O 1
ATOM 2715 N N . SER A 1 340 ? 4.139 3.839 -12.129 1.00 96.00 340 SER A N 1
ATOM 2716 C CA . SER A 1 340 ? 4.671 4.768 -13.140 1.00 96.00 340 SER A CA 1
ATOM 2717 C C . SER A 1 340 ? 6.083 5.294 -12.826 1.00 96.00 340 SER A C 1
ATOM 2719 O O . SER A 1 340 ? 6.953 5.226 -13.707 1.00 96.00 340 SER A O 1
ATOM 2721 N N . PRO A 1 341 ? 6.392 5.744 -11.593 1.00 95.94 341 PRO A N 1
ATOM 2722 C CA . PRO A 1 341 ? 7.757 6.106 -11.206 1.00 95.94 341 PRO A CA 1
ATOM 2723 C C . PRO A 1 341 ? 8.760 4.953 -11.325 1.00 95.94 341 PRO A C 1
ATOM 2725 O O . PRO A 1 341 ? 9.917 5.170 -11.700 1.00 95.94 341 PRO A O 1
ATOM 2728 N N . MET A 1 342 ? 8.338 3.721 -11.038 1.00 95.12 342 MET A N 1
ATOM 2729 C CA . MET A 1 342 ? 9.220 2.558 -11.105 1.00 95.12 342 MET A CA 1
ATOM 2730 C C . MET A 1 342 ? 9.518 2.152 -12.557 1.00 95.12 342 MET A C 1
ATOM 2732 O O . MET A 1 342 ? 10.669 1.859 -12.897 1.00 95.12 342 MET A O 1
ATOM 2736 N N . VAL A 1 343 ? 8.532 2.241 -13.459 1.00 95.00 343 VAL A N 1
ATOM 2737 C CA . VAL A 1 343 ? 8.756 2.116 -14.912 1.00 95.00 343 VAL A CA 1
ATOM 2738 C C . VAL A 1 343 ? 9.751 3.175 -15.385 1.00 95.00 343 VAL A C 1
ATOM 2740 O O . VAL A 1 343 ? 10.704 2.847 -16.098 1.00 95.00 343 VAL A O 1
ATOM 2743 N N . ALA A 1 344 ? 9.591 4.430 -14.948 1.00 93.00 344 ALA A N 1
ATOM 2744 C CA . ALA A 1 344 ? 10.516 5.508 -15.289 1.00 93.00 344 ALA A CA 1
ATOM 2745 C C . ALA A 1 344 ? 11.948 5.184 -14.841 1.00 93.00 344 ALA A C 1
ATOM 2747 O O . ALA A 1 344 ? 12.882 5.364 -15.624 1.00 93.00 344 ALA A O 1
ATOM 2748 N N . LEU A 1 345 ? 12.131 4.650 -13.627 1.00 92.19 345 LEU A N 1
ATOM 2749 C CA . LEU A 1 345 ? 13.442 4.241 -13.122 1.00 92.19 345 LEU A CA 1
ATOM 2750 C C . LEU A 1 345 ? 14.075 3.146 -13.993 1.00 92.19 345 LEU A C 1
ATOM 2752 O O . LEU A 1 345 ? 15.246 3.263 -14.366 1.00 92.19 345 LEU A O 1
ATOM 2756 N N . VAL A 1 346 ? 13.318 2.100 -14.340 1.00 91.12 346 VAL A N 1
ATOM 2757 C CA . VAL A 1 346 ? 13.820 0.992 -15.167 1.00 91.12 346 VAL A CA 1
ATOM 2758 C C . VAL A 1 346 ? 14.211 1.497 -16.559 1.00 91.12 346 VAL A C 1
ATOM 2760 O O . VAL A 1 346 ? 15.332 1.232 -17.002 1.00 91.12 346 VAL A O 1
ATOM 2763 N N . ILE A 1 347 ? 13.362 2.291 -17.221 1.00 88.75 347 ILE A N 1
ATOM 2764 C CA . ILE A 1 347 ? 13.672 2.875 -18.537 1.00 88.75 347 ILE A CA 1
ATOM 2765 C C . ILE A 1 347 ? 14.888 3.803 -18.443 1.00 88.75 347 ILE A C 1
ATOM 2767 O O . ILE A 1 347 ? 15.805 3.703 -19.258 1.00 88.75 347 ILE A O 1
ATOM 2771 N N . TYR A 1 348 ? 14.928 4.694 -17.450 1.00 85.81 348 TYR A N 1
ATOM 2772 C CA . TYR A 1 348 ? 16.015 5.658 -17.290 1.00 85.81 348 TYR A CA 1
ATOM 2773 C C . TYR A 1 348 ? 17.355 4.962 -17.028 1.00 85.81 348 TYR A C 1
ATOM 2775 O O . TYR A 1 348 ? 18.376 5.325 -17.617 1.00 85.81 348 TYR A O 1
ATOM 2783 N N . SER A 1 349 ? 17.345 3.893 -16.224 1.00 84.69 349 SER A N 1
ATOM 2784 C CA . SER A 1 349 ? 18.517 3.041 -16.011 1.00 84.69 349 SER A CA 1
ATOM 2785 C C . SER A 1 349 ? 18.990 2.378 -17.307 1.00 84.69 349 SER A C 1
ATOM 2787 O O . SER A 1 349 ? 20.191 2.232 -17.528 1.00 84.69 349 SER A O 1
ATOM 2789 N N . ALA A 1 350 ? 18.058 2.035 -18.200 1.00 78.56 350 ALA A N 1
ATOM 2790 C CA . ALA A 1 350 ? 18.361 1.418 -19.480 1.00 78.56 350 ALA A CA 1
ATOM 2791 C C . ALA A 1 350 ? 18.855 2.421 -20.542 1.00 78.56 350 ALA A C 1
ATOM 2793 O O . ALA A 1 350 ? 19.443 2.012 -21.541 1.00 78.56 350 ALA A O 1
ATOM 2794 N N . TRP A 1 351 ? 18.617 3.721 -20.355 1.00 72.75 351 TRP A N 1
ATOM 2795 C CA . TRP A 1 351 ? 18.906 4.753 -21.355 1.00 72.75 351 TRP A CA 1
ATOM 2796 C C . TRP A 1 351 ? 20.335 5.316 -21.266 1.00 72.75 351 TRP A C 1
ATOM 2798 O O . TRP A 1 351 ? 20.894 5.745 -22.273 1.00 72.75 351 TRP A O 1
ATOM 2808 N N . TYR A 1 352 ? 20.976 5.257 -20.092 1.00 63.69 352 TYR A N 1
ATOM 2809 C CA . TYR A 1 352 ? 22.277 5.893 -19.811 1.00 63.69 352 TYR A CA 1
ATOM 2810 C C . TYR A 1 352 ? 23.516 5.145 -20.362 1.00 63.69 352 TYR A C 1
ATOM 2812 O O . TYR A 1 352 ? 24.589 5.142 -19.759 1.00 63.69 352 TYR A O 1
ATOM 2820 N N . VAL A 1 353 ? 23.383 4.483 -21.511 1.00 53.44 353 VAL A N 1
ATOM 2821 C CA . VAL A 1 353 ? 24.350 3.480 -22.011 1.00 53.44 353 VAL A CA 1
ATOM 2822 C C . VAL A 1 353 ? 25.591 4.083 -22.657 1.00 53.44 353 VAL A C 1
ATOM 2824 O O . VAL A 1 353 ? 26.600 3.407 -22.803 1.00 53.44 353 VAL A O 1
ATOM 2827 N N . GLU A 1 354 ? 25.560 5.352 -23.048 1.00 46.31 354 GLU A N 1
ATOM 2828 C CA . GLU A 1 354 ? 26.576 5.890 -23.964 1.00 46.31 354 GLU A CA 1
ATOM 2829 C C . GLU A 1 354 ? 27.665 6.734 -23.284 1.00 46.31 354 GLU A C 1
ATOM 2831 O O . GLU A 1 354 ? 28.510 7.304 -23.970 1.00 46.31 354 GLU A O 1
ATOM 2836 N N . ARG A 1 355 ? 27.702 6.824 -21.947 1.00 44.12 355 ARG A N 1
ATOM 2837 C CA . ARG A 1 355 ? 28.751 7.587 -21.249 1.00 44.12 355 ARG A CA 1
ATOM 2838 C C . ARG A 1 355 ? 29.451 6.741 -20.189 1.00 44.12 355 ARG A C 1
ATOM 2840 O O . ARG A 1 355 ? 28.940 6.642 -19.071 1.00 44.12 355 ARG A O 1
ATOM 2847 N N . PRO A 1 356 ? 30.627 6.150 -20.481 1.00 45.56 356 PRO A N 1
ATOM 2848 C CA . PRO A 1 356 ? 31.530 5.771 -19.403 1.00 45.56 356 PRO A CA 1
ATOM 2849 C C . PRO A 1 356 ? 31.777 7.013 -18.535 1.00 45.56 356 PRO A C 1
ATOM 2851 O O . PRO A 1 356 ? 31.985 8.106 -19.062 1.00 45.56 356 PRO A O 1
ATOM 2854 N N . ILE A 1 357 ? 31.736 6.872 -17.206 1.00 47.94 357 ILE A N 1
ATOM 2855 C CA . ILE A 1 357 ? 32.229 7.924 -16.308 1.00 47.94 357 ILE A CA 1
ATOM 2856 C C . ILE A 1 357 ? 33.751 7.947 -16.486 1.00 47.94 357 ILE A C 1
ATOM 2858 O O . ILE A 1 357 ? 34.483 7.280 -15.761 1.00 47.94 357 ILE A O 1
ATOM 2862 N N . THR A 1 358 ? 34.227 8.653 -17.506 1.00 44.12 358 THR A N 1
ATOM 2863 C CA . THR A 1 358 ? 35.654 8.856 -17.779 1.00 44.12 358 THR A CA 1
ATOM 2864 C C . THR A 1 358 ? 36.243 9.958 -16.909 1.00 44.12 358 THR A C 1
ATOM 2866 O O . THR A 1 358 ? 37.454 9.993 -16.716 1.00 44.12 358 THR A O 1
ATOM 2869 N N . ASP A 1 359 ? 35.404 10.824 -16.335 1.00 40.22 359 ASP A N 1
ATOM 2870 C CA . ASP A 1 359 ? 35.868 11.988 -15.595 1.00 40.22 359 ASP A CA 1
ATOM 2871 C C . ASP A 1 359 ? 35.621 11.848 -14.085 1.00 40.22 359 ASP A C 1
ATOM 2873 O O . ASP A 1 359 ? 34.497 11.962 -13.578 1.00 40.22 359 ASP A O 1
ATOM 2877 N N . TYR A 1 360 ? 36.712 11.635 -13.347 1.00 43.81 360 TYR A N 1
ATOM 2878 C CA . TYR A 1 360 ? 36.756 11.624 -11.880 1.00 43.81 360 TYR A CA 1
ATOM 2879 C C . TYR A 1 360 ? 36.127 12.908 -11.288 1.00 43.81 360 TYR A C 1
ATOM 2881 O O . TYR A 1 360 ? 35.617 12.894 -10.162 1.00 43.81 360 TYR A O 1
ATOM 2889 N N . ASN A 1 361 ? 36.090 14.006 -12.059 1.00 37.97 361 ASN A N 1
ATOM 2890 C CA . ASN A 1 361 ? 35.492 15.282 -11.672 1.00 37.97 361 ASN A CA 1
ATOM 2891 C C . ASN A 1 361 ? 33.954 15.304 -11.686 1.00 37.97 361 ASN A C 1
ATOM 2893 O O . ASN A 1 361 ? 33.374 15.962 -10.821 1.00 37.97 361 ASN A O 1
ATOM 2897 N N . GLN A 1 362 ? 33.271 14.568 -12.575 1.00 42.59 362 GLN A N 1
ATOM 2898 C CA . GLN A 1 362 ? 31.796 14.523 -12.593 1.00 42.59 362 GLN A CA 1
ATOM 2899 C C . GLN A 1 362 ? 31.234 13.727 -11.410 1.00 42.59 362 GLN A C 1
ATOM 2901 O O . GLN A 1 362 ? 30.293 14.173 -10.748 1.00 42.59 362 GLN A O 1
ATOM 2906 N N . LEU A 1 363 ? 31.893 12.620 -11.048 1.00 44.62 363 LEU A N 1
ATOM 2907 C CA . LEU A 1 363 ? 31.627 11.904 -9.798 1.00 44.62 363 LEU A CA 1
ATOM 2908 C C . LEU A 1 363 ? 31.852 12.827 -8.585 1.00 44.62 363 LEU A C 1
ATOM 2910 O O . LEU A 1 363 ? 31.077 12.813 -7.633 1.00 44.62 363 LEU A O 1
ATOM 2914 N N . HIS A 1 364 ? 32.876 13.684 -8.630 1.00 42.94 364 HIS A N 1
ATOM 2915 C CA . HIS A 1 364 ? 33.160 14.680 -7.595 1.00 42.94 364 HIS A CA 1
ATOM 2916 C C . HIS A 1 364 ? 32.174 15.860 -7.553 1.00 42.94 364 HIS A C 1
ATOM 2918 O O . HIS A 1 364 ? 32.028 16.454 -6.486 1.00 42.94 364 HIS A O 1
ATOM 2924 N N . LEU A 1 365 ? 31.515 16.214 -8.660 1.00 41.03 365 LEU A N 1
ATOM 2925 C CA . LEU A 1 365 ? 30.481 17.256 -8.742 1.00 41.03 365 LEU A CA 1
ATOM 2926 C C . LEU A 1 365 ? 29.139 16.771 -8.176 1.00 41.03 365 LEU A C 1
ATOM 2928 O O . LEU A 1 365 ? 28.509 17.494 -7.409 1.00 41.03 365 LEU A O 1
ATOM 2932 N N . PHE A 1 366 ? 28.762 15.516 -8.429 1.00 41.69 366 PHE A N 1
ATOM 2933 C CA . PHE A 1 366 ? 27.591 14.904 -7.791 1.00 41.69 366 PHE A CA 1
ATOM 2934 C C . PHE A 1 366 ? 27.855 14.597 -6.303 1.00 41.69 366 PHE A C 1
ATOM 2936 O O . PHE A 1 366 ? 27.069 14.954 -5.427 1.00 41.69 366 PHE A O 1
ATOM 2943 N N . LEU A 1 367 ? 29.047 14.078 -5.970 1.00 44.91 367 LEU A N 1
ATOM 2944 C CA . LEU A 1 367 ? 29.499 13.931 -4.578 1.00 44.91 367 LEU A CA 1
ATOM 2945 C C . LEU A 1 367 ? 29.784 15.278 -3.884 1.00 44.91 367 LEU A C 1
ATOM 2947 O O . LEU A 1 367 ? 29.941 15.298 -2.661 1.00 44.91 367 LEU A O 1
ATOM 2951 N N . ARG A 1 368 ? 29.840 16.411 -4.601 1.00 39.59 368 ARG A N 1
ATOM 2952 C CA . ARG A 1 368 ? 29.966 17.757 -4.005 1.00 39.59 368 ARG A CA 1
ATOM 2953 C C . ARG A 1 368 ? 28.698 18.168 -3.259 1.00 39.59 368 ARG A C 1
ATOM 2955 O O . ARG A 1 368 ? 28.837 18.847 -2.249 1.00 39.59 368 ARG A O 1
ATOM 2962 N N . MET A 1 369 ? 27.518 17.659 -3.627 1.00 38.41 369 MET A N 1
ATOM 2963 C CA . MET A 1 369 ? 26.329 17.768 -2.766 1.00 38.41 369 MET A CA 1
ATOM 2964 C C . MET A 1 369 ? 26.489 16.975 -1.455 1.00 38.41 369 MET A C 1
ATOM 2966 O O . MET A 1 369 ? 25.924 17.334 -0.429 1.00 38.41 369 MET A O 1
ATOM 2970 N N . THR A 1 370 ? 27.374 15.973 -1.436 1.00 41.25 370 THR A N 1
ATOM 2971 C CA . THR A 1 370 ? 27.758 15.209 -0.236 1.00 41.25 370 THR A CA 1
ATOM 2972 C C . THR A 1 370 ? 29.101 15.640 0.370 1.00 41.25 370 THR A C 1
ATOM 2974 O O . THR A 1 370 ? 29.669 14.906 1.178 1.00 41.25 370 THR A O 1
ATOM 2977 N N . LYS A 1 371 ? 29.664 16.813 0.027 1.00 34.19 371 LYS A N 1
ATOM 2978 C CA . LYS A 1 371 ? 31.029 17.187 0.467 1.00 34.19 371 LYS A CA 1
ATOM 2979 C C . LYS A 1 371 ? 31.198 17.325 1.983 1.00 34.19 371 LYS A C 1
ATOM 2981 O O . LYS A 1 371 ? 32.328 17.209 2.450 1.00 34.19 371 LYS A O 1
ATOM 2986 N N . ARG A 1 372 ? 30.117 17.461 2.763 1.00 39.75 372 ARG A N 1
ATOM 2987 C CA . ARG A 1 372 ? 30.193 17.312 4.229 1.00 39.75 372 ARG A CA 1
ATOM 2988 C C . ARG A 1 372 ? 30.605 15.897 4.652 1.00 39.75 372 ARG A C 1
ATOM 2990 O O . ARG A 1 372 ? 31.311 15.758 5.637 1.00 39.75 372 ARG A O 1
ATOM 2997 N N . VAL A 1 373 ? 30.289 14.860 3.874 1.00 43.94 373 VAL A N 1
ATOM 2998 C CA . VAL A 1 373 ? 30.518 13.440 4.206 1.00 43.94 373 VAL A CA 1
ATOM 2999 C C . VAL A 1 373 ? 31.975 13.003 4.022 1.00 43.94 373 VAL A C 1
ATOM 3001 O O . VAL A 1 373 ? 32.384 12.019 4.628 1.00 43.94 373 VAL A O 1
ATOM 3004 N N . ARG A 1 374 ? 32.805 13.694 3.223 1.00 37.41 374 ARG A N 1
ATOM 3005 C CA . ARG A 1 374 ? 34.197 13.256 2.961 1.00 37.41 374 ARG A CA 1
ATOM 3006 C C . ARG A 1 374 ? 35.180 13.720 4.040 1.00 37.41 374 ARG A C 1
ATOM 3008 O O . ARG A 1 374 ? 36.026 12.929 4.454 1.00 37.41 374 ARG A O 1
ATOM 3015 N N . THR A 1 375 ? 35.000 14.935 4.554 1.00 40.53 375 THR A N 1
ATOM 3016 C CA . THR A 1 375 ? 35.658 15.412 5.782 1.00 40.53 375 THR A CA 1
ATOM 3017 C C . THR A 1 375 ? 35.168 14.601 6.983 1.00 40.53 375 THR A C 1
ATOM 3019 O O . THR A 1 375 ? 35.978 14.157 7.790 1.00 40.53 375 THR A O 1
ATOM 3022 N N . TYR A 1 376 ? 33.870 14.267 7.013 1.00 40.72 376 TYR A N 1
ATOM 3023 C CA . TYR A 1 376 ? 33.293 13.366 8.012 1.00 40.72 376 TYR A CA 1
ATOM 3024 C C . TYR A 1 376 ? 33.864 11.946 7.909 1.00 40.72 376 TYR A C 1
ATOM 3026 O O . TYR A 1 376 ? 34.255 11.399 8.920 1.00 40.72 376 TYR A O 1
ATOM 3034 N N . LYS A 1 377 ? 34.027 11.351 6.716 1.00 37.62 377 LYS A N 1
ATOM 3035 C CA . LYS A 1 377 ? 34.607 10.002 6.528 1.00 37.62 377 LYS A CA 1
ATOM 3036 C C . LYS A 1 377 ? 36.071 9.907 6.956 1.00 37.62 377 LYS A C 1
ATOM 3038 O O . LYS A 1 377 ? 36.469 8.857 7.452 1.00 37.62 377 LYS A O 1
ATOM 3043 N N . MET A 1 378 ? 36.874 10.953 6.746 1.00 38.84 378 MET A N 1
ATOM 3044 C CA . MET A 1 378 ? 38.271 10.979 7.204 1.00 38.84 378 MET A CA 1
ATOM 3045 C C . MET A 1 378 ? 38.369 11.220 8.712 1.00 38.84 378 MET A C 1
ATOM 3047 O O . MET A 1 378 ? 39.092 10.486 9.380 1.00 38.84 378 MET A O 1
ATOM 3051 N N . TRP A 1 379 ? 37.567 12.136 9.260 1.00 42.38 379 TRP A N 1
ATOM 3052 C CA . TRP A 1 379 ? 37.458 12.351 10.705 1.00 42.38 379 TRP A CA 1
ATOM 3053 C C . TRP A 1 379 ? 36.914 11.108 11.436 1.00 42.38 379 TRP A C 1
ATOM 3055 O O . TRP A 1 379 ? 37.482 10.677 12.435 1.00 42.38 379 TRP A O 1
ATOM 3065 N N . ILE A 1 380 ? 35.905 10.437 10.865 1.00 45.16 380 ILE A N 1
ATOM 3066 C CA . ILE A 1 380 ? 35.334 9.172 11.355 1.00 45.16 380 ILE A CA 1
ATOM 3067 C C . ILE A 1 380 ? 36.401 8.074 11.414 1.00 45.16 380 ILE A C 1
ATOM 3069 O O . ILE A 1 380 ? 36.473 7.288 12.359 1.00 45.16 380 ILE A O 1
ATOM 3073 N N . ARG A 1 381 ? 37.255 8.017 10.392 1.00 45.62 381 ARG A N 1
ATOM 3074 C CA . ARG A 1 381 ? 38.318 7.016 10.298 1.00 45.62 381 ARG A CA 1
ATOM 3075 C C . ARG A 1 381 ? 39.472 7.289 11.273 1.00 45.62 381 ARG A C 1
ATOM 3077 O O . ARG A 1 381 ? 40.151 6.339 11.648 1.00 45.62 381 ARG A O 1
ATOM 3084 N N . GLN A 1 382 ? 39.679 8.543 11.682 1.00 42.44 382 GLN A N 1
ATOM 3085 C CA . GLN A 1 382 ? 40.746 8.966 12.600 1.00 42.44 382 GLN A CA 1
ATOM 3086 C C . GLN A 1 382 ? 40.304 9.035 14.073 1.00 42.44 382 GLN A C 1
ATOM 3088 O O . GLN A 1 382 ? 41.136 8.860 14.960 1.00 42.44 382 GLN A O 1
ATOM 3093 N N . HIS A 1 383 ? 39.005 9.192 14.353 1.00 42.53 383 HIS A N 1
ATOM 3094 C CA . HIS A 1 383 ? 38.459 9.270 15.714 1.00 42.53 383 HIS A CA 1
ATOM 3095 C C . HIS A 1 383 ? 37.351 8.234 15.983 1.00 42.53 383 HIS A C 1
ATOM 3097 O O . HIS A 1 383 ? 36.253 8.601 16.410 1.00 42.53 383 HIS A O 1
ATOM 3103 N N . PRO A 1 384 ? 37.611 6.919 15.819 1.00 44.91 384 PRO A N 1
ATOM 3104 C CA . PRO A 1 384 ? 36.606 5.888 16.083 1.00 44.91 384 PRO A CA 1
ATOM 3105 C C . PRO A 1 384 ? 36.074 5.967 17.521 1.00 44.91 384 PRO A C 1
ATOM 3107 O O . PRO A 1 384 ? 34.887 5.779 17.743 1.00 44.91 384 PRO A O 1
ATOM 3110 N N . ARG A 1 385 ? 36.919 6.343 18.493 1.00 44.09 385 ARG A N 1
ATOM 3111 C CA . ARG A 1 385 ? 36.530 6.531 19.902 1.00 44.09 385 ARG A CA 1
ATOM 3112 C C . ARG A 1 385 ? 35.529 7.670 20.116 1.00 44.09 385 ARG A C 1
ATOM 3114 O O . ARG A 1 385 ? 34.724 7.564 21.028 1.00 44.09 385 ARG A O 1
ATOM 3121 N N . VAL A 1 386 ? 35.546 8.714 19.281 1.00 46.69 386 VAL A N 1
ATOM 3122 C CA . VAL A 1 386 ? 34.579 9.819 19.363 1.00 46.69 386 VAL A CA 1
ATOM 3123 C C . VAL A 1 386 ? 33.253 9.401 18.745 1.00 46.69 386 VAL A C 1
ATOM 3125 O O . VAL A 1 386 ? 32.238 9.702 19.340 1.00 46.69 386 VAL A O 1
ATOM 3128 N N . ILE A 1 387 ? 33.238 8.625 17.651 1.00 47.38 387 ILE A N 1
ATOM 3129 C CA . ILE A 1 387 ? 31.989 8.069 17.094 1.00 47.38 387 ILE A CA 1
ATOM 3130 C C . ILE A 1 387 ? 31.379 7.063 18.048 1.00 47.38 387 ILE A C 1
ATOM 3132 O O . ILE A 1 387 ? 30.203 7.184 18.352 1.00 47.38 387 ILE A O 1
ATOM 3136 N N . TYR A 1 388 ? 32.162 6.087 18.524 1.00 45.88 388 TYR A N 1
ATOM 3137 C CA . TYR A 1 388 ? 31.692 5.128 19.514 1.00 45.88 388 TYR A CA 1
ATOM 3138 C C . TYR A 1 388 ? 31.254 5.876 20.768 1.00 45.88 388 TYR A C 1
ATOM 3140 O O . TYR A 1 388 ? 30.172 5.604 21.250 1.00 45.88 388 TYR A O 1
ATOM 3148 N N . GLY A 1 389 ? 31.994 6.890 21.224 1.00 40.25 389 GLY A N 1
ATOM 3149 C CA . GLY A 1 389 ? 31.603 7.760 22.332 1.00 40.25 389 GLY A CA 1
ATOM 3150 C C . GLY A 1 389 ? 30.295 8.512 22.087 1.00 40.25 389 GLY A C 1
ATOM 3151 O O . GLY A 1 389 ? 29.430 8.466 22.942 1.00 40.25 389 GLY A O 1
ATOM 3152 N N . THR A 1 390 ? 30.087 9.125 20.919 1.00 44.59 390 THR A N 1
ATOM 3153 C CA . THR A 1 390 ? 28.857 9.857 20.573 1.00 44.59 390 THR A CA 1
ATOM 3154 C C . THR A 1 390 ? 27.680 8.936 20.288 1.00 44.59 390 THR A C 1
ATOM 3156 O O . THR A 1 390 ? 26.572 9.289 20.649 1.00 44.59 390 THR A O 1
ATOM 3159 N N . PHE A 1 391 ? 27.889 7.753 19.701 1.00 42.78 391 PHE A N 1
ATOM 3160 C CA . PHE A 1 391 ? 26.846 6.736 19.529 1.00 42.78 391 PHE A CA 1
ATOM 3161 C C . PHE A 1 391 ? 26.497 6.106 20.873 1.00 42.78 391 PHE A C 1
ATOM 3163 O O . PHE A 1 391 ? 25.334 5.881 21.137 1.00 42.78 391 PHE A O 1
ATOM 3170 N N . THR A 1 392 ? 27.473 5.875 21.754 1.00 43.50 392 THR A N 1
ATOM 3171 C CA . THR A 1 392 ? 27.218 5.371 23.112 1.00 43.50 392 THR A CA 1
ATOM 3172 C C . THR A 1 392 ? 26.526 6.446 23.942 1.00 43.50 392 THR A C 1
ATOM 3174 O O . THR A 1 392 ? 25.552 6.136 24.603 1.00 43.50 392 THR A O 1
ATOM 3177 N N . LEU A 1 393 ? 26.938 7.714 23.850 1.00 39.69 393 LEU A N 1
ATOM 3178 C CA . LEU A 1 393 ? 26.282 8.836 24.523 1.00 39.69 393 LEU A CA 1
ATOM 3179 C C . LEU A 1 393 ? 24.872 9.071 23.964 1.00 39.69 393 LEU A C 1
ATOM 3181 O O . LEU A 1 393 ? 23.973 9.296 24.752 1.00 39.69 393 LEU A O 1
ATOM 3185 N N . PHE A 1 394 ? 24.656 8.961 22.647 1.00 41.03 394 PHE A N 1
ATOM 3186 C CA . PHE A 1 394 ? 23.346 9.097 21.993 1.00 41.03 394 PHE A CA 1
ATOM 3187 C C . PHE A 1 394 ? 22.429 7.900 22.265 1.00 41.03 394 PHE A C 1
ATOM 3189 O O . PHE A 1 394 ? 21.251 8.099 22.513 1.00 41.03 394 PHE A O 1
ATOM 3196 N N . SER A 1 395 ? 22.955 6.672 22.302 1.00 44.97 395 SER A N 1
ATOM 3197 C CA . SER A 1 395 ? 22.219 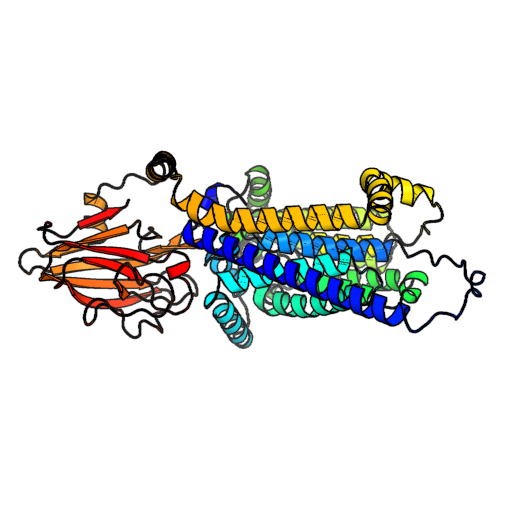5.465 22.698 1.00 44.97 395 SER A CA 1
ATOM 3198 C C . SER A 1 395 ? 21.922 5.438 24.198 1.00 44.97 395 SER A C 1
ATOM 3200 O O . SER A 1 395 ? 20.856 4.984 24.586 1.00 44.97 395 SER A O 1
ATOM 3202 N N . VAL A 1 396 ? 22.823 5.951 25.044 1.00 44.56 396 VAL A N 1
ATOM 3203 C CA . VAL A 1 396 ? 22.592 6.137 26.486 1.00 44.56 396 VAL A CA 1
ATOM 3204 C C . VAL A 1 396 ? 21.612 7.283 26.724 1.00 44.56 396 VAL A C 1
ATOM 3206 O O . VAL A 1 396 ? 20.743 7.121 27.565 1.00 44.56 396 VAL A O 1
ATOM 3209 N N . LEU A 1 397 ? 21.670 8.380 25.957 1.00 41.72 397 LEU A N 1
ATOM 3210 C CA . LEU A 1 397 ? 20.655 9.442 25.961 1.00 41.72 397 LEU A CA 1
ATOM 3211 C C . LEU A 1 397 ? 19.306 8.931 25.455 1.00 41.72 397 LEU A C 1
ATOM 3213 O O . LEU A 1 397 ? 18.308 9.302 26.043 1.00 41.72 397 LEU A O 1
ATOM 3217 N N . LEU A 1 398 ? 19.264 8.066 24.435 1.00 41.53 398 LEU A N 1
ATOM 3218 C CA . LEU A 1 398 ? 18.039 7.433 23.934 1.00 41.53 398 LEU A CA 1
ATOM 3219 C C . LEU A 1 398 ? 17.456 6.439 24.938 1.00 41.53 398 LEU A C 1
ATOM 3221 O O . LEU A 1 398 ? 16.249 6.425 25.132 1.00 41.53 398 LEU A O 1
ATOM 3225 N N . LEU A 1 399 ? 18.303 5.653 25.611 1.00 42.09 399 LEU A N 1
ATOM 3226 C CA . LEU A 1 399 ? 17.898 4.764 26.700 1.00 42.09 399 LEU A CA 1
ATOM 3227 C C . LEU A 1 399 ? 17.399 5.568 27.911 1.00 42.09 399 LEU A C 1
ATOM 3229 O O . LEU A 1 399 ? 16.356 5.229 28.471 1.00 42.09 399 LEU A O 1
ATOM 3233 N N . PHE A 1 400 ? 18.080 6.665 28.269 1.00 36.44 400 PHE A N 1
ATOM 3234 C CA . PHE A 1 400 ? 17.658 7.592 29.324 1.00 36.44 400 PHE A CA 1
ATOM 3235 C C . PHE A 1 400 ? 16.385 8.351 28.954 1.00 36.44 400 PHE A C 1
ATOM 3237 O O . PHE A 1 400 ? 15.539 8.520 29.826 1.00 36.44 400 PHE A O 1
ATOM 3244 N N . THR A 1 401 ? 16.184 8.774 27.701 1.00 36.59 401 THR A N 1
ATOM 3245 C CA . THR A 1 401 ? 14.916 9.377 27.271 1.00 36.59 401 THR A CA 1
ATOM 3246 C C . THR A 1 401 ? 13.808 8.332 27.266 1.00 36.59 401 THR A C 1
ATOM 3248 O O . THR A 1 401 ? 12.748 8.625 27.789 1.00 36.59 401 THR A O 1
ATOM 3251 N N . SER A 1 402 ? 14.025 7.084 26.843 1.00 36.81 402 SER A N 1
ATOM 3252 C CA . SER A 1 402 ? 12.999 6.035 26.994 1.00 36.81 402 SER A CA 1
ATOM 3253 C C . SER A 1 402 ? 12.676 5.683 28.459 1.00 36.81 402 SER A C 1
ATOM 3255 O O . SER A 1 402 ? 11.528 5.366 28.755 1.00 36.81 402 SER A O 1
ATOM 3257 N N . TYR A 1 403 ? 13.630 5.813 29.393 1.00 37.16 403 TYR A N 1
ATOM 3258 C CA . TYR A 1 403 ? 13.396 5.590 30.832 1.00 37.16 403 TYR A CA 1
ATOM 3259 C C . TYR A 1 403 ? 12.804 6.803 31.572 1.00 37.16 403 TYR A C 1
ATOM 3261 O O . TYR A 1 403 ? 12.165 6.631 32.607 1.00 37.16 403 TYR A O 1
ATOM 3269 N N . THR A 1 404 ? 13.000 8.027 31.067 1.00 35.53 404 THR A N 1
ATOM 3270 C CA . THR A 1 404 ? 12.515 9.267 31.707 1.00 35.53 404 THR A CA 1
ATOM 3271 C C . THR A 1 404 ? 11.278 9.858 31.034 1.00 35.53 404 THR A C 1
ATOM 3273 O O . THR A 1 404 ? 10.499 10.523 31.706 1.00 35.53 404 THR A O 1
ATOM 3276 N N . VAL A 1 405 ? 11.033 9.578 29.752 1.00 34.34 405 VAL A N 1
ATOM 3277 C CA . VAL A 1 405 ? 9.872 10.080 28.999 1.00 34.34 405 VAL A CA 1
ATOM 3278 C C . VAL A 1 405 ? 8.626 9.222 29.244 1.00 34.34 405 VAL A C 1
ATOM 3280 O O . VAL A 1 405 ? 7.537 9.784 29.318 1.00 34.34 405 VAL A O 1
ATOM 3283 N N . ALA A 1 406 ? 8.764 7.913 29.495 1.00 35.53 406 ALA A N 1
ATOM 3284 C CA . ALA A 1 406 ? 7.622 7.068 29.868 1.00 35.53 406 ALA A CA 1
ATOM 3285 C C . ALA A 1 406 ? 6.967 7.500 31.206 1.00 35.53 406 ALA A C 1
ATOM 3287 O O . ALA A 1 406 ? 5.741 7.572 31.264 1.00 35.53 406 ALA A O 1
ATOM 3288 N N . PRO A 1 407 ? 7.721 7.913 32.251 1.00 33.19 407 PRO A N 1
ATOM 3289 C CA . PRO A 1 407 ? 7.122 8.521 33.442 1.00 33.19 407 PRO A CA 1
ATOM 3290 C C . PRO A 1 407 ? 6.851 10.030 33.312 1.00 33.19 407 PRO A C 1
ATOM 3292 O O . PRO A 1 407 ? 5.945 10.521 33.977 1.00 33.19 407 PRO A O 1
ATOM 3295 N N . ALA A 1 408 ? 7.603 10.788 32.497 1.00 27.28 408 ALA A N 1
ATOM 3296 C CA . ALA A 1 408 ? 7.429 12.246 32.386 1.00 27.28 408 ALA A CA 1
ATOM 3297 C C . ALA A 1 408 ? 6.266 12.679 31.477 1.00 27.28 408 ALA A C 1
ATOM 3299 O O . ALA A 1 408 ? 5.700 13.740 31.716 1.00 27.28 408 ALA A O 1
ATOM 3300 N N . ILE A 1 409 ? 5.859 11.876 30.484 1.00 34.88 409 ILE A N 1
ATOM 3301 C CA . ILE A 1 409 ? 4.599 12.099 29.743 1.00 34.88 409 ILE A CA 1
ATOM 3302 C C . ILE A 1 409 ? 3.394 11.694 30.606 1.00 34.88 409 ILE A C 1
ATOM 3304 O O . ILE A 1 409 ? 2.346 12.335 30.543 1.00 34.88 409 ILE A O 1
ATOM 3308 N N . ALA A 1 410 ? 3.565 10.705 31.490 1.00 34.53 410 ALA A N 1
ATOM 3309 C CA . ALA A 1 410 ? 2.567 10.347 32.494 1.00 34.53 410 ALA A CA 1
ATOM 3310 C C . ALA A 1 410 ? 2.456 11.378 33.641 1.00 34.53 410 ALA A C 1
ATOM 3312 O O . ALA A 1 410 ? 1.401 11.464 34.268 1.00 34.53 410 ALA A O 1
ATOM 3313 N N . SER A 1 411 ? 3.505 12.170 33.921 1.00 31.62 411 SER A N 1
ATOM 3314 C CA . SER A 1 411 ? 3.533 13.117 35.052 1.00 31.62 411 SER A CA 1
ATOM 3315 C C . SER A 1 411 ? 3.448 14.605 34.682 1.00 31.62 411 SER A C 1
ATOM 3317 O O . SER A 1 411 ? 2.945 15.384 35.491 1.00 31.62 411 SER A O 1
ATOM 3319 N N . ASN A 1 412 ? 3.836 15.024 33.471 1.00 31.52 412 ASN A N 1
ATOM 3320 C CA . ASN A 1 412 ? 3.676 16.406 33.005 1.00 31.52 412 ASN A CA 1
ATOM 3321 C C . ASN A 1 412 ? 2.515 16.500 32.014 1.00 31.52 412 ASN A C 1
ATOM 3323 O O . ASN A 1 412 ? 2.668 16.346 30.804 1.00 31.52 412 ASN A O 1
ATOM 3327 N N . GLY A 1 413 ? 1.339 16.749 32.591 1.00 35.25 413 GLY A N 1
ATOM 3328 C CA . GLY A 1 413 ? 0.037 16.712 31.947 1.00 35.25 413 GLY A CA 1
ATOM 3329 C C . GLY A 1 413 ? -0.039 17.352 30.563 1.00 35.25 413 GLY A C 1
ATOM 3330 O O . GLY A 1 413 ? 0.209 18.547 30.377 1.00 35.25 413 GLY A O 1
ATOM 3331 N N . ILE A 1 414 ? -0.540 16.552 29.620 1.00 33.03 414 ILE A N 1
ATOM 3332 C CA . ILE A 1 414 ? -1.277 17.037 28.456 1.00 33.03 414 ILE A CA 1
ATOM 3333 C C . ILE A 1 414 ? -2.350 17.980 28.996 1.00 33.03 414 ILE A C 1
ATOM 3335 O O . ILE A 1 414 ? -3.298 17.577 29.672 1.00 33.03 414 ILE A O 1
ATOM 3339 N N . THR A 1 415 ? -2.137 19.274 28.783 1.00 32.31 415 THR A N 1
ATOM 3340 C CA . THR A 1 415 ? -2.999 20.310 29.329 1.00 32.31 415 THR A CA 1
ATOM 3341 C C . THR A 1 415 ? -4.401 20.088 28.774 1.00 32.31 415 THR A C 1
ATOM 3343 O O . THR A 1 415 ? -4.584 20.000 27.562 1.00 32.31 415 THR A O 1
ATOM 3346 N N . ILE A 1 416 ? -5.387 20.060 29.671 1.00 38.66 416 ILE A N 1
ATOM 3347 C CA . ILE A 1 416 ? -6.838 19.876 29.463 1.00 38.66 416 ILE A CA 1
ATOM 3348 C C . ILE A 1 416 ? -7.414 20.669 28.255 1.00 38.66 416 ILE A C 1
ATOM 3350 O O . ILE A 1 416 ? -8.472 20.336 27.727 1.00 38.66 416 ILE A O 1
ATOM 3354 N N . LYS A 1 417 ? -6.687 21.670 27.744 1.00 30.20 417 LYS A N 1
ATOM 3355 C CA . LYS A 1 417 ? -7.006 22.461 26.549 1.00 30.20 417 LYS A CA 1
ATOM 3356 C C . LYS A 1 417 ? -6.966 21.706 25.209 1.00 30.20 417 LYS A C 1
ATOM 3358 O O . LYS A 1 417 ? -7.756 22.061 24.339 1.00 30.20 417 LYS A O 1
ATOM 3363 N N . SER A 1 418 ? -6.107 20.703 24.997 1.00 33.44 418 SER A N 1
ATOM 3364 C CA . SER A 1 418 ? -6.093 19.950 23.719 1.00 33.44 418 SER A CA 1
ATOM 3365 C C . SER A 1 418 ? -7.277 18.983 23.613 1.00 33.44 418 SER A C 1
ATOM 3367 O O . SER A 1 418 ? -7.875 18.854 22.546 1.00 33.44 418 SER A O 1
ATOM 3369 N N . ILE A 1 419 ? -7.690 18.413 24.748 1.00 34.09 419 ILE A N 1
ATOM 3370 C CA . ILE A 1 419 ? -8.926 17.634 24.896 1.00 34.09 419 ILE A CA 1
ATOM 3371 C C . ILE A 1 419 ? -10.146 18.546 24.674 1.00 34.09 419 ILE A C 1
ATOM 3373 O O . ILE A 1 419 ? -11.038 18.203 23.906 1.00 34.09 419 ILE A O 1
ATOM 3377 N N . GLN A 1 420 ? -10.150 19.764 25.229 1.00 30.25 420 GLN A N 1
ATOM 3378 C CA . GLN A 1 420 ? -11.222 20.744 24.987 1.00 30.25 420 GLN A CA 1
ATOM 3379 C C . GLN A 1 420 ? -11.287 21.259 23.537 1.00 30.25 420 GLN A C 1
ATOM 3381 O O . GLN A 1 420 ? -12.370 21.579 23.048 1.00 30.25 420 GLN A O 1
ATOM 3386 N N . ALA A 1 421 ? -10.159 21.346 22.826 1.00 30.91 421 ALA A N 1
ATOM 3387 C CA . ALA A 1 421 ? -10.133 21.717 21.409 1.00 30.91 421 ALA A CA 1
ATOM 3388 C C . ALA A 1 421 ? -10.614 20.572 20.496 1.00 30.91 421 ALA A C 1
ATOM 3390 O O . ALA A 1 421 ? -11.271 20.835 19.488 1.00 30.91 421 ALA A O 1
ATOM 3391 N N . TYR A 1 422 ? -10.356 19.315 20.880 1.00 36.44 422 TYR A N 1
ATOM 3392 C CA . TYR A 1 422 ? -10.930 18.120 20.253 1.00 36.44 422 TYR A CA 1
ATOM 3393 C C . TYR A 1 422 ? -12.459 18.076 20.435 1.00 36.44 422 TYR A C 1
ATOM 3395 O O . TYR A 1 422 ? -13.192 17.981 19.446 1.00 36.44 422 TYR A O 1
ATOM 3403 N N . GLN A 1 423 ? -12.937 18.315 21.664 1.00 35.00 423 GLN A N 1
ATOM 3404 C CA . GLN A 1 423 ? -14.361 18.406 22.026 1.00 35.00 423 GLN A CA 1
ATOM 3405 C C . GLN A 1 423 ? -15.136 19.477 21.251 1.00 35.00 423 GLN A C 1
ATOM 3407 O O . GLN A 1 423 ? -16.325 19.321 20.993 1.00 35.00 423 GLN A O 1
ATOM 3412 N N . LYS A 1 424 ? -14.480 20.573 20.854 1.00 31.30 424 LYS A N 1
ATOM 3413 C CA . LYS A 1 424 ? -15.140 21.689 20.159 1.00 31.30 424 LYS A CA 1
ATOM 3414 C C . LYS A 1 424 ? -15.400 21.434 18.669 1.00 31.30 424 LYS A C 1
ATOM 3416 O O . LYS A 1 424 ? -16.117 22.219 18.056 1.00 31.30 424 LYS A O 1
ATOM 3421 N N . SER A 1 425 ? -14.798 20.394 18.079 1.00 34.56 425 SER A N 1
ATOM 3422 C CA . SER A 1 425 ? -14.849 20.144 16.627 1.00 34.56 425 SER A CA 1
ATOM 3423 C C . SER A 1 425 ? -15.790 19.016 16.189 1.00 34.56 425 SER A C 1
ATOM 3425 O O . SER A 1 425 ? -16.096 18.931 15.002 1.00 34.56 425 SER A O 1
ATOM 3427 N N . ARG A 1 426 ? -16.301 18.196 17.119 1.00 38.00 426 ARG A N 1
ATOM 3428 C CA . ARG A 1 426 ? -17.428 17.289 16.856 1.00 38.00 426 ARG A CA 1
ATOM 3429 C C . ARG A 1 426 ? -18.717 17.992 17.273 1.00 38.00 426 ARG A C 1
ATOM 3431 O O . ARG A 1 426 ? -18.780 18.578 18.349 1.00 38.00 426 ARG A O 1
ATOM 3438 N N . GLN A 1 427 ? -19.713 17.982 16.389 1.00 39.72 427 GLN A N 1
ATOM 3439 C CA . GLN A 1 427 ? -21.033 18.572 16.617 1.00 39.72 427 GLN A CA 1
ATOM 3440 C C . GLN A 1 427 ? -21.530 18.266 18.034 1.00 39.72 427 GLN A C 1
ATOM 3442 O O . GLN A 1 427 ? -21.563 17.109 18.452 1.00 39.72 427 GLN A O 1
ATOM 3447 N N . SER A 1 428 ? -21.918 19.308 18.767 1.00 37.16 428 SER A N 1
ATOM 3448 C CA . SER A 1 428 ? -22.523 19.210 20.090 1.00 37.16 428 SER A CA 1
ATOM 3449 C C . SER A 1 428 ? -23.899 18.551 19.986 1.00 37.16 428 SER A C 1
ATOM 3451 O O . SER A 1 428 ? -24.938 19.211 19.977 1.00 37.16 428 SER A O 1
ATOM 3453 N N . PHE A 1 429 ? -23.932 17.223 19.893 1.00 47.47 429 PHE A N 1
ATOM 3454 C CA . PHE A 1 429 ? -25.171 16.490 20.072 1.00 47.47 429 PHE A CA 1
ATOM 3455 C C . PHE A 1 429 ? -25.620 16.666 21.523 1.00 47.47 429 PHE A C 1
ATOM 3457 O O . PHE A 1 429 ? -24.928 16.274 22.461 1.00 47.47 429 PHE A O 1
ATOM 3464 N N . SER A 1 430 ? -26.794 17.266 21.714 1.00 56.03 430 SER A N 1
ATOM 3465 C CA . SER A 1 430 ? -27.469 17.235 23.010 1.00 56.03 430 SER A CA 1
ATOM 3466 C C . SER A 1 430 ? -27.623 15.778 23.458 1.00 56.03 430 SER A C 1
ATOM 3468 O O . SER A 1 430 ? -28.030 14.922 22.670 1.00 56.03 430 SER A O 1
ATOM 3470 N N . THR A 1 431 ? -27.335 15.497 24.728 1.00 59.91 431 THR A N 1
ATOM 3471 C CA . THR A 1 431 ? -27.480 14.167 25.349 1.00 59.91 431 THR A CA 1
ATOM 3472 C C . THR A 1 431 ? -28.880 13.579 25.150 1.00 59.91 431 THR A C 1
ATOM 3474 O O . THR A 1 431 ? -29.039 12.366 24.991 1.00 59.91 431 THR A O 1
ATOM 3477 N N . LYS A 1 432 ? -29.895 14.449 25.066 1.00 59.47 432 LYS A N 1
ATOM 3478 C CA . LYS A 1 432 ? -31.275 14.078 24.743 1.00 59.47 432 LYS A CA 1
ATOM 3479 C C . LYS A 1 432 ? -31.399 13.471 23.337 1.00 59.47 432 LYS A C 1
ATOM 3481 O O . LYS A 1 432 ? -31.967 12.394 23.201 1.00 59.47 432 LYS A O 1
ATOM 3486 N N . ASN A 1 433 ? -30.788 14.091 22.325 1.00 72.25 433 ASN A N 1
ATOM 3487 C CA . ASN A 1 433 ? -30.841 13.613 20.936 1.00 72.25 433 ASN A CA 1
ATOM 3488 C C . ASN A 1 433 ? -30.092 12.284 20.743 1.00 72.25 433 ASN A C 1
ATOM 3490 O O . ASN A 1 433 ? -30.534 11.447 19.964 1.00 72.25 433 ASN A O 1
ATOM 3494 N N . LEU A 1 434 ? -28.973 12.068 21.447 1.00 78.38 434 LEU A N 1
ATOM 3495 C CA . LEU A 1 434 ? -28.234 10.795 21.384 1.00 78.38 434 LEU A CA 1
ATOM 3496 C C . LEU A 1 434 ? -29.018 9.651 22.019 1.00 78.38 434 LEU A C 1
ATOM 3498 O O . LEU A 1 434 ? -29.112 8.567 21.446 1.00 78.38 434 LEU A O 1
ATOM 3502 N N . THR A 1 435 ? -29.601 9.907 23.191 1.00 80.81 435 THR A N 1
ATOM 3503 C CA . THR A 1 435 ? -30.397 8.905 23.901 1.00 80.81 435 THR A CA 1
ATOM 3504 C C . THR A 1 435 ? -31.621 8.518 23.071 1.00 80.81 435 THR A C 1
ATOM 3506 O O . THR A 1 435 ? -31.838 7.337 22.852 1.00 80.81 435 THR A O 1
ATOM 3509 N N . GLU A 1 436 ? -32.369 9.481 22.522 1.00 82.38 436 GLU A N 1
ATOM 3510 C CA . GLU A 1 436 ? -33.541 9.190 21.677 1.00 82.38 436 GLU A CA 1
ATOM 3511 C C . GLU A 1 436 ? -33.188 8.442 20.378 1.00 82.38 436 GLU A C 1
ATOM 3513 O O . GLU A 1 436 ? -34.005 7.672 19.872 1.00 82.38 436 GLU A O 1
ATOM 3518 N N . ARG A 1 437 ? -31.970 8.632 19.850 1.00 83.88 437 ARG A N 1
ATOM 3519 C CA . ARG A 1 437 ? -31.505 7.978 18.620 1.00 83.88 437 ARG A CA 1
ATOM 3520 C C . ARG A 1 437 ? -31.127 6.511 18.822 1.00 83.88 437 ARG A C 1
ATOM 3522 O O . ARG A 1 437 ? -31.496 5.687 17.993 1.00 83.88 437 ARG A O 1
ATOM 3529 N N . PHE A 1 438 ? -30.396 6.191 19.890 1.00 86.81 438 PHE A N 1
ATOM 3530 C CA . PHE A 1 438 ? -29.788 4.863 20.075 1.00 86.81 438 PHE A CA 1
ATOM 3531 C C . PHE A 1 438 ? -30.395 4.055 21.228 1.00 86.81 438 PHE A C 1
ATOM 3533 O O . PHE A 1 438 ? -30.060 2.884 21.406 1.00 86.81 438 PHE A O 1
ATOM 3540 N N . MET A 1 439 ? -31.288 4.650 22.024 1.00 91.88 439 MET A N 1
ATOM 3541 C CA . MET A 1 439 ? -31.823 4.034 23.234 1.00 91.88 439 MET A CA 1
ATOM 3542 C C . MET A 1 439 ? -33.345 4.191 23.346 1.00 91.88 439 MET A C 1
ATOM 3544 O O . MET A 1 439 ? -33.901 5.281 23.238 1.00 91.88 439 MET A O 1
ATOM 3548 N N . ARG A 1 440 ? -34.043 3.091 23.648 1.00 93.75 440 ARG A N 1
ATOM 3549 C CA . ARG A 1 440 ? -35.459 3.098 24.047 1.00 93.75 440 ARG A CA 1
ATOM 3550 C C . ARG A 1 440 ? -35.594 2.619 25.484 1.00 93.75 440 ARG A C 1
ATOM 3552 O O . ARG A 1 440 ? -35.086 1.561 25.842 1.00 93.75 440 ARG A O 1
ATOM 3559 N N . ILE A 1 441 ? -36.306 3.380 26.310 1.00 94.62 441 ILE A N 1
ATOM 3560 C CA . ILE A 1 441 ? -36.359 3.166 27.761 1.00 94.62 441 ILE A CA 1
ATOM 3561 C C . ILE A 1 441 ? -37.781 2.787 28.179 1.00 94.62 441 ILE A C 1
ATOM 3563 O O . ILE A 1 441 ? -38.732 3.512 27.899 1.00 94.62 441 ILE A O 1
ATOM 3567 N N . ASN A 1 442 ? -37.923 1.675 28.900 1.00 94.62 442 ASN A N 1
ATOM 3568 C CA . ASN A 1 442 ? -39.153 1.285 29.580 1.00 94.62 442 ASN A CA 1
ATOM 3569 C C . ASN A 1 442 ? -38.939 1.363 31.097 1.00 94.62 442 ASN A C 1
ATOM 3571 O O . ASN A 1 442 ? -38.446 0.428 31.730 1.00 94.62 442 ASN A O 1
ATOM 3575 N N . THR A 1 443 ? -39.332 2.495 31.678 1.00 92.81 443 THR A N 1
ATOM 3576 C CA . THR A 1 443 ? -39.175 2.772 33.111 1.00 92.81 443 THR A CA 1
ATOM 3577 C C . THR A 1 443 ? -40.039 1.879 33.995 1.00 92.81 443 THR A C 1
ATOM 3579 O O . THR A 1 443 ? -39.594 1.521 35.078 1.00 92.81 443 THR A O 1
ATOM 3582 N N . LYS A 1 444 ? -41.231 1.463 33.539 1.00 92.69 444 LYS A N 1
ATOM 3583 C CA . LYS A 1 444 ? -42.138 0.597 34.318 1.00 92.69 444 LYS A CA 1
ATOM 3584 C C . LYS A 1 444 ? -41.532 -0.779 34.594 1.00 92.69 444 LYS A C 1
ATOM 3586 O O . LYS A 1 444 ? -41.729 -1.326 35.670 1.00 92.69 444 LYS A O 1
ATOM 3591 N N . ASN A 1 445 ? -40.785 -1.306 33.625 1.00 93.62 445 ASN A N 1
ATOM 3592 C CA . ASN A 1 445 ? -40.193 -2.641 33.697 1.00 93.62 445 ASN A CA 1
ATOM 3593 C C . ASN A 1 445 ? -38.685 -2.612 33.996 1.00 93.62 445 ASN A C 1
ATOM 3595 O O . ASN A 1 445 ? -38.039 -3.649 33.875 1.00 93.62 445 ASN A O 1
ATOM 3599 N N . HIS A 1 446 ? -38.115 -1.440 34.317 1.00 95.88 446 HIS A N 1
ATOM 3600 C CA . HIS A 1 446 ? -36.667 -1.229 34.463 1.00 95.88 446 HIS A CA 1
ATOM 3601 C C . HIS A 1 446 ? -35.853 -1.874 33.325 1.00 95.88 446 HIS A C 1
ATOM 3603 O O . HIS A 1 446 ? -34.877 -2.591 33.559 1.00 95.88 446 HIS A O 1
ATOM 3609 N N . ARG A 1 447 ? -36.283 -1.645 32.077 1.00 97.44 447 ARG A N 1
ATOM 3610 C CA . ARG A 1 447 ? -35.698 -2.256 30.876 1.00 97.44 447 ARG A CA 1
ATOM 3611 C C . ARG A 1 447 ? -35.250 -1.193 29.882 1.00 97.44 447 ARG A C 1
ATOM 3613 O O . ARG A 1 447 ? -35.965 -0.214 29.660 1.00 97.44 447 ARG A O 1
ATOM 3620 N N . VAL A 1 448 ? -34.087 -1.389 29.271 1.00 96.50 448 VAL A N 1
ATOM 3621 C CA . VAL A 1 448 ? -33.534 -0.495 28.249 1.00 96.50 448 VAL A CA 1
ATOM 3622 C C . VAL A 1 448 ? -33.129 -1.283 27.011 1.00 96.50 448 VAL A C 1
ATOM 3624 O O . VAL A 1 448 ? -32.465 -2.307 27.121 1.00 96.50 448 VAL A O 1
ATOM 3627 N N . TYR A 1 449 ? -33.530 -0.791 25.843 1.00 96.19 449 TYR A N 1
ATOM 3628 C CA . TYR A 1 449 ? -33.129 -1.314 24.543 1.00 96.19 449 TYR A CA 1
ATOM 3629 C C . TYR A 1 449 ? -32.092 -0.372 23.944 1.00 96.19 449 TYR A C 1
ATOM 3631 O O . TYR A 1 449 ? -32.352 0.826 23.826 1.00 96.19 449 TYR A O 1
ATOM 3639 N N . PHE A 1 450 ? -30.938 -0.906 23.579 1.00 92.75 450 PHE A N 1
ATOM 3640 C CA . PHE A 1 450 ? -29.785 -0.171 23.084 1.00 92.75 450 PHE A CA 1
ATOM 3641 C C . PHE A 1 450 ? -29.387 -0.711 21.708 1.00 92.75 450 PHE A C 1
ATOM 3643 O O . PHE A 1 450 ? -29.191 -1.914 21.543 1.00 92.75 450 PHE A O 1
ATOM 3650 N N . GLN A 1 451 ? -29.310 0.167 20.712 1.00 93.19 451 GLN A N 1
ATOM 3651 C CA . GLN A 1 451 ? -28.757 -0.164 19.401 1.00 93.19 451 GLN A CA 1
ATOM 3652 C C . GLN A 1 451 ? -27.279 0.196 19.381 1.00 93.19 451 GLN A C 1
ATOM 3654 O O . GLN A 1 451 ? -26.925 1.299 19.782 1.00 93.19 451 GLN A O 1
ATOM 3659 N N . LEU A 1 452 ? -26.462 -0.745 18.918 1.00 94.50 452 LEU A N 1
ATOM 3660 C CA . LEU A 1 452 ? -25.020 -0.612 18.810 1.00 94.50 452 LEU A CA 1
ATOM 3661 C C . LEU A 1 452 ? -24.589 -1.033 17.408 1.00 94.50 452 LEU A C 1
ATOM 3663 O O . LEU A 1 452 ? -24.823 -2.175 17.012 1.00 94.50 452 LEU A O 1
ATOM 3667 N N . THR A 1 453 ? -23.940 -0.147 16.666 1.00 92.62 453 THR A N 1
ATOM 3668 C CA . THR A 1 453 ? -23.476 -0.443 15.306 1.00 92.62 453 THR A CA 1
ATOM 3669 C C . THR A 1 453 ? -21.964 -0.317 15.235 1.00 92.62 453 THR A C 1
ATOM 3671 O O . THR A 1 453 ? -21.455 0.774 15.458 1.00 92.62 453 THR A O 1
ATOM 3674 N N . ALA A 1 454 ? -21.244 -1.388 14.895 1.00 89.81 454 ALA A N 1
ATOM 3675 C CA . ALA A 1 454 ? -19.845 -1.261 14.486 1.00 89.81 454 ALA A CA 1
ATOM 3676 C C . ALA A 1 454 ? -19.819 -0.618 13.099 1.00 89.81 454 ALA A C 1
ATOM 3678 O O . ALA A 1 454 ? -20.410 -1.167 12.165 1.00 89.81 454 ALA A O 1
ATOM 3679 N N . THR A 1 455 ? -19.194 0.547 12.957 1.00 80.88 455 THR A N 1
ATOM 3680 C CA . THR A 1 455 ? -19.070 1.230 11.665 1.00 80.88 455 THR A CA 1
ATOM 3681 C C . THR A 1 455 ? -17.632 1.608 11.372 1.00 80.88 455 THR A C 1
ATOM 3683 O O . THR A 1 455 ? -16.770 1.569 12.252 1.00 80.88 455 THR A O 1
ATOM 3686 N N . THR A 1 456 ? -17.377 1.921 10.107 1.00 66.75 456 THR A N 1
ATOM 3687 C CA . THR A 1 456 ? -16.136 2.548 9.683 1.00 66.75 456 THR A CA 1
ATOM 3688 C C . THR A 1 456 ? -16.447 4.010 9.370 1.00 66.75 456 THR A C 1
ATOM 3690 O O . THR A 1 456 ? -17.404 4.296 8.642 1.00 66.75 456 THR A O 1
ATOM 3693 N N . THR A 1 457 ? -15.672 4.952 9.909 1.00 59.31 457 THR A N 1
ATOM 3694 C CA . THR A 1 457 ? -15.786 6.360 9.503 1.00 59.31 457 THR A CA 1
ATOM 3695 C C . THR A 1 457 ? -15.475 6.496 8.003 1.00 59.31 457 THR A C 1
ATOM 3697 O O . THR A 1 457 ? -14.791 5.639 7.446 1.00 59.31 457 THR A O 1
ATOM 3700 N N . PRO A 1 458 ? -15.865 7.590 7.316 1.00 45.72 458 PRO A N 1
ATOM 3701 C CA . PRO A 1 458 ? -15.458 7.833 5.920 1.00 45.72 458 PRO A CA 1
ATOM 3702 C C . PRO A 1 458 ? -13.937 7.859 5.686 1.00 45.72 458 PRO A C 1
ATOM 3704 O O . PRO A 1 458 ? -13.484 8.017 4.562 1.00 45.72 458 PRO A O 1
ATOM 3707 N N . LEU A 1 459 ? -13.148 7.786 6.759 1.00 41.31 459 LEU A N 1
ATOM 3708 C CA . LEU A 1 459 ? -11.696 7.803 6.746 1.00 41.31 459 LEU A CA 1
ATOM 3709 C C . LEU A 1 459 ? -11.103 6.472 7.216 1.00 41.31 459 LEU A C 1
ATOM 3711 O O . LEU A 1 459 ? -9.890 6.389 7.311 1.00 41.31 459 LEU A O 1
ATOM 3715 N N . GLY A 1 460 ? -11.908 5.443 7.498 1.00 50.12 460 GLY A N 1
ATOM 3716 C CA . GLY A 1 460 ? -11.407 4.103 7.808 1.00 50.12 460 GLY A CA 1
ATOM 3717 C C . GLY A 1 460 ? -11.295 3.749 9.302 1.00 50.12 460 GLY A C 1
ATOM 3718 O O . GLY A 1 460 ? -10.801 2.664 9.619 1.00 50.12 460 GLY A O 1
ATOM 3719 N N . ASP A 1 461 ? -11.684 4.625 10.241 1.00 59.00 461 ASP A N 1
ATOM 3720 C CA . ASP A 1 461 ? -11.586 4.278 11.671 1.00 59.00 461 ASP A CA 1
ATOM 3721 C C . ASP A 1 461 ? -12.718 3.370 12.098 1.00 59.00 461 ASP A C 1
ATOM 3723 O O . ASP A 1 461 ? -13.869 3.578 11.717 1.00 59.00 461 ASP A O 1
ATOM 3727 N N . VAL A 1 462 ? -12.399 2.459 13.005 1.00 73.38 462 VAL A N 1
ATOM 3728 C CA . VAL A 1 462 ? -13.390 1.625 13.666 1.00 73.38 462 VAL A CA 1
ATOM 3729 C C . VAL A 1 462 ? -14.083 2.381 14.794 1.00 73.38 462 VAL A C 1
ATOM 3731 O O . VAL A 1 462 ? -13.444 3.011 15.641 1.00 73.38 462 VAL A O 1
ATOM 3734 N N . ASP A 1 463 ? -15.409 2.308 14.830 1.00 81.75 463 ASP A N 1
ATOM 3735 C CA . ASP A 1 463 ? -16.198 2.954 15.867 1.00 81.75 463 ASP A CA 1
ATOM 3736 C C . ASP A 1 463 ? -17.486 2.199 16.204 1.00 81.75 463 ASP A C 1
ATOM 3738 O O . ASP A 1 463 ? -17.945 1.333 15.457 1.00 81.75 463 ASP A O 1
ATOM 3742 N N . PHE A 1 464 ? -18.072 2.553 17.348 1.00 87.19 464 PHE A N 1
ATOM 3743 C CA . PHE A 1 464 ? -19.454 2.220 17.657 1.00 87.19 464 PHE A CA 1
ATOM 3744 C C . PHE A 1 464 ? -20.339 3.461 17.500 1.00 87.19 464 PHE A C 1
ATOM 3746 O O . PHE A 1 464 ? -20.164 4.459 18.203 1.00 87.19 464 PHE A O 1
ATOM 3753 N N . ASP A 1 465 ? -21.306 3.394 16.585 1.00 83.75 465 ASP A N 1
ATOM 3754 C CA . ASP A 1 465 ? -22.293 4.444 16.295 1.00 83.75 465 ASP A CA 1
ATOM 3755 C C . ASP A 1 465 ? -21.686 5.833 15.990 1.00 83.75 465 ASP A C 1
ATOM 3757 O O . ASP A 1 465 ? -22.282 6.870 16.304 1.00 83.75 465 ASP A O 1
ATOM 3761 N N . GLY A 1 466 ? -20.500 5.877 15.376 1.00 74.69 466 GLY A N 1
ATOM 3762 C CA . GLY A 1 466 ? -19.752 7.103 15.072 1.00 74.69 466 GLY A CA 1
ATOM 3763 C C . GLY A 1 466 ? -18.767 7.537 16.167 1.00 74.69 466 GLY A C 1
ATOM 3764 O O . GLY A 1 466 ? -18.165 8.620 16.089 1.00 74.69 466 GLY A O 1
ATOM 3765 N N . PHE A 1 467 ? -18.605 6.738 17.223 1.00 77.69 467 PHE A N 1
ATOM 3766 C CA . PHE A 1 467 ? -17.771 7.048 18.383 1.00 77.69 467 PHE A CA 1
ATOM 3767 C C . PHE A 1 467 ? -16.780 5.922 18.691 1.00 77.69 467 PHE A C 1
ATOM 3769 O O . PHE A 1 467 ? -17.157 4.799 19.014 1.00 77.69 467 PHE A O 1
ATOM 3776 N N . ALA A 1 468 ? -15.493 6.249 18.636 1.00 76.19 468 ALA A N 1
ATOM 3777 C CA . ALA A 1 468 ? -14.407 5.337 18.981 1.00 76.19 468 ALA A CA 1
ATOM 3778 C C . ALA A 1 468 ? -13.927 5.575 20.422 1.00 76.19 468 ALA A C 1
ATOM 3780 O O . ALA A 1 468 ? -14.332 6.539 21.072 1.00 76.19 468 ALA A O 1
ATOM 3781 N N . ASN A 1 469 ? -13.008 4.747 20.912 1.00 73.12 469 ASN A N 1
ATOM 3782 C CA . ASN A 1 469 ? -12.184 4.999 22.101 1.00 73.12 469 ASN A CA 1
ATOM 3783 C C . ASN A 1 469 ? -12.949 5.360 23.387 1.00 73.12 469 ASN A C 1
ATOM 3785 O O . ASN A 1 469 ? -12.482 6.168 24.194 1.00 73.12 469 ASN A O 1
ATOM 3789 N N . GLY A 1 470 ? -14.147 4.808 23.577 1.00 80.44 470 GLY A N 1
ATOM 3790 C CA . GLY A 1 470 ? -14.955 5.075 24.765 1.00 80.44 470 GLY A CA 1
ATOM 3791 C C . GLY A 1 470 ? -15.607 6.456 24.804 1.00 80.44 470 GLY A C 1
ATOM 3792 O O . GLY A 1 470 ? -16.161 6.826 25.843 1.00 80.44 470 GLY A O 1
ATOM 3793 N N . TYR A 1 471 ? -15.556 7.222 23.707 1.00 79.25 471 TYR A N 1
ATOM 3794 C CA . TYR A 1 471 ? -16.193 8.539 23.624 1.00 79.25 471 TYR A CA 1
ATOM 3795 C C . TYR A 1 471 ? -17.720 8.451 23.699 1.00 79.25 471 TYR A C 1
ATOM 3797 O O . TYR A 1 471 ? -18.348 9.363 24.236 1.00 79.25 471 TYR A O 1
ATOM 3805 N N . LEU A 1 472 ? -18.312 7.348 23.232 1.00 85.94 472 LEU A N 1
ATOM 3806 C CA . LEU A 1 472 ? -19.693 6.992 23.546 1.00 85.94 472 LEU A CA 1
ATOM 3807 C C . LEU A 1 472 ? -19.744 6.400 24.948 1.00 85.94 472 LEU A C 1
ATOM 3809 O O . LEU A 1 472 ? -19.112 5.382 25.219 1.00 85.94 472 LEU A O 1
ATOM 3813 N N . GLN A 1 473 ? -20.521 7.021 25.828 1.00 91.62 473 GLN A N 1
ATOM 3814 C CA . GLN A 1 473 ? -20.751 6.537 27.177 1.00 91.62 473 GLN A CA 1
ATOM 3815 C C . GLN A 1 473 ? -22.234 6.234 27.386 1.00 91.62 473 GLN A C 1
ATOM 3817 O O . GLN A 1 473 ? -23.082 7.128 27.394 1.00 91.62 473 GLN A O 1
ATOM 3822 N N . VAL A 1 474 ? -22.521 4.961 27.631 1.00 94.50 474 VAL A N 1
ATOM 3823 C CA . VAL A 1 474 ? -23.834 4.451 28.021 1.00 94.50 474 VAL A CA 1
ATOM 3824 C C . VAL A 1 474 ? -23.878 4.351 29.544 1.00 94.50 474 VAL A C 1
ATOM 3826 O O . VAL A 1 474 ? -23.000 3.741 30.150 1.00 94.50 474 VAL A O 1
ATOM 3829 N N . VAL A 1 475 ? -24.885 4.948 30.181 1.00 95.88 475 VAL A N 1
ATOM 3830 C CA . VAL A 1 475 ? -25.062 4.900 31.640 1.00 95.88 475 VAL A CA 1
ATOM 3831 C C . VAL A 1 475 ? -26.388 4.235 31.973 1.00 95.88 475 VAL A C 1
ATOM 3833 O O . VAL A 1 475 ? -27.441 4.685 31.524 1.00 95.88 475 VAL A O 1
ATOM 3836 N N . VAL A 1 476 ? -26.348 3.187 32.795 1.00 97.12 476 VAL A N 1
ATOM 3837 C CA . VAL A 1 476 ? -27.525 2.400 33.192 1.00 97.12 476 VAL A CA 1
ATOM 3838 C C . VAL A 1 476 ? -27.603 2.307 34.724 1.00 97.12 476 VAL A C 1
ATOM 3840 O O . VAL A 1 476 ? -26.571 2.142 35.377 1.00 97.12 476 VAL A O 1
ATOM 3843 N N . PRO A 1 477 ? -28.789 2.424 35.350 1.00 97.69 477 PRO A N 1
ATOM 3844 C CA . PRO A 1 477 ? -28.919 2.203 36.785 1.00 97.69 477 PRO A CA 1
ATOM 3845 C C . PRO A 1 477 ? -28.695 0.739 37.180 1.00 97.69 477 PRO A C 1
ATOM 3847 O O . PRO A 1 477 ? -29.029 -0.182 36.432 1.00 97.69 477 PRO A O 1
ATOM 3850 N N . VAL A 1 478 ? -28.195 0.515 38.396 1.00 97.56 478 VAL A N 1
ATOM 3851 C CA . VAL A 1 478 ? -28.104 -0.840 38.966 1.00 97.56 478 VAL A CA 1
ATOM 3852 C C . VAL A 1 478 ? -29.487 -1.503 38.991 1.00 97.56 478 VAL A C 1
ATOM 3854 O O . VAL A 1 478 ? -30.476 -0.886 39.383 1.00 97.56 478 VAL A O 1
ATOM 3857 N N . GLY A 1 479 ? -29.547 -2.775 38.598 1.00 95.88 479 GLY A N 1
ATOM 3858 C CA . GLY A 1 479 ? -30.753 -3.607 38.634 1.00 95.88 479 GLY A CA 1
ATOM 3859 C C . GLY A 1 479 ? -31.624 -3.541 37.377 1.00 95.88 479 GLY A C 1
ATOM 3860 O O . GLY A 1 479 ? -32.651 -4.211 37.328 1.00 95.88 479 GLY A O 1
ATOM 3861 N N . TRP A 1 480 ? -31.227 -2.775 36.358 1.00 97.88 480 TRP A N 1
ATOM 3862 C CA . TRP A 1 480 ? -31.947 -2.716 35.084 1.00 97.88 480 TRP A CA 1
ATOM 3863 C C . TRP A 1 480 ? -31.584 -3.879 34.158 1.00 97.88 480 TRP A C 1
ATOM 3865 O O . TRP A 1 480 ? -30.443 -4.350 34.142 1.00 97.88 480 TRP A O 1
ATOM 3875 N N . ASN A 1 481 ? -32.558 -4.313 33.356 1.00 97.94 481 ASN A N 1
ATOM 3876 C CA . ASN A 1 481 ? -32.342 -5.265 32.272 1.00 97.94 481 ASN A CA 1
ATOM 3877 C C . ASN A 1 481 ? -31.966 -4.511 30.990 1.00 97.94 481 ASN A C 1
ATOM 3879 O O . ASN A 1 481 ? -32.639 -3.549 30.611 1.00 97.94 481 ASN A O 1
ATOM 3883 N N . VAL A 1 482 ? -30.885 -4.934 30.344 1.00 98.00 482 VAL A N 1
ATOM 3884 C CA . VAL A 1 482 ? -30.299 -4.277 29.174 1.00 98.00 482 VAL A CA 1
ATOM 3885 C C . VAL A 1 482 ? -30.388 -5.222 27.991 1.00 98.00 482 VAL A C 1
ATOM 3887 O O . VAL A 1 482 ? -29.850 -6.326 28.041 1.00 98.00 482 VAL A O 1
ATOM 3890 N N . ASP A 1 483 ? -31.041 -4.768 26.929 1.00 97.75 483 ASP A N 1
ATOM 3891 C CA . ASP A 1 483 ? -31.181 -5.475 25.663 1.00 97.75 483 ASP A CA 1
ATOM 3892 C C . ASP A 1 483 ? -30.393 -4.741 24.595 1.00 97.75 483 ASP A C 1
ATOM 3894 O O . ASP A 1 483 ? -30.686 -3.588 24.281 1.00 97.75 483 ASP A O 1
ATOM 3898 N N . VAL A 1 484 ? -29.397 -5.408 24.029 1.00 97.38 484 VAL A N 1
ATOM 3899 C CA . VAL A 1 484 ? -28.514 -4.824 23.025 1.00 97.38 484 VAL A CA 1
ATOM 3900 C C . VAL A 1 484 ? -28.805 -5.460 21.675 1.00 97.38 484 VAL A C 1
ATOM 3902 O O . VAL A 1 484 ? -28.786 -6.683 21.543 1.00 97.38 484 VAL A O 1
ATOM 3905 N N . THR A 1 485 ? -29.070 -4.627 20.671 1.00 97.06 485 THR A N 1
ATOM 3906 C CA . THR A 1 485 ? -29.088 -5.019 19.257 1.00 97.06 485 THR A CA 1
ATOM 3907 C C . THR A 1 485 ? -27.793 -4.545 18.623 1.00 97.06 485 THR A C 1
ATOM 3909 O O . THR A 1 485 ? -27.603 -3.347 18.437 1.00 97.06 485 THR A O 1
ATOM 3912 N N . PHE A 1 486 ? -26.908 -5.489 18.330 1.00 96.94 486 PHE A N 1
ATOM 3913 C CA . PHE A 1 486 ? -25.625 -5.255 17.694 1.00 96.94 486 PHE A CA 1
ATOM 3914 C C . PHE A 1 486 ? -25.725 -5.456 16.178 1.00 96.94 486 PHE A C 1
ATOM 3916 O O . PHE A 1 486 ? -26.239 -6.481 15.731 1.00 96.94 486 PHE A O 1
ATOM 3923 N N . LYS A 1 487 ? -25.216 -4.509 15.391 1.00 94.69 487 LYS A N 1
ATOM 3924 C CA . LYS A 1 487 ? -25.084 -4.620 13.934 1.00 94.69 487 LYS A CA 1
ATOM 3925 C C . LYS A 1 487 ? -23.639 -4.363 13.522 1.00 94.69 487 LYS A C 1
ATOM 3927 O O . LYS A 1 487 ? -23.035 -3.401 13.986 1.00 94.69 487 LYS A O 1
ATOM 3932 N N . ASN A 1 488 ? -23.107 -5.173 12.616 1.00 91.88 488 ASN A N 1
ATOM 3933 C CA . ASN A 1 488 ? -21.796 -4.928 12.027 1.00 91.88 488 ASN A CA 1
ATOM 3934 C C . ASN A 1 488 ? -21.953 -4.310 10.630 1.00 91.88 488 ASN A C 1
ATOM 3936 O O . ASN A 1 488 ? -22.434 -4.977 9.726 1.00 91.88 488 ASN A O 1
ATOM 3940 N N . ASN A 1 489 ? -21.576 -3.047 10.438 1.00 86.12 489 ASN A N 1
ATOM 3941 C CA . ASN A 1 489 ? -21.591 -2.372 9.131 1.00 86.12 489 ASN A CA 1
ATOM 3942 C C . ASN A 1 489 ? -20.193 -2.247 8.508 1.00 86.12 489 ASN A C 1
ATOM 3944 O O . ASN A 1 489 ? -20.066 -1.622 7.458 1.00 86.12 489 ASN A O 1
ATOM 3948 N N . GLN A 1 490 ? -19.151 -2.782 9.143 1.00 77.69 490 GLN A N 1
ATOM 3949 C CA . GLN A 1 490 ? -17.797 -2.676 8.612 1.00 77.69 490 GLN A CA 1
ATOM 3950 C C . GLN A 1 490 ? -17.599 -3.632 7.441 1.00 77.69 490 GLN A C 1
ATOM 3952 O O . GLN A 1 490 ? -18.085 -4.771 7.443 1.00 77.69 490 GLN A O 1
ATOM 3957 N N . SER A 1 491 ? -16.892 -3.148 6.426 1.00 68.25 491 SER A N 1
ATOM 3958 C CA . SER A 1 491 ? -16.556 -3.930 5.245 1.00 68.25 491 SER A CA 1
ATOM 3959 C C . SER A 1 491 ? -15.526 -4.985 5.625 1.00 68.25 491 SER A C 1
ATOM 3961 O O . SER A 1 491 ? -14.479 -4.656 6.159 1.00 68.25 491 SER A O 1
ATOM 3963 N N . LEU A 1 492 ? -15.807 -6.258 5.334 1.00 66.06 492 LEU A N 1
ATOM 3964 C CA . LEU A 1 492 ? -14.869 -7.388 5.448 1.00 66.06 492 LEU A CA 1
ATOM 3965 C C . LEU A 1 492 ? -14.439 -7.796 6.864 1.00 66.06 492 LEU A C 1
ATOM 3967 O O . LEU A 1 492 ? -13.997 -8.933 7.034 1.00 66.06 492 LEU A O 1
ATOM 3971 N N . VAL A 1 493 ? -14.574 -6.931 7.869 1.00 74.50 493 VAL A N 1
ATOM 3972 C CA . VAL A 1 493 ? -14.190 -7.264 9.242 1.00 74.50 493 VAL A CA 1
ATOM 3973 C C . VAL A 1 493 ? -15.365 -7.855 10.008 1.00 74.50 493 VAL A C 1
ATOM 3975 O O . VAL A 1 493 ? -16.474 -7.320 9.998 1.00 74.50 493 VAL A O 1
ATOM 3978 N N . ILE A 1 494 ? -15.130 -8.992 10.660 1.00 84.75 494 ILE A N 1
ATOM 3979 C CA . ILE A 1 494 ? -16.099 -9.633 11.550 1.00 84.75 494 ILE A CA 1
ATOM 3980 C C . ILE A 1 494 ? -16.037 -8.957 12.916 1.00 84.75 494 ILE A C 1
ATOM 3982 O O . ILE A 1 494 ? -14.959 -8.647 13.406 1.00 84.75 494 ILE A O 1
ATOM 3986 N N . ASN A 1 495 ? -17.185 -8.735 13.547 1.00 90.62 495 ASN A N 1
ATOM 3987 C CA . ASN A 1 495 ? -17.228 -8.069 14.845 1.00 90.62 495 ASN A CA 1
ATOM 3988 C C . ASN A 1 495 ? -18.165 -8.744 15.818 1.00 90.62 495 ASN A C 1
ATOM 3990 O O . ASN A 1 495 ? -19.101 -9.444 15.441 1.00 90.62 495 ASN A O 1
ATOM 3994 N N . SER A 1 496 ? -17.946 -8.471 17.094 1.00 93.69 496 SER A N 1
ATOM 3995 C CA . SER A 1 496 ? -18.855 -8.850 18.161 1.00 93.69 496 SER A CA 1
ATOM 3996 C C . SER A 1 496 ? -19.084 -7.679 19.107 1.00 93.69 496 SER A C 1
ATOM 3998 O O . SER A 1 496 ? -18.522 -6.596 18.946 1.00 93.69 496 SER A O 1
ATOM 4000 N N . ALA A 1 497 ? -19.936 -7.895 20.102 1.00 95.75 497 ALA A N 1
ATOM 4001 C CA . ALA A 1 497 ? -20.070 -6.973 21.214 1.00 95.75 497 ALA A CA 1
ATOM 4002 C C . ALA A 1 497 ? -20.066 -7.762 22.521 1.00 95.75 497 ALA A C 1
ATOM 4004 O O . ALA A 1 497 ? -20.831 -8.715 22.684 1.00 95.75 497 ALA A O 1
ATOM 4005 N N . MET A 1 498 ? -19.211 -7.357 23.454 1.00 95.94 498 MET A 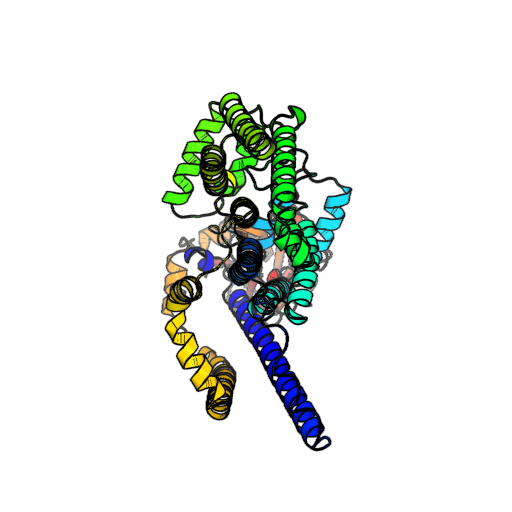N 1
ATOM 4006 C CA . MET A 1 498 ? -19.103 -7.922 24.796 1.00 95.94 498 MET A CA 1
ATOM 4007 C C . MET A 1 498 ? -18.940 -6.803 25.819 1.00 95.94 498 MET A C 1
ATOM 4009 O O . MET A 1 498 ? -18.182 -5.862 25.601 1.00 95.94 498 MET A O 1
ATOM 4013 N N . ILE A 1 499 ? -19.631 -6.916 26.954 1.00 96.69 499 ILE A N 1
ATOM 4014 C CA . ILE A 1 499 ? -19.432 -6.019 28.094 1.00 96.69 499 ILE A CA 1
ATOM 4015 C C . ILE A 1 499 ? -18.330 -6.588 28.982 1.00 96.69 499 ILE A C 1
ATOM 4017 O O . ILE A 1 499 ? -18.487 -7.684 29.518 1.00 96.69 499 ILE A O 1
ATOM 4021 N N . VAL A 1 500 ? -17.253 -5.834 29.180 1.00 95.25 500 VAL A N 1
ATOM 4022 C CA . VAL A 1 500 ? -16.056 -6.241 29.935 1.00 95.25 500 VAL A CA 1
ATOM 4023 C C . VAL A 1 500 ? -15.730 -5.224 31.029 1.00 95.25 500 VAL A C 1
ATOM 4025 O O . VAL A 1 500 ? -16.140 -4.063 30.929 1.00 95.25 500 VAL A O 1
ATOM 4028 N N . PRO A 1 501 ? -15.013 -5.598 32.101 1.00 93.94 501 PRO A N 1
ATOM 4029 C CA . PRO A 1 501 ? -14.474 -4.621 33.044 1.00 93.94 501 PRO A CA 1
ATOM 4030 C C . PRO A 1 501 ? -13.589 -3.592 32.326 1.00 93.94 501 PRO A C 1
ATOM 4032 O O . PRO A 1 501 ? -12.772 -3.954 31.489 1.00 93.94 501 PRO A O 1
ATOM 4035 N N . LEU A 1 502 ? -13.709 -2.300 32.663 1.00 89.31 502 LEU A N 1
ATOM 4036 C CA . LEU A 1 502 ? -12.998 -1.235 31.931 1.00 89.31 502 LEU A CA 1
ATOM 4037 C C . LEU A 1 502 ? -11.462 -1.378 31.969 1.00 89.31 502 LEU A C 1
ATOM 4039 O O . LEU A 1 502 ? -10.773 -0.872 31.094 1.00 89.31 502 LEU A O 1
ATOM 4043 N N . HIS A 1 503 ? -10.912 -2.053 32.978 1.00 84.06 503 HIS A N 1
ATOM 4044 C CA . HIS A 1 503 ? -9.472 -2.296 33.083 1.00 84.06 503 HIS A CA 1
ATOM 4045 C C . HIS A 1 503 ? -8.984 -3.474 32.220 1.00 84.06 503 HIS A C 1
ATOM 4047 O O . HIS A 1 503 ? -7.781 -3.629 32.056 1.00 84.06 503 HIS A O 1
ATOM 4053 N N . GLU A 1 504 ? -9.896 -4.279 31.665 1.00 84.12 504 GLU A N 1
ATOM 4054 C CA . GLU A 1 504 ? -9.599 -5.430 30.800 1.00 84.12 504 GLU A CA 1
ATOM 4055 C C . GLU A 1 504 ? -9.721 -5.090 29.306 1.00 84.12 504 GLU A C 1
ATOM 4057 O O . GLU A 1 504 ? -9.723 -5.988 28.480 1.00 84.12 504 GLU A O 1
ATOM 4062 N N . ILE A 1 505 ? -9.829 -3.810 28.924 1.00 78.44 505 ILE A N 1
ATOM 4063 C CA . ILE A 1 505 ? -10.040 -3.407 27.518 1.00 78.44 505 ILE A CA 1
ATOM 4064 C C . ILE A 1 505 ? -8.838 -3.655 26.592 1.00 78.44 505 ILE A C 1
ATOM 4066 O O . ILE A 1 505 ? -8.977 -3.480 25.389 1.00 78.44 505 ILE A O 1
ATOM 4070 N N . GLN A 1 506 ? -7.677 -4.037 27.130 1.00 69.06 506 GLN A N 1
ATOM 4071 C CA . GLN A 1 506 ? -6.454 -4.303 26.365 1.00 69.06 506 GLN A CA 1
ATOM 4072 C C . GLN A 1 506 ? -6.091 -5.790 26.441 1.00 69.06 506 GLN A C 1
ATOM 4074 O O . GLN A 1 506 ? -6.105 -6.367 27.529 1.00 69.06 506 GLN A O 1
ATOM 4079 N N . GLY A 1 507 ? -5.691 -6.393 25.314 1.00 56.91 507 GLY A N 1
ATOM 4080 C CA . GLY A 1 507 ? -5.051 -7.720 25.303 1.00 56.91 507 GLY A CA 1
ATOM 4081 C C . GLY A 1 507 ? -5.883 -8.899 24.780 1.00 56.91 507 GLY A C 1
ATOM 4082 O O . GLY A 1 507 ? -5.445 -10.040 24.916 1.00 56.91 507 GLY A O 1
ATOM 4083 N N . GLY A 1 508 ? -7.049 -8.657 24.172 1.00 58.69 508 GLY A N 1
ATOM 4084 C CA . GLY A 1 508 ? -7.772 -9.607 23.303 1.00 58.69 508 GLY A CA 1
ATOM 4085 C C . GLY A 1 508 ? -8.440 -10.825 23.965 1.00 58.69 508 GLY A C 1
ATOM 4086 O O . GLY A 1 508 ? -9.347 -11.411 23.378 1.00 58.69 508 GLY A O 1
ATOM 4087 N N . ALA A 1 509 ? -8.053 -11.209 25.184 1.00 76.31 509 ALA A N 1
ATOM 4088 C CA . ALA A 1 509 ? -8.712 -12.264 25.955 1.00 76.31 509 ALA A CA 1
ATOM 4089 C C . ALA A 1 509 ? -9.691 -11.653 26.965 1.00 76.31 509 ALA A C 1
ATOM 4091 O O . ALA A 1 509 ? -9.326 -11.333 28.094 1.00 76.31 509 ALA A O 1
ATOM 4092 N N . PHE A 1 510 ? -10.943 -11.486 26.548 1.00 88.38 510 PHE A N 1
ATOM 4093 C CA . PHE A 1 510 ? -11.948 -10.797 27.350 1.00 88.38 510 PHE A CA 1
ATOM 4094 C C . PHE A 1 510 ? -12.808 -11.738 28.192 1.00 88.38 510 PHE A C 1
ATOM 4096 O O . PHE A 1 510 ? -13.274 -12.777 27.715 1.00 88.38 510 PHE A O 1
ATOM 4103 N N . THR A 1 511 ? -13.092 -11.321 29.428 1.00 91.00 511 THR A N 1
ATOM 4104 C CA . THR A 1 511 ? -14.067 -11.985 30.297 1.00 91.00 511 THR A CA 1
ATOM 4105 C C . THR A 1 511 ? -15.340 -11.139 30.394 1.00 91.00 511 THR A C 1
ATOM 4107 O O . THR A 1 511 ? -15.271 -9.953 30.730 1.00 91.00 511 THR A O 1
ATOM 4110 N N . PRO A 1 512 ? -16.535 -11.707 30.142 1.00 94.50 512 PRO A N 1
ATOM 4111 C CA . PRO A 1 512 ? -17.768 -10.939 30.219 1.00 94.50 512 PRO A CA 1
ATOM 4112 C C . PRO A 1 512 ? -18.053 -10.495 31.660 1.00 94.50 512 PRO A C 1
ATOM 4114 O O . PRO A 1 512 ? -18.101 -11.300 32.591 1.00 94.50 512 PRO A O 1
ATOM 4117 N N . ALA A 1 513 ? -18.309 -9.201 31.840 1.00 95.88 513 ALA A N 1
ATOM 4118 C CA . ALA A 1 513 ? -18.569 -8.585 33.137 1.00 95.88 513 ALA A CA 1
ATOM 4119 C C . ALA A 1 513 ? -19.877 -9.068 33.780 1.00 95.88 513 ALA A C 1
ATOM 4121 O O . ALA A 1 513 ? -19.984 -9.110 35.010 1.00 95.88 513 ALA A O 1
ATOM 4122 N N . PHE A 1 514 ? -20.866 -9.427 32.960 1.00 96.75 514 PHE A N 1
ATOM 4123 C CA . PHE A 1 514 ? -22.157 -9.949 33.394 1.00 96.75 514 PHE A CA 1
ATOM 4124 C C . PHE A 1 514 ? -22.505 -11.220 32.621 1.00 96.75 514 PHE A C 1
ATOM 4126 O O . PHE A 1 514 ? -22.104 -11.411 31.470 1.00 96.75 514 PHE A O 1
ATOM 4133 N N . LYS A 1 515 ? -23.313 -12.082 33.242 1.00 95.94 515 LYS A N 1
ATOM 4134 C CA . LYS A 1 515 ? -23.841 -13.278 32.582 1.00 95.94 515 LYS A CA 1
ATOM 4135 C C . LYS A 1 515 ? -24.634 -12.870 31.332 1.00 95.94 515 LYS A C 1
ATOM 4137 O O . LYS A 1 515 ? -25.523 -12.029 31.430 1.00 95.94 515 LYS A O 1
ATOM 4142 N N . ASN A 1 516 ? -24.324 -13.499 30.197 1.00 95.81 516 ASN A N 1
ATOM 4143 C CA . ASN A 1 516 ? -24.940 -13.270 28.880 1.00 95.81 516 ASN A CA 1
ATOM 4144 C C . ASN A 1 516 ? -24.728 -11.865 28.278 1.00 95.81 516 ASN A C 1
ATOM 4146 O O . ASN A 1 516 ? -25.408 -11.504 27.321 1.00 95.81 516 ASN A O 1
ATOM 4150 N N . ALA A 1 517 ? -23.790 -11.066 28.796 1.00 96.75 517 ALA A N 1
ATOM 4151 C CA . ALA A 1 517 ? -23.503 -9.731 28.268 1.00 96.75 517 ALA A CA 1
ATOM 4152 C C . ALA A 1 517 ? -22.566 -9.756 27.050 1.00 96.75 517 ALA A C 1
ATOM 4154 O O . ALA A 1 517 ? -21.533 -9.087 27.035 1.00 96.75 517 ALA A O 1
ATOM 4155 N N . TYR A 1 518 ? -22.907 -10.576 26.060 1.00 96.50 518 TYR A N 1
ATOM 4156 C CA . TYR A 1 518 ? -22.142 -10.751 24.835 1.00 96.50 518 TYR A CA 1
ATOM 4157 C C . TYR A 1 518 ? -23.021 -11.277 23.696 1.00 96.50 518 TYR A C 1
ATOM 4159 O O . TYR A 1 518 ? -23.969 -12.026 23.933 1.00 96.50 518 TYR A O 1
ATOM 4167 N N . THR A 1 519 ? -22.683 -10.935 22.453 1.00 96.44 519 THR A N 1
ATOM 4168 C CA . THR A 1 519 ? -23.253 -11.568 21.252 1.00 96.44 519 THR A CA 1
ATOM 4169 C C . THR A 1 519 ? -22.874 -13.052 21.182 1.00 96.44 519 THR A C 1
ATOM 4171 O O . THR A 1 519 ? -21.769 -13.393 21.610 1.00 96.44 519 THR A O 1
ATOM 4174 N N . PRO A 1 520 ? -23.710 -13.946 20.615 1.00 93.00 520 PRO A N 1
ATOM 4175 C CA . PRO A 1 520 ? -23.359 -15.353 20.426 1.00 93.00 520 PRO A CA 1
ATOM 4176 C C . PRO A 1 520 ? -21.987 -15.513 19.764 1.00 93.00 520 PRO A C 1
ATOM 4178 O O . PRO A 1 520 ? -21.653 -14.769 18.848 1.00 93.00 520 PRO A O 1
ATOM 4181 N N . HIS A 1 521 ? -21.197 -16.473 20.252 1.00 90.19 521 HIS A N 1
ATOM 4182 C CA . HIS A 1 521 ? -19.828 -16.732 19.791 1.00 90.19 521 HIS A CA 1
ATOM 4183 C C . HIS A 1 521 ? -18.960 -15.460 19.685 1.00 90.19 521 HIS A C 1
ATOM 4185 O O . HIS A 1 521 ? -18.497 -15.111 18.602 1.00 90.19 521 HIS A O 1
ATOM 4191 N N . PRO A 1 522 ? -18.699 -14.757 20.800 1.00 90.19 522 PRO A N 1
ATOM 4192 C CA . PRO A 1 522 ? -18.104 -13.422 20.766 1.00 90.19 522 PRO A CA 1
ATOM 4193 C C . PRO A 1 522 ? -16.667 -13.374 20.221 1.00 90.19 522 PRO A C 1
ATOM 4195 O O . PRO A 1 522 ? -16.239 -12.327 19.753 1.00 90.19 522 PRO A O 1
ATOM 4198 N N . THR A 1 523 ? -15.939 -14.492 20.239 1.00 88.75 523 THR A N 1
ATOM 4199 C CA . THR A 1 523 ? -14.604 -14.617 19.629 1.00 88.75 523 THR A CA 1
ATOM 4200 C C . THR A 1 523 ? -14.639 -14.932 18.133 1.00 88.75 523 THR A C 1
ATOM 4202 O O . THR A 1 523 ? -13.615 -14.817 17.469 1.00 88.75 523 THR A O 1
ATOM 4205 N N . ILE A 1 524 ? -15.795 -15.345 17.606 1.00 86.19 524 ILE A N 1
ATOM 4206 C CA . ILE A 1 524 ? -16.025 -15.584 16.175 1.00 86.19 524 ILE A CA 1
ATOM 4207 C C . ILE A 1 524 ? -16.654 -14.336 15.544 1.00 86.19 524 ILE A C 1
ATOM 4209 O O . ILE A 1 524 ? -16.248 -13.925 14.466 1.00 86.19 524 ILE A O 1
ATOM 4213 N N . GLY A 1 525 ? -17.606 -13.708 16.238 1.00 89.88 525 GLY A N 1
ATOM 4214 C CA . GLY A 1 525 ? -18.311 -12.525 15.754 1.00 89.88 525 GLY A CA 1
ATOM 4215 C C . GLY A 1 525 ? -19.326 -12.820 14.651 1.00 89.88 525 GLY A C 1
ATOM 4216 O O . GLY A 1 525 ? -19.668 -13.970 14.378 1.00 89.88 525 GLY A O 1
ATOM 4217 N N . ILE A 1 526 ? -19.838 -11.745 14.060 1.00 90.25 526 ILE A N 1
ATOM 4218 C CA . ILE A 1 526 ? -20.799 -11.736 12.956 1.00 90.25 526 ILE A CA 1
ATOM 4219 C C . ILE A 1 526 ? -20.234 -10.950 11.769 1.00 90.25 526 ILE A C 1
ATOM 4221 O O . ILE A 1 526 ? -19.431 -10.024 11.940 1.00 90.25 526 ILE A O 1
ATOM 4225 N N . GLY A 1 527 ? -20.652 -11.328 10.564 1.00 85.50 527 GLY A N 1
ATOM 4226 C CA . GLY A 1 527 ? -20.180 -10.759 9.305 1.00 85.50 527 GLY A CA 1
ATOM 4227 C C . GLY A 1 527 ? -20.762 -9.382 8.976 1.00 85.50 527 GLY A C 1
ATOM 4228 O O . GLY A 1 527 ? -21.584 -8.824 9.705 1.00 85.50 527 GLY A O 1
ATOM 4229 N N . THR A 1 528 ? -20.328 -8.823 7.848 1.00 82.38 528 THR A N 1
ATOM 4230 C CA . THR A 1 528 ? -20.803 -7.530 7.341 1.00 82.38 528 THR A CA 1
ATOM 4231 C C . THR A 1 528 ? -22.318 -7.539 7.113 1.00 82.38 528 THR A C 1
ATOM 4233 O O . THR A 1 528 ? -22.873 -8.451 6.507 1.00 82.38 528 THR A O 1
ATOM 4236 N N . ASN A 1 529 ? -22.983 -6.477 7.560 1.00 84.69 529 ASN A N 1
ATOM 4237 C CA . ASN A 1 529 ? -24.430 -6.254 7.553 1.00 84.69 529 ASN A CA 1
ATOM 4238 C C . ASN A 1 529 ? -25.273 -7.252 8.363 1.00 84.69 529 ASN A C 1
ATOM 4240 O O . ASN A 1 529 ? -26.504 -7.165 8.328 1.00 84.69 529 ASN A O 1
ATOM 4244 N N . GLU A 1 530 ? -24.653 -8.142 9.138 1.00 90.06 530 GLU A N 1
ATOM 4245 C CA . GLU A 1 530 ? -25.372 -9.034 10.043 1.00 90.06 530 GLU A CA 1
ATOM 4246 C C . GLU A 1 530 ? -25.787 -8.320 11.337 1.00 90.06 530 GLU A C 1
ATOM 4248 O O . GLU A 1 530 ? -25.199 -7.318 11.763 1.00 90.06 530 GLU A O 1
ATOM 4253 N N . VAL A 1 531 ? -26.834 -8.852 11.971 1.00 94.31 531 VAL A N 1
ATOM 4254 C CA . VAL A 1 531 ? -27.408 -8.335 13.216 1.00 94.31 531 VAL A CA 1
ATOM 4255 C C . VAL A 1 531 ? -27.476 -9.459 14.240 1.00 94.31 531 VAL A C 1
ATOM 4257 O O . VAL A 1 531 ? -27.905 -10.569 13.935 1.00 94.31 531 VAL A O 1
ATOM 4260 N N . SER A 1 532 ? -27.105 -9.155 15.478 1.00 95.44 532 SER A N 1
ATOM 4261 C CA . SER A 1 532 ? -27.180 -10.063 16.616 1.00 95.44 532 SER A CA 1
ATOM 4262 C C . SER A 1 532 ? -27.741 -9.344 17.839 1.00 95.44 532 SER A C 1
ATOM 4264 O O . SER A 1 532 ? -27.554 -8.145 18.013 1.00 95.44 532 SER A O 1
ATOM 4266 N N . THR A 1 533 ? -28.395 -10.074 18.737 1.00 96.12 533 THR A N 1
ATOM 4267 C CA . THR A 1 533 ? -28.961 -9.510 19.971 1.00 96.12 533 THR A CA 1
ATOM 4268 C C . THR A 1 533 ? -28.489 -10.266 21.200 1.00 96.12 533 THR A C 1
ATOM 4270 O O . THR A 1 533 ? -28.353 -11.488 21.155 1.00 96.12 533 THR A O 1
ATOM 4273 N N . PHE A 1 534 ? -28.309 -9.564 22.315 1.00 97.31 534 PHE A N 1
ATOM 4274 C CA . PHE A 1 534 ? -28.053 -10.179 23.616 1.00 97.31 534 PHE A CA 1
ATOM 4275 C C . PHE A 1 534 ? -28.685 -9.369 24.747 1.00 97.31 534 PHE A C 1
ATOM 4277 O O . PHE A 1 534 ? -28.988 -8.186 24.589 1.00 97.31 534 PHE A O 1
ATOM 4284 N N . GLN A 1 535 ? -28.901 -10.018 25.891 1.00 97.25 535 GLN A N 1
ATOM 4285 C CA . GLN A 1 535 ? -29.547 -9.404 27.047 1.00 97.25 535 GLN A CA 1
ATOM 4286 C C . GLN A 1 535 ? -28.849 -9.792 28.347 1.00 97.25 535 GLN A C 1
ATOM 4288 O O . GLN A 1 535 ? -28.438 -10.941 28.528 1.00 97.25 535 GLN A O 1
ATOM 4293 N N . PHE A 1 536 ? -28.758 -8.845 29.275 1.00 97.88 536 PHE A N 1
ATOM 4294 C CA . PHE A 1 536 ? -28.168 -9.070 30.591 1.00 97.88 536 PHE A CA 1
ATOM 4295 C C . PHE A 1 536 ? -28.754 -8.130 31.645 1.00 97.88 536 PHE A C 1
ATOM 4297 O O . PHE A 1 536 ? -29.341 -7.094 31.336 1.00 97.88 536 PHE A O 1
ATOM 4304 N N . MET A 1 537 ? -28.554 -8.479 32.916 1.00 97.56 537 MET A N 1
ATOM 4305 C CA . MET A 1 537 ? -28.943 -7.640 34.046 1.00 97.56 537 MET A CA 1
ATOM 4306 C C . MET A 1 537 ? -27.731 -6.867 34.573 1.00 97.56 537 MET A C 1
ATOM 4308 O O . MET A 1 537 ? -26.737 -7.469 34.983 1.00 97.56 537 MET A O 1
ATOM 4312 N N . ALA A 1 538 ? -27.834 -5.540 34.628 1.00 96.81 538 ALA A N 1
ATOM 4313 C CA . ALA A 1 538 ? -26.811 -4.649 35.170 1.00 96.81 538 ALA A CA 1
ATOM 4314 C C . ALA A 1 538 ? -26.845 -4.640 36.714 1.00 96.81 538 ALA A C 1
ATOM 4316 O O . ALA A 1 538 ? -27.169 -3.640 37.349 1.00 96.81 538 ALA A O 1
ATOM 4317 N N . ASN A 1 539 ? -26.559 -5.778 37.347 1.00 96.50 539 ASN A N 1
ATOM 4318 C CA . ASN A 1 539 ? -26.755 -5.990 38.790 1.00 96.50 539 ASN A CA 1
ATOM 4319 C C . ASN A 1 539 ? -25.579 -5.548 39.685 1.00 96.50 539 ASN A C 1
ATOM 4321 O O . ASN A 1 539 ? -25.686 -5.617 40.908 1.00 96.50 539 ASN A O 1
ATOM 4325 N N . ARG A 1 540 ? -24.470 -5.082 39.102 1.00 96.75 540 ARG A N 1
ATOM 4326 C CA . ARG A 1 540 ? -23.264 -4.665 39.830 1.00 96.75 540 ARG A CA 1
ATOM 4327 C C . ARG A 1 540 ? -22.786 -3.303 39.343 1.00 96.75 540 ARG A C 1
ATOM 4329 O O . ARG A 1 540 ? -22.371 -3.168 38.192 1.00 96.75 540 ARG A O 1
ATOM 4336 N N . ALA A 1 541 ? -22.811 -2.316 40.237 1.00 96.62 541 ALA A N 1
ATOM 4337 C CA . ALA A 1 541 ? -22.272 -0.985 39.971 1.00 96.62 541 ALA A CA 1
ATOM 4338 C C . ALA A 1 541 ? -20.786 -1.058 39.600 1.00 96.62 541 ALA A C 1
ATOM 4340 O O . ALA A 1 541 ? -20.044 -1.856 40.174 1.00 96.62 541 ALA A O 1
ATOM 4341 N N . GLY A 1 542 ? -20.348 -0.231 38.656 1.00 95.81 542 GLY A N 1
ATOM 4342 C CA . GLY A 1 542 ? -18.962 -0.248 38.201 1.00 95.81 542 GLY A CA 1
ATOM 4343 C C . GLY A 1 542 ? -18.748 0.441 36.861 1.00 95.81 542 GLY A C 1
ATOM 4344 O O . GLY A 1 542 ? -19.691 0.929 36.234 1.00 95.81 542 GLY A O 1
ATOM 4345 N N . LEU A 1 543 ? -17.480 0.468 36.455 1.00 95.31 543 LEU A N 1
ATOM 4346 C CA . LEU A 1 543 ? -17.028 0.974 35.166 1.00 95.31 543 LEU A CA 1
ATOM 4347 C C . LEU A 1 543 ? -16.701 -0.205 34.253 1.00 95.31 543 LEU A C 1
ATOM 4349 O O . LEU A 1 543 ? -15.879 -1.058 34.597 1.00 95.31 543 LEU A O 1
ATOM 4353 N N . TYR A 1 544 ? -17.331 -0.223 33.089 1.00 96.56 544 TYR A N 1
ATOM 4354 C CA . TYR A 1 544 ? -17.208 -1.276 32.094 1.00 96.56 544 TYR A CA 1
ATOM 4355 C C . TYR A 1 544 ? -16.960 -0.660 30.714 1.00 96.56 544 TYR A C 1
ATOM 4357 O O . TYR A 1 544 ? -17.037 0.558 30.517 1.00 96.56 544 TYR A O 1
ATOM 4365 N N . ALA A 1 545 ? -16.668 -1.518 29.752 1.00 94.62 545 ALA A N 1
ATOM 4366 C CA . ALA A 1 545 ? -16.558 -1.172 28.349 1.00 94.62 545 ALA A CA 1
ATOM 4367 C C . ALA A 1 545 ? -17.349 -2.164 27.502 1.00 94.62 545 ALA A C 1
ATOM 4369 O O . ALA A 1 545 ? -17.558 -3.307 27.899 1.00 94.62 545 ALA A O 1
ATOM 4370 N N . ILE A 1 546 ? -17.781 -1.702 26.339 1.00 95.50 546 ILE A N 1
ATOM 4371 C CA . ILE A 1 546 ? -18.304 -2.517 25.253 1.00 95.50 546 ILE A CA 1
ATOM 4372 C C . ILE A 1 546 ? -17.166 -2.678 24.254 1.00 95.50 546 ILE A C 1
ATOM 4374 O O . ILE A 1 546 ? -16.661 -1.666 23.776 1.00 95.50 546 ILE A O 1
ATOM 4378 N N . VAL A 1 547 ? -16.762 -3.909 23.963 1.00 92.81 547 VAL A N 1
ATOM 4379 C CA . VAL A 1 547 ? -15.633 -4.235 23.076 1.00 92.81 547 VAL A CA 1
ATOM 4380 C C . VAL A 1 547 ? -16.062 -5.229 22.001 1.00 92.81 547 VAL A C 1
ATOM 4382 O O . VAL A 1 547 ? -17.031 -5.967 22.205 1.00 92.81 547 VAL A O 1
ATOM 4385 N N . SER A 1 548 ? -15.322 -5.283 20.893 1.00 91.12 548 SER A N 1
ATOM 4386 C CA . SER A 1 548 ? -15.336 -6.451 20.012 1.00 91.12 548 SER A CA 1
AT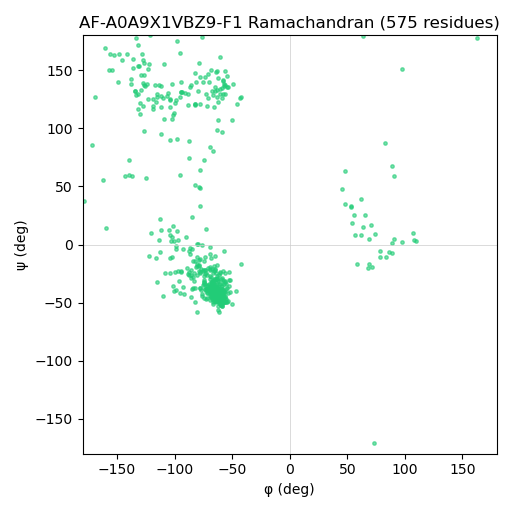OM 4387 C C . SER A 1 548 ? -14.395 -7.491 20.607 1.00 91.12 548 SER A C 1
ATOM 4389 O O . SER A 1 548 ? -13.220 -7.229 20.837 1.00 91.12 548 SER A O 1
ATOM 4391 N N . ALA A 1 549 ? -14.930 -8.666 20.919 1.00 90.06 549 ALA A N 1
ATOM 4392 C CA . ALA A 1 549 ? -14.170 -9.768 21.497 1.00 90.06 549 ALA A CA 1
ATOM 4393 C C . ALA A 1 549 ? -13.566 -10.711 20.445 1.00 90.06 549 ALA A C 1
ATOM 4395 O O . ALA A 1 549 ? -13.010 -11.755 20.795 1.00 90.06 549 ALA A O 1
ATOM 4396 N N . VAL A 1 550 ? -13.678 -10.351 19.165 1.00 86.44 550 VAL A N 1
ATOM 4397 C CA . VAL A 1 550 ? -12.930 -10.995 18.087 1.00 86.44 550 VAL A CA 1
ATOM 4398 C C . VAL A 1 550 ? -11.436 -10.711 18.322 1.00 86.44 550 VAL A C 1
ATOM 4400 O O . VAL A 1 550 ? -11.073 -9.568 18.597 1.00 86.44 550 VAL A O 1
ATOM 4403 N N . PRO A 1 551 ? -10.545 -11.718 18.262 1.00 76.56 551 PRO A N 1
ATOM 4404 C CA . PRO A 1 551 ? -9.112 -11.534 18.497 1.00 76.56 551 PRO A CA 1
ATOM 4405 C C . PRO A 1 551 ? -8.399 -10.949 17.261 1.00 76.56 551 PRO A C 1
ATOM 4407 O O . PRO A 1 551 ? -7.386 -11.478 16.809 1.00 76.56 551 PRO A O 1
ATOM 4410 N N . ASP A 1 552 ? -8.946 -9.869 16.703 1.00 70.12 552 ASP A N 1
ATOM 4411 C CA . ASP A 1 552 ? -8.511 -9.202 15.470 1.00 70.12 552 ASP A CA 1
ATOM 4412 C C . ASP A 1 552 ? -7.921 -7.798 15.713 1.00 70.12 552 ASP A C 1
ATOM 4414 O O . ASP A 1 552 ? -7.780 -6.999 14.790 1.00 70.12 552 ASP A O 1
ATOM 4418 N N . GLY A 1 553 ? -7.633 -7.466 16.974 1.00 70.56 553 GLY A N 1
ATOM 4419 C CA . GLY A 1 553 ? -7.025 -6.194 17.366 1.00 70.56 553 GLY A CA 1
ATOM 4420 C C . GLY A 1 553 ? -7.919 -4.961 17.195 1.00 70.56 553 GLY A C 1
ATOM 4421 O O . GLY A 1 553 ? -7.462 -3.852 17.465 1.00 70.56 553 GLY A O 1
ATOM 4422 N N . GLN A 1 554 ? -9.190 -5.094 16.803 1.00 76.31 554 GLN A N 1
ATOM 4423 C CA . GLN A 1 554 ? -10.027 -3.921 16.538 1.00 76.31 554 GLN A CA 1
ATOM 4424 C C . GLN A 1 554 ? -10.334 -3.084 17.778 1.00 76.31 554 GLN A C 1
ATOM 4426 O O . GLN A 1 554 ? -10.386 -1.854 17.707 1.00 76.31 554 GLN A O 1
ATOM 4431 N N . THR A 1 555 ? -10.507 -3.723 18.933 1.00 80.69 555 THR A N 1
ATOM 4432 C CA . THR A 1 555 ? -10.661 -2.997 20.198 1.00 80.69 555 THR A CA 1
ATOM 4433 C C . THR A 1 555 ? -9.406 -2.201 20.554 1.00 80.69 555 THR A C 1
ATOM 4435 O O . THR A 1 555 ? -9.537 -1.054 20.987 1.00 80.69 555 THR A O 1
ATOM 4438 N N . ASP A 1 556 ? -8.211 -2.730 20.270 1.00 72.19 556 ASP A N 1
ATOM 4439 C CA . ASP A 1 556 ? -6.948 -1.997 20.435 1.00 72.19 556 ASP A CA 1
ATOM 4440 C C . ASP A 1 556 ? -6.824 -0.839 19.425 1.00 72.19 556 ASP A C 1
ATOM 4442 O O . ASP A 1 556 ? -6.209 0.184 19.731 1.00 72.19 556 ASP A O 1
ATOM 4446 N N . SER A 1 557 ? -7.470 -0.960 18.260 1.00 67.81 557 SER A N 1
ATOM 4447 C CA . SER A 1 557 ? -7.608 0.079 17.225 1.00 67.81 557 SER A CA 1
ATOM 4448 C C . SER A 1 557 ? -8.718 1.107 17.513 1.00 67.81 557 SER A C 1
ATOM 4450 O O . SER A 1 557 ? -8.897 2.055 16.750 1.00 67.81 557 SER A O 1
ATOM 4452 N N . GLY A 1 558 ? -9.432 0.973 18.638 1.00 74.62 558 GLY A N 1
ATOM 4453 C CA . GLY A 1 558 ? -10.403 1.955 19.126 1.00 74.62 558 GLY A CA 1
ATOM 4454 C C . GLY A 1 558 ? -11.873 1.554 19.011 1.00 74.62 558 GLY A C 1
ATOM 4455 O O . GLY A 1 558 ? -12.727 2.353 19.408 1.00 74.62 558 GLY A O 1
ATOM 4456 N N . LEU A 1 559 ? -12.186 0.331 18.563 1.00 85.56 559 LEU A N 1
ATOM 4457 C CA . LEU A 1 559 ? -13.553 -0.204 18.527 1.00 85.56 559 LEU A CA 1
ATOM 4458 C C . LEU A 1 559 ? -14.026 -0.592 19.934 1.00 85.56 559 LEU A C 1
ATOM 4460 O O . LEU A 1 559 ? -14.092 -1.770 20.304 1.00 85.56 559 LEU A O 1
ATOM 4464 N N . TRP A 1 560 ? -14.305 0.419 20.753 1.00 89.44 560 TRP A N 1
ATOM 4465 C CA . TRP A 1 560 ? -14.913 0.241 22.063 1.00 89.44 560 TRP A CA 1
ATOM 4466 C C . TRP A 1 560 ? -15.693 1.474 22.530 1.00 89.44 560 TRP A C 1
ATOM 4468 O O . TRP A 1 560 ? -15.367 2.615 22.199 1.00 89.44 560 TRP A O 1
ATOM 4478 N N . ALA A 1 561 ? -16.726 1.234 23.339 1.00 91.31 561 ALA A N 1
ATOM 4479 C CA . ALA A 1 561 ? -17.563 2.252 23.974 1.00 91.31 561 ALA A CA 1
ATOM 4480 C C . ALA A 1 561 ? -17.541 2.088 25.500 1.00 91.31 561 ALA A C 1
ATOM 4482 O O . ALA A 1 561 ? -17.304 1.001 26.020 1.00 91.31 561 ALA A O 1
ATOM 4483 N N . ARG A 1 562 ? -17.805 3.154 26.255 1.00 93.25 562 ARG A N 1
ATOM 4484 C CA . ARG A 1 562 ? -17.865 3.103 27.718 1.00 93.25 562 ARG A CA 1
ATOM 4485 C C . ARG A 1 562 ? -19.258 2.693 28.192 1.00 93.25 562 ARG A C 1
ATOM 4487 O O . ARG A 1 562 ? -20.262 3.209 27.705 1.00 93.25 562 ARG A O 1
ATOM 4494 N N . PHE A 1 563 ? -19.318 1.819 29.194 1.00 96.25 563 PHE A N 1
ATOM 4495 C CA . PHE A 1 563 ? -20.565 1.360 29.802 1.00 96.25 563 PHE A CA 1
ATOM 4496 C C . PHE A 1 563 ? -20.487 1.480 31.328 1.00 96.25 563 PHE A C 1
ATOM 4498 O O . PHE A 1 563 ? -19.737 0.763 31.982 1.00 96.25 563 PHE A O 1
ATOM 4505 N N . ASP A 1 564 ? -21.268 2.376 31.925 1.00 96.06 564 ASP A N 1
ATOM 4506 C CA . ASP A 1 564 ? -21.231 2.633 33.366 1.00 96.06 564 ASP A CA 1
ATOM 4507 C C . ASP A 1 564 ? -22.529 2.159 34.031 1.00 96.06 564 ASP A C 1
ATOM 4509 O O . ASP A 1 564 ? -23.628 2.574 33.655 1.00 96.06 564 ASP A O 1
ATOM 4513 N N . VAL A 1 565 ? -22.401 1.346 35.084 1.00 97.31 565 VAL A N 1
ATOM 4514 C CA . VAL A 1 565 ? -23.535 0.959 35.934 1.00 97.31 565 VAL A CA 1
ATOM 4515 C C . VAL A 1 565 ? -23.518 1.806 37.204 1.00 97.31 565 VAL A C 1
ATOM 4517 O O . VAL A 1 565 ? -22.606 1.697 38.027 1.00 97.31 565 VAL A O 1
ATOM 4520 N N . SER A 1 566 ? -24.524 2.665 37.365 1.00 95.62 566 SER A N 1
ATOM 4521 C CA . SER A 1 566 ? -24.554 3.733 38.372 1.00 95.62 566 SER A CA 1
ATOM 4522 C C . SER A 1 566 ? -25.604 3.489 39.456 1.00 95.62 566 SER A C 1
ATOM 4524 O O . SER A 1 566 ? -26.753 3.165 39.170 1.00 95.62 566 SER A O 1
ATOM 4526 N N . THR A 1 567 ? -25.239 3.723 40.718 1.00 94.44 567 THR A N 1
ATOM 4527 C CA . THR A 1 567 ? -26.181 3.768 41.855 1.00 94.44 567 THR A CA 1
ATOM 4528 C C . THR A 1 567 ? -26.885 5.118 41.996 1.00 94.44 567 THR A C 1
ATOM 4530 O O . THR A 1 567 ? -27.860 5.233 42.731 1.00 94.44 567 THR A O 1
ATOM 4533 N N . ARG A 1 568 ? -26.385 6.159 41.318 1.00 92.38 568 ARG A N 1
ATOM 4534 C CA . ARG A 1 568 ? -26.878 7.544 41.433 1.00 92.38 568 ARG A CA 1
ATOM 4535 C C . ARG A 1 568 ? -27.907 7.901 40.364 1.00 92.38 568 ARG A C 1
ATOM 4537 O O . ARG A 1 568 ? -28.693 8.828 40.539 1.00 92.38 568 ARG A O 1
ATOM 4544 N N . THR A 1 569 ? -27.889 7.178 39.253 1.00 90.06 569 THR A N 1
ATOM 4545 C CA . THR A 1 569 ? -28.752 7.423 38.100 1.00 90.06 569 THR A CA 1
ATOM 4546 C C . THR A 1 569 ? -30.083 6.702 38.287 1.00 90.06 569 THR A C 1
ATOM 4548 O O . THR A 1 569 ? -30.091 5.542 38.675 1.00 90.06 569 THR A O 1
ATOM 4551 N N . LYS A 1 570 ? -31.210 7.361 37.991 1.00 92.19 570 LYS A N 1
ATOM 4552 C CA . LYS A 1 570 ? -32.550 6.737 38.053 1.00 92.19 570 LYS A CA 1
ATOM 4553 C C . LYS A 1 570 ? -33.084 6.282 36.693 1.00 92.19 570 LYS A C 1
ATOM 4555 O O . LYS A 1 570 ? -33.945 5.413 36.643 1.00 92.19 570 LYS A O 1
ATOM 4560 N N . ILE A 1 571 ? -32.595 6.880 35.606 1.00 92.75 571 ILE A N 1
ATOM 4561 C CA . ILE A 1 571 ? -33.046 6.627 34.232 1.00 92.75 571 ILE A CA 1
ATOM 4562 C C . ILE A 1 571 ? -31.804 6.463 33.344 1.00 92.75 571 ILE A C 1
ATOM 4564 O O . ILE A 1 571 ? -30.912 7.306 33.450 1.00 92.75 571 ILE A O 1
ATOM 4568 N N . PRO A 1 572 ? -31.720 5.421 32.498 1.00 95.06 572 PRO A N 1
ATOM 4569 C CA . PRO A 1 572 ? -30.624 5.253 31.549 1.00 95.06 572 PRO A CA 1
ATOM 4570 C C . PRO A 1 572 ? -30.453 6.453 30.615 1.00 95.06 572 PRO A C 1
ATOM 4572 O O . PRO A 1 572 ? -31.430 7.116 30.269 1.00 95.06 572 PRO A O 1
ATOM 4575 N N . TYR A 1 573 ? -29.222 6.723 30.189 1.00 93.56 573 TYR A N 1
ATOM 4576 C CA . TYR A 1 573 ? -28.941 7.762 29.198 1.00 93.56 573 TYR A CA 1
ATOM 4577 C C . TYR A 1 573 ? -27.629 7.498 28.455 1.00 93.56 573 TYR A C 1
ATOM 4579 O O . TYR A 1 573 ? -26.782 6.726 28.911 1.00 93.56 573 TYR A O 1
ATOM 4587 N N . ILE A 1 574 ? -27.455 8.179 27.322 1.00 90.19 574 ILE A N 1
ATOM 4588 C CA . ILE A 1 574 ? -26.225 8.173 26.527 1.00 90.19 574 ILE A CA 1
ATOM 4589 C C . ILE A 1 574 ? -25.633 9.579 26.499 1.00 90.19 574 ILE A C 1
ATOM 4591 O O . ILE A 1 574 ? -26.345 10.570 26.318 1.00 90.19 574 ILE A O 1
ATOM 4595 N N . VAL A 1 575 ? -24.314 9.664 26.651 1.00 85.94 575 VAL A N 1
ATOM 4596 C CA . VAL A 1 575 ? -23.549 10.889 26.412 1.00 85.94 575 VAL A CA 1
ATOM 4597 C C . VAL A 1 575 ? -22.370 10.603 25.495 1.00 85.94 575 VAL A C 1
ATOM 4599 O O . VAL A 1 575 ? -21.769 9.536 25.568 1.00 85.94 575 VAL A O 1
ATOM 4602 N N . ALA A 1 576 ? -22.035 11.574 24.655 1.00 75.44 576 ALA A N 1
ATOM 4603 C CA . ALA A 1 576 ? -20.770 11.607 23.937 1.00 75.44 576 ALA A CA 1
ATOM 4604 C C . ALA A 1 576 ? -19.843 12.611 24.632 1.00 75.44 576 ALA A C 1
ATOM 4606 O O . ALA A 1 576 ? -20.315 13.667 25.069 1.00 75.44 576 ALA A O 1
ATOM 4607 N N . LYS A 1 577 ? -18.564 12.268 24.787 1.00 59.97 577 LYS A N 1
ATOM 4608 C CA . LYS A 1 577 ? -17.568 13.111 25.466 1.00 59.97 577 LYS A CA 1
ATOM 4609 C C . LYS A 1 577 ? -16.635 13.860 24.537 1.00 59.97 577 LYS A C 1
ATOM 4611 O O . LYS A 1 577 ? -16.478 13.446 23.373 1.00 59.97 577 LYS A O 1
#

pLDDT: mean 77.19, std 20.05, range [27.28, 98.62]

Secondary structure (DSSP, 8-state):
--GGGGGTS-HHHHHHHHHHHHHHHHHHHHHHHHHHHHHHHHHHHHHTT---------SS--------HHHHHHHHHHHHHHHHHHHHHTSGGGGSHHHIIIIITGGGTT--HHHHHHHHHHHHHHHHTHHHHHHHHHHHHHHHHHHHHH-TTSHHHHHHHHHHHHHHHHIIIIISGGGGTTSS---TTTTTT-SHHHHHHHHHHHHS-THHHHTSHHHHHHHHHHHHHHHHHHHHHH-GGG-TTSHHHHHHHHHGGGTTS---HHHHHHHHHHHHHHHH-HHHHHHHHHHHHHHHHHHHHH-TTHHHHHHHHHHHHHHHHHHTTTTTTTTS---SS-HHHHHHHHHHHHH-TT-----HHHHHHHTTTTHHHHHHHHHHHH-HHHHHHHHHHHHHHHHHHHHHHHHHHHHS---THHHHHHHTTS----HHHHHHHHEEEETTTTEEEEEEEEEE-TTS-EEETTB-TT-EEEEEETT-EEEEEEEE-SSS--B--EEEEGGG-SSS----SSTT-B-SSTTT-B-TT-EEEEEEE--S-EEEEEE--SSSSTTTTT-EEEEEEESS-SS-EEEE-

Foldseek 3Di:
DDPVVVLQFDPLLLCLLVVVLCVVVLVVVVVVVVVVVVVVVVVVVVVVVDDDDDPPDPPDDPPPPQQQVLLVLLLLVLLVQLLVLLVLLNQSCQLAQLLCQQQVQVLLAQADPVLNVVLLVLLLVCLLGSSVNSSVSSVLSNLLSCQSVVAQVHPSPLVSLVSLLVVLVVCCSHRCNCVCPRSQQHAVLQFPSKQSVLSNVSSVVSPDDSVCLLVLVVLLVLLLVLLVVLVVNLVRLVDVRNVQQALCSVLCVFPVSVVLQDFDCVLVVVLVVVNVVCNVHSNVVSVVRSVLSNCLSVCSVPVPCVPVNVVSLVVNLVCSLRRGNVLQRGRSNRSGRGRSVSSVSSNVSSPSRPDRPPDPVVVVVVCVVVVVVVVVVVVCVVCVVVVCVVVVVVSVVVVVCVVCVVVCPVPVDPPCVVVVVSVVPPPPDDLVNVCVVAWDFDLVQLEIEGEWEFDADSSRATEIPPHFQQLKEKEGEAFHKYKYKYFYAYPSDFFWKAKAAPVPLDDLQGDGPFVFRIWPPQQRHHDHGDITMTMTGNNDFHKIKIARSHSSCNSVRTHMHIYGHDNPDSTITIDGD

Sequence (577 aa):
MPYYLLKYLSPLTVEQFYSSLLLTIGIIGICVIFISLLLFFLKKNKQFSGLSRTSQNFQNNNKSTSVPVGRWILWYGLASFWLVDAILQIQPPMSSSMFVDMVVAPVLQGEPTWYLRTLGQGIQLWTNHQIASAVFAAVIQLAIAVFLFLGKDRRIGKIGLWISIAWSLVVWTLGEGMGGILSGSPTFITGSPGSVILYIVAAVLLLLPISRWEDGGIHRRIGKWISLFWVMTVVWQVLPSDGFWTWQGLSSGIFENTFETPQPPFILMPIQIFSHLVEQHPILWNGFFVLMMLMLAVGYLFTTCKRCTWMLTVFWLFFTWWVGQDFGVVGGVGTDPNISPMVALVIYSAWYVERPITDYNQLHLFLRMTKRVRTYKMWIRQHPRVIYGTFTLFSVLLLFTSYTVAPAIASNGITIKSIQAYQKSRQSFSTKNLTERFMRINTKNHRVYFQLTATTTPLGDVDFDGFANGYLQVVVPVGWNVDVTFKNNQSLVINSAMIVPLHEIQGGAFTPAFKNAYTPHPTIGIGTNEVSTFQFMANRAGLYAIVSAVPDGQTDSGLWARFDVSTRTKIPYIVAK

Nearest PDB structures (foldseek):
  1a3z-assembly1_A  TM=6.086E-01  e=1.865E-04  Acidithiobacillus ferrooxidans
  1gy2-assembly2_B  TM=5.532E-01  e=1.282E-04  Acidithiobacillus ferrooxidans
  1a8z-assembly1_A  TM=5.410E-01  e=1.546E-04  Acidithiobacillus ferrooxidans
  1gy1-assembly2_B  TM=5.637E-01  e=3.430E-04  Acidithiobacillus ferrooxidans
  1e30-assembly2_B  TM=5.671E-01  e=3.948E-04  Acidithiobacillus ferrooxidans

Radius of gyration: 29.07 Å; Cα contacts (8 Å, |Δi|>4): 904; chains: 1; bounding box: 96×42×76 Å

Organism: NCBI:txid2005001

Solvent-accessible surface area (backbone atoms only — not comparable to full-atom values): 29720 Å² total; per-residue (Å²): 107,60,77,72,61,61,77,62,51,38,70,64,40,47,49,52,41,53,50,53,40,50,50,51,54,48,53,52,51,50,51,52,49,51,53,51,50,51,52,49,52,55,50,54,55,56,58,74,74,55,84,86,84,81,97,79,79,92,81,82,76,91,69,76,76,71,74,48,53,19,61,54,48,42,50,54,46,55,20,47,50,31,39,50,25,17,57,37,36,66,31,67,43,40,40,35,56,23,30,47,57,73,51,42,51,68,48,59,58,58,44,48,74,77,52,49,54,55,38,52,52,48,49,47,62,38,34,44,37,27,42,60,45,25,41,50,53,22,51,53,29,37,48,30,16,50,24,34,71,77,13,70,98,36,72,56,15,55,50,19,36,53,51,43,36,56,51,26,52,51,41,28,57,59,57,40,37,47,17,34,64,64,27,63,55,35,35,57,46,60,24,32,63,33,39,41,57,51,50,33,52,51,33,54,62,66,69,47,64,68,65,52,58,69,70,50,56,50,34,59,49,50,34,46,53,52,14,51,50,26,48,52,44,26,52,44,55,65,38,74,88,33,32,31,68,35,37,62,41,43,36,59,69,44,45,56,73,62,75,62,41,76,62,60,63,87,66,48,48,61,35,55,55,46,46,55,51,34,52,77,36,20,52,60,51,42,50,48,53,36,48,53,33,45,53,46,16,52,36,40,64,67,57,82,46,68,66,60,43,47,53,50,48,54,50,50,34,51,49,31,27,49,58,28,34,58,44,28,53,59,59,36,60,24,59,44,65,44,23,39,62,54,52,50,45,55,53,54,22,44,64,47,75,87,55,79,84,80,50,76,61,58,61,47,57,63,44,49,82,46,49,72,52,58,61,46,52,52,50,49,72,73,36,53,68,56,52,52,46,50,51,49,49,48,51,49,49,49,52,47,45,60,65,48,45,65,57,43,58,74,65,58,69,79,58,69,61,61,60,52,56,56,52,70,72,52,83,85,71,51,48,66,61,49,20,67,70,39,41,50,78,41,76,92,74,42,35,36,41,36,60,44,34,40,32,54,49,90,79,27,36,43,14,42,76,87,22,36,67,36,32,33,32,40,39,37,26,51,68,25,38,41,37,38,41,39,32,25,63,26,78,91,50,57,39,29,44,29,34,25,44,50,89,55,66,68,82,62,78,74,61,63,66,39,74,56,31,38,28,76,61,30,60,68,31,40,49,58,74,37,75,49,64,32,51,29,61,41,71,63,65,48,64,28,26,36,29,34,39,26,59,40,43,47,34,59,39,14,23,23,28,28,34,36,28,30,88,84,47,89,67,66,47,32,42,76,105

Mean predicted aligned error: 14.69 Å

InterPro domains:
  IPR008972 Cupredoxin [G3DSA:2.60.40.420] (414-565)
  IPR008972 Cupredoxin [SSF49503] (461-570)
  IPR049544 Sulfocyanin-like, C-terminal [PF06525] (439-575)